Protein 5TWX (pdb70)

Organism: Homo sapiens (NCBI:txid9606)

Radius of gyration: 26.17 Å; Cα contacts (8 Å, |Δi|>4): 470; chains: 4; bounding box: 74×42×61 Å

InterPro domains:
  IPR001487 Bromodomain [PF00439] (146-228)
  IPR001487 Bromodomain [PR00503] (170-186)
  IPR001487 Bromodomain [PR00503] (186-204)
  IPR001487 Bromodomain [PR00503] (204-223)
  IPR001487 Bromodomain [PS50014] (153-223)
  IPR001487 Bromodomain [SM00297] (134-242)
  IPR021900 Protein of unknown function DUF3512 [PF12024] (287-464)
  IPR036427 Bromodomain-like superfamily [G3DSA:1.20.920.10] (130-251)
  IPR036427 Bromodomain-like superfamily [SSF47370] (120-240)
  IPR051831 Bromodomain-containing [PTHR22881] (2-584)

CATH classification: 1.20.920.10

Solvent-accessible surface area: 22948 Å² total; per-residue (Å²): 157,62,37,54,14,28,24,0,2,42,11,1,4,83,9,0,70,158,61,9,115,147,25,72,13,26,88,68,56,43,66,48,86,10,107,33,15,84,173,102,10,89,131,74,24,5,2,9,47,0,68,64,51,3,92,62,77,106,6,84,24,12,90,70,0,43,56,19,0,97,59,3,0,46,11,9,42,90,51,31,50,92,120,34,80,94,43,134,39,0,104,116,3,20,82,26,0,62,96,23,0,52,112,0,25,66,13,39,75,58,150,100,31,44,157,65,45,45,18,23,36,1,2,55,5,1,0,113,2,1,64,106,58,8,118,55,32,43,14,18,150,76,55,66,69,63,96,8,84,32,15,77,167,97,12,86,127,73,25,4,0,19,43,0,84,97,55,9,104,64,84,112,8,62,11,6,85,74,0,60,58,18,0,96,54,4,0,47,12,8,43,95,48,26,59,98,117,33,80,85,53,117,25,0,125,148,2,25,135,34,0,69,120,14,1,60,102,1,30,64,36,10,56,110,140,158,65,42,60,32,24,36,14,1,57,2,11,3,114,20,3,65,174,78,6,102,44,29,44,16,42,148,55,58,66,58,71,86,10,87,29,15,82,177,106,10,88,130,79,24,4,0,21,45,0,78,94,56,4,90,57,70,104,3,90,39,26,87,67,0,28,43,18,0,80,53,3,0,56,11,7,42,92,49,24,55,97,134,32,79,77,61,134,41,0,39,53,3,40,79,34,1,54,60,36,3,56,48,3,45,83,62,65,158,69,47,56,37,33,37,12,2,25,6,6,8,112,45,5,68,79,64,16,117,134,34,96,18,26,81,69,49,58,62,42,91,8,102,42,19,89,100,68,10,93,144,71,52,3,3,8,50,0,28,74,26,11,117,72,63,65,19,89,38,42,71,71,0,21,60,37,0,23,40,4,1,74,24,7,56,99,63,25,65,102,108,39,68,102,60,60,33,0,44,67,16,46,66,71,8,71,67,46,10,68,53,6,38,83,40,50,125

Structure (mmCIF, N/CA/C/O backbone):
data_5TWX
#
_entry.id   5TWX
#
_cell.length_a   75.260
_cell.length_b   75.260
_cell.length_c   344.330
_cell.angle_alpha   90.000
_cell.angle_beta   90.000
_cell.angle_gamma   120.000
#
_symmetry.space_group_name_H-M   'P 65 2 2'
#
loop_
_entity.id
_entity.type
_entity.pdbx_description
1 polymer 'Bromodomain-containing protein 9'
2 non-polymer N-[6-({2-[(3S)-2,6-dioxopiperidin-3-yl]-1,3-dioxo-2,3-dihydro-1H-isoindol-4-yl}oxy)hexyl]-2-(4-{2-[N-(1,1-dioxo-1lambda~6~-thian-4-yl)carbamimidoyl]-5-methyl-4-oxo-4,5-dihydrothieno[3,2-c]pyridin-7-yl}-2-methoxyphenoxy)acetamide
3 water water
#
loop_
_atom_site.group_PDB
_atom_site.id
_atom_site.type_symbol
_atom_site.label_atom_id
_atom_site.label_alt_id
_atom_site.label_comp_id
_atom_site.label_asym_id
_atom_site.label_entity_id
_atom_site.label_seq_id
_atom_site.pdbx_PDB_ins_code
_atom_site.Cartn_x
_atom_site.Cartn_y
_atom_site.Cartn_z
_atom_site.occupancy
_atom_site.B_iso_or_equiv
_atom_site.auth_seq_id
_atom_site.auth_comp_id
_atom_site.auth_asym_id
_atom_site.auth_atom_id
_atom_site.pdbx_PDB_model_num
ATOM 1 N N . GLU A 1 8 ? -26.653 -25.009 -9.341 1.00 97.60 137 GLU A N 1
ATOM 2 C CA . GLU A 1 8 ? -27.528 -25.898 -10.095 1.00 93.73 137 GLU A CA 1
ATOM 3 C C . GLU A 1 8 ? -28.633 -25.120 -10.803 1.00 88.69 137 GLU A C 1
ATOM 4 O O . GLU A 1 8 ? -29.661 -25.686 -11.175 1.00 85.88 137 GLU A O 1
ATOM 6 N N . SER A 1 9 ? -28.424 -23.817 -10.978 1.00 83.93 138 SER A N 1
ATOM 7 C CA . SER A 1 9 ? -29.422 -22.985 -11.628 1.00 72.10 138 SER A CA 1
ATOM 8 C C . SER A 1 9 ? -29.413 -23.220 -13.139 1.00 72.47 138 SER A C 1
ATOM 9 O O . SER A 1 9 ? -28.592 -23.967 -13.680 1.00 81.18 138 SER A O 1
ATOM 12 N N . THR A 1 10 ? -30.351 -22.574 -13.831 1.00 68.39 139 THR A N 1
ATOM 13 C CA . THR A 1 10 ? -30.494 -22.687 -15.272 1.00 65.37 139 THR A CA 1
ATOM 14 C C . THR A 1 10 ? -30.239 -21.326 -15.918 1.00 57.58 139 THR A C 1
ATOM 15 O O . THR A 1 10 ? -30.483 -20.289 -15.290 1.00 54.08 139 THR A O 1
ATOM 19 N N . PRO A 1 11 ? -29.725 -21.287 -17.155 1.00 53.13 140 PRO A N 1
ATOM 20 C CA . PRO A 1 11 ? -29.518 -19.983 -17.808 1.00 47.99 140 PRO A CA 1
ATOM 21 C C . PRO A 1 11 ? -30.792 -19.169 -17.963 1.00 49.81 140 PRO A C 1
ATOM 22 O O . PRO A 1 11 ? -30.758 -17.944 -17.794 1.00 56.23 140 PRO A O 1
ATOM 26 N N . ILE A 1 12 ? -31.920 -19.812 -18.284 1.00 49.19 141 ILE A N 1
ATOM 27 C CA . ILE A 1 12 ? -33.166 -19.061 -18.397 1.00 41.35 141 ILE A CA 1
ATOM 28 C C . ILE A 1 12 ? -33.650 -18.637 -17.021 1.00 46.82 141 ILE A C 1
ATOM 29 O O . ILE A 1 12 ? -34.286 -17.588 -16.879 1.00 46.95 141 ILE A O 1
ATOM 34 N N . GLN A 1 13 ? -33.346 -19.419 -15.981 1.00 51.54 142 GLN A N 1
ATOM 35 C CA . GLN A 1 13 ? -33.721 -18.997 -14.639 1.00 49.28 142 GLN A CA 1
ATOM 36 C C . GLN A 1 13 ? -32.997 -17.714 -14.259 1.00 52.12 142 GLN A C 1
ATOM 37 O O . GLN A 1 13 ? -33.634 -16.727 -13.883 1.00 52.35 142 GLN A O 1
ATOM 43 N N . GLN A 1 14 ? -31.677 -17.667 -14.468 1.00 53.54 143 GLN A N 1
ATOM 44 C CA . GLN A 1 14 ? -30.921 -16.496 -14.037 1.00 52.70 143 GLN A CA 1
ATOM 45 C C . GLN A 1 14 ? -31.336 -15.248 -14.799 1.00 52.01 143 GLN A C 1
ATOM 46 O O . GLN A 1 14 ? -31.292 -14.143 -14.248 1.00 59.51 143 GLN A O 1
ATOM 52 N N . LEU A 1 15 ? -31.747 -15.397 -16.054 1.00 45.43 144 LEU A N 1
ATOM 53 C CA . LEU A 1 15 ? -32.123 -14.228 -16.836 1.00 47.25 144 LEU A CA 1
ATOM 54 C C . LEU A 1 15 ? -33.494 -13.714 -16.419 1.00 43.97 144 LEU A C 1
ATOM 55 O O . LEU A 1 15 ? -33.709 -12.499 -16.338 1.00 46.56 144 LEU A O 1
ATOM 60 N N . LEU A 1 16 ? -34.426 -14.622 -16.127 1.00 38.79 145 LEU A N 1
ATOM 61 C CA . LEU A 1 16 ? -35.757 -14.199 -15.714 1.00 47.53 145 LEU A CA 1
ATOM 62 C C . LEU A 1 16 ? -35.789 -13.730 -14.262 1.00 49.59 145 LEU A C 1
ATOM 63 O O . LEU A 1 16 ? -36.644 -12.912 -13.908 1.00 51.24 145 LEU A O 1
ATOM 68 N N . GLU A 1 17 ? -34.889 -14.227 -13.404 1.00 53.09 146 GLU A N 1
ATOM 69 C CA . GLU A 1 17 ? -34.783 -13.643 -12.067 1.00 52.01 146 GLU A CA 1
ATOM 70 C C . GLU A 1 17 ? -34.320 -12.199 -12.154 1.00 52.22 146 GLU A C 1
ATOM 71 O O . GLU A 1 17 ? -34.781 -11.338 -11.391 1.00 52.50 146 GLU A O 1
ATOM 77 N N . HIS A 1 18 ? -33.422 -11.911 -13.099 1.00 51.42 147 HIS A N 1
ATOM 78 C CA . HIS A 1 18 ? -32.966 -10.545 -13.309 1.00 44.85 147 HIS A CA 1
ATOM 79 C C . HIS A 1 18 ? -34.101 -9.671 -13.830 1.00 42.76 147 HIS A C 1
ATOM 80 O O . HIS A 1 18 ? -34.303 -8.548 -13.356 1.00 41.84 147 HIS A O 1
ATOM 87 N N . PHE A 1 19 ? -34.860 -10.183 -14.805 1.00 38.73 148 PHE A N 1
ATOM 88 C CA . PHE A 1 19 ? -35.972 -9.414 -15.355 1.00 38.77 148 PHE A CA 1
ATOM 89 C C . PHE A 1 19 ? -37.072 -9.215 -14.322 1.00 43.91 148 PHE A C 1
ATOM 90 O O . PHE A 1 19 ? -37.646 -8.124 -14.217 1.00 50.97 148 PHE A O 1
ATOM 98 N N . LEU A 1 20 ? -37.390 -10.260 -13.556 1.00 38.00 149 LEU A N 1
ATOM 99 C CA . LEU A 1 20 ? -38.448 -10.136 -12.560 1.00 38.51 149 LEU A CA 1
ATOM 100 C C . LEU A 1 20 ? -38.066 -9.140 -11.472 1.00 47.45 149 LEU A C 1
ATOM 101 O O . LEU A 1 20 ? -38.922 -8.395 -10.984 1.00 41.30 149 LEU A O 1
ATOM 106 N N . ARG A 1 21 ? -36.789 -9.112 -11.084 1.00 54.53 150 ARG A N 1
ATOM 107 C CA . ARG A 1 21 ? -36.319 -8.118 -10.124 1.00 51.77 150 ARG A CA 1
ATOM 108 C C . ARG A 1 21 ? -36.519 -6.708 -10.663 1.00 53.79 150 ARG A C 1
ATOM 109 O O . ARG A 1 21 ? -37.045 -5.831 -9.968 1.00 58.04 150 ARG A O 1
ATOM 117 N N . GLN A 1 22 ? -36.107 -6.482 -11.915 1.00 47.32 151 GLN A N 1
ATOM 118 C CA . GLN A 1 22 ? -36.206 -5.161 -12.526 1.00 46.96 151 GLN A CA 1
ATOM 119 C C . GLN A 1 22 ? -37.642 -4.653 -12.554 1.00 45.06 151 GLN A C 1
ATOM 120 O O . GLN A 1 22 ? -37.895 -3.469 -12.295 1.00 45.03 151 GLN A O 1
ATOM 126 N N . LEU A 1 23 ? -38.600 -5.533 -12.857 1.00 38.87 152 LEU A N 1
ATOM 127 C CA . LEU A 1 23 ? -39.987 -5.091 -12.969 1.00 41.21 152 LEU A CA 1
ATOM 128 C C . LEU A 1 23 ? -40.615 -4.869 -11.600 1.00 42.59 152 LEU A C 1
ATOM 129 O O . LEU A 1 23 ? -41.384 -3.920 -11.414 1.00 40.28 152 LEU A O 1
ATOM 134 N N . GLN A 1 24 ? -40.312 -5.738 -10.633 1.00 43.01 153 GLN A N 1
ATOM 135 C CA . GLN A 1 24 ? -40.900 -5.604 -9.307 1.00 44.92 153 GLN A CA 1
ATOM 136 C C . GLN A 1 24 ? -40.468 -4.319 -8.613 1.00 46.49 153 GLN A C 1
ATOM 137 O O . GLN A 1 24 ? -41.180 -3.838 -7.725 1.00 47.77 153 GLN A O 1
ATOM 143 N N . ARG A 1 25 ? -39.325 -3.747 -9.002 1.00 47.22 154 ARG A N 1
ATOM 144 C CA . ARG A 1 25 ? -38.927 -2.450 -8.466 1.00 51.48 154 ARG A CA 1
ATOM 145 C C . ARG A 1 25 ? -39.874 -1.338 -8.896 1.00 57.11 154 ARG A C 1
ATOM 146 O O . ARG A 1 25 ? -39.932 -0.298 -8.232 1.00 61.07 154 ARG A O 1
ATOM 154 N N . LYS A 1 26 ? -40.609 -1.526 -9.991 1.00 50.54 155 LYS A N 1
ATOM 155 C CA . LYS A 1 26 ? -41.594 -0.547 -10.423 1.00 51.13 155 LYS A CA 1
ATOM 156 C C . LYS A 1 26 ? -42.936 -0.737 -9.734 1.00 53.40 155 LYS A C 1
ATOM 157 O O . LYS A 1 26 ? -43.926 -0.117 -10.141 1.00 59.84 155 LYS A O 1
ATOM 163 N N . ASP A 1 27 ? -42.986 -1.579 -8.704 1.00 63.80 156 ASP A N 1
ATOM 164 C CA . ASP A 1 27 ? -44.175 -1.752 -7.870 1.00 58.77 156 ASP A CA 1
ATOM 165 C C . ASP A 1 27 ? -43.694 -1.889 -6.435 1.00 63.83 156 ASP A C 1
ATOM 166 O O . ASP A 1 27 ? -43.668 -2.988 -5.861 1.00 64.41 156 ASP A O 1
ATOM 171 N N . PRO A 1 28 ? -43.251 -0.783 -5.820 1.00 68.10 157 PRO A N 1
ATOM 172 C CA . PRO A 1 28 ? -42.701 -0.867 -4.459 1.00 69.03 157 PRO A CA 1
ATOM 173 C C . PRO A 1 28 ? -43.727 -1.247 -3.405 1.00 69.22 157 PRO A C 1
ATOM 174 O O . PRO A 1 28 ? -43.332 -1.690 -2.319 1.00 70.19 157 PRO A O 1
ATOM 178 N N . HIS A 1 29 ? -45.021 -1.106 -3.686 1.00 69.13 158 HIS A N 1
ATOM 179 C CA . HIS A 1 29 ? -46.042 -1.477 -2.717 1.00 74.63 158 HIS A CA 1
ATOM 180 C C . HIS A 1 29 ? -46.575 -2.887 -2.935 1.00 65.45 158 HIS A C 1
ATOM 181 O O . HIS A 1 29 ? -47.404 -3.347 -2.142 1.00 67.39 158 HIS A O 1
ATOM 188 N N . GLY A 1 30 ? -46.116 -3.584 -3.970 1.00 58.30 159 GLY A N 1
ATOM 189 C CA . GLY A 1 30 ? -46.523 -4.963 -4.183 1.00 52.77 159 GLY A CA 1
ATOM 190 C C . GLY A 1 30 ? -47.971 -5.161 -4.581 1.00 52.71 159 GLY A C 1
ATOM 191 O O . GLY A 1 30 ? -48.597 -6.136 -4.148 1.00 54.35 159 GLY A O 1
ATOM 192 N N . PHE A 1 31 ? -48.525 -4.258 -5.396 1.00 56.63 160 PHE A N 1
ATOM 193 C CA . PHE A 1 31 ? -49.898 -4.427 -5.862 1.00 55.78 160 PHE A CA 1
ATOM 194 C C . PHE A 1 31 ? -50.057 -5.652 -6.751 1.00 54.05 160 PHE A C 1
ATOM 195 O O . PHE A 1 31 ? -51.175 -6.156 -6.902 1.00 58.64 160 PHE A O 1
ATOM 203 N N . PHE A 1 32 ? -48.965 -6.132 -7.346 1.00 43.88 161 PHE A N 1
ATOM 204 C CA . PHE A 1 32 ? -48.973 -7.328 -8.177 1.00 50.15 161 PHE A CA 1
ATOM 205 C C . PHE A 1 32 ? -48.124 -8.438 -7.570 1.00 47.28 161 PHE A C 1
ATOM 206 O O . PHE A 1 32 ? -47.757 -9.386 -8.269 1.00 48.71 161 PHE A O 1
ATOM 214 N N . ALA A 1 33 ? -47.802 -8.337 -6.277 1.00 45.90 162 ALA A N 1
ATOM 215 C CA . ALA A 1 33 ? -46.953 -9.337 -5.636 1.00 50.15 162 ALA A CA 1
ATOM 216 C C . ALA A 1 33 ? -47.683 -10.661 -5.432 1.00 56.20 162 ALA A C 1
ATOM 217 O O . ALA A 1 33 ? -47.071 -11.731 -5.527 1.00 66.52 162 ALA A O 1
ATOM 219 N N . PHE A 1 34 ? -48.977 -10.615 -5.141 1.00 52.56 163 PHE A N 1
ATOM 220 C CA . PHE A 1 34 ? -49.759 -11.798 -4.818 1.00 51.44 163 PHE A CA 1
ATOM 221 C C . PHE A 1 34 ? -50.948 -11.927 -5.760 1.00 50.62 163 PHE A C 1
ATOM 222 O O . PHE A 1 34 ? -51.329 -10.957 -6.429 1.00 47.81 163 PHE A O 1
ATOM 230 N N . PRO A 1 35 ? -51.557 -13.112 -5.850 1.00 53.28 164 PRO A N 1
ATOM 231 C CA . PRO A 1 35 ? -52.762 -13.254 -6.674 1.00 56.72 164 PRO A CA 1
ATOM 232 C C . PRO A 1 35 ? -53.910 -12.425 -6.121 1.00 56.54 164 PRO A C 1
ATOM 233 O O . PRO A 1 35 ? -54.109 -12.332 -4.908 1.00 58.50 164 PRO A O 1
ATOM 237 N N . VAL A 1 36 ? -54.668 -11.816 -7.030 1.00 55.61 165 VAL A N 1
ATOM 238 C CA . VAL A 1 36 ? -55.812 -11.009 -6.628 1.00 53.96 165 VAL A CA 1
ATOM 239 C C . VAL A 1 36 ? -56.941 -11.933 -6.198 1.00 55.39 165 VAL A C 1
ATOM 240 O O . VAL A 1 36 ? -57.294 -12.882 -6.913 1.00 59.06 165 VAL A O 1
ATOM 244 N N . THR A 1 37 ? -57.522 -11.665 -5.033 1.00 55.94 166 THR A N 1
ATOM 245 C CA . THR A 1 37 ? -58.628 -12.447 -4.505 1.00 59.65 166 THR A CA 1
ATOM 246 C C . THR A 1 37 ? -59.917 -11.638 -4.560 1.00 59.45 166 THR A C 1
ATOM 247 O O . THR A 1 37 ? -59.900 -10.406 -4.586 1.00 57.36 166 THR A O 1
ATOM 251 N N . ASP A 1 38 ? -61.046 -12.350 -4.589 1.00 62.35 167 ASP A N 1
ATOM 252 C CA . ASP A 1 38 ? -62.344 -11.682 -4.583 1.00 62.87 167 ASP A CA 1
ATOM 253 C C . ASP A 1 38 ? -62.597 -10.908 -3.298 1.00 67.49 167 ASP A C 1
ATOM 254 O O . ASP A 1 38 ? -63.465 -10.028 -3.284 1.00 69.15 167 ASP A O 1
ATOM 259 N N . ALA A 1 39 ? -61.869 -11.219 -2.223 1.00 70.58 168 ALA A N 1
ATOM 260 C CA . ALA A 1 39 ? -62.064 -10.510 -0.963 1.00 72.18 168 ALA A CA 1
ATOM 261 C C . ALA A 1 39 ? -61.730 -9.030 -1.100 1.00 67.18 168 ALA A C 1
ATOM 262 O O . ALA A 1 39 ? -62.426 -8.174 -0.538 1.00 64.28 168 ALA A O 1
ATOM 264 N N . ILE A 1 40 ? -60.671 -8.709 -1.840 1.00 66.05 169 ILE A N 1
ATOM 265 C CA . ILE A 1 40 ? -60.251 -7.329 -2.048 1.00 60.74 169 ILE A CA 1
ATOM 266 C C . ILE A 1 40 ? -60.616 -6.812 -3.427 1.00 58.30 169 ILE A C 1
ATOM 267 O O . ILE A 1 40 ? -60.451 -5.615 -3.696 1.00 59.49 169 ILE A O 1
ATOM 272 N N . ALA A 1 41 ? -61.111 -7.677 -4.311 1.00 58.07 170 ALA A N 1
ATOM 273 C CA . ALA A 1 41 ? -61.567 -7.276 -5.640 1.00 60.07 170 ALA A CA 1
ATOM 274 C C . ALA A 1 41 ? -62.818 -8.082 -5.954 1.00 62.48 170 ALA A C 1
ATOM 275 O O . ALA A 1 41 ? -62.741 -9.187 -6.506 1.00 69.44 170 ALA A O 1
ATOM 277 N N . PRO A 1 42 ? -63.994 -7.556 -5.616 1.00 63.73 171 PRO A N 1
ATOM 278 C CA . PRO A 1 42 ? -65.230 -8.325 -5.809 1.00 65.19 171 PRO A CA 1
ATOM 279 C C . PRO A 1 42 ? -65.470 -8.644 -7.277 1.00 64.12 171 PRO A C 1
ATOM 280 O O . PRO A 1 42 ? -65.395 -7.769 -8.142 1.00 63.51 171 PRO A O 1
ATOM 284 N N . GLY A 1 43 ? -65.766 -9.915 -7.552 1.00 64.76 172 GLY A N 1
ATOM 285 C CA . GLY A 1 43 ? -66.074 -10.355 -8.893 1.00 64.29 172 GLY A CA 1
ATOM 286 C C . GLY A 1 43 ? -64.885 -10.758 -9.737 1.00 63.69 172 GLY A C 1
ATOM 287 O O . GLY A 1 43 ? -65.084 -11.242 -10.859 1.00 62.23 172 GLY A O 1
ATOM 288 N N . TYR A 1 44 ? -63.658 -10.563 -9.245 1.00 62.81 173 TYR A N 1
ATOM 289 C CA . TYR A 1 44 ? -62.466 -10.843 -10.044 1.00 59.65 173 TYR A CA 1
ATOM 290 C C . TYR A 1 44 ? -62.470 -12.271 -10.580 1.00 59.91 173 TYR A C 1
ATOM 291 O O . TYR A 1 44 ? -62.140 -12.508 -11.748 1.00 59.17 173 TYR A O 1
ATOM 300 N N . SER A 1 45 ? -62.819 -13.238 -9.725 1.00 61.44 174 SER A N 1
ATOM 301 C CA . SER A 1 45 ? -62.886 -14.635 -10.147 1.00 66.93 174 SER A CA 1
ATOM 302 C C . SER A 1 45 ? -63.718 -14.826 -11.408 1.00 68.64 174 SER A C 1
ATOM 303 O O . SER A 1 45 ? -63.437 -15.729 -12.205 1.00 73.30 174 SER A O 1
ATOM 306 N N . MET A 1 46 ? -64.748 -14.001 -11.602 1.00 64.61 175 MET A N 1
ATOM 307 C CA . MET A 1 46 ? -65.669 -14.176 -12.715 1.00 68.54 175 MET A CA 1
ATOM 308 C C . MET A 1 46 ? -65.348 -13.299 -13.916 1.00 63.96 175 MET A C 1
ATOM 309 O O . MET A 1 46 ? -65.743 -13.644 -15.035 1.00 65.89 175 MET A O 1
ATOM 314 N N . ILE A 1 47 ? -64.639 -12.191 -13.719 1.00 61.33 176 ILE A N 1
ATOM 315 C CA . ILE A 1 47 ? -64.329 -11.293 -14.824 1.00 60.50 176 ILE A CA 1
ATOM 316 C C . ILE A 1 47 ? -62.984 -11.622 -15.471 1.00 59.93 176 ILE A C 1
ATOM 317 O O . ILE A 1 47 ? -62.807 -11.402 -16.674 1.00 64.41 176 ILE A O 1
ATOM 322 N N . ILE A 1 48 ? -62.034 -12.152 -14.707 1.00 58.35 177 ILE A N 1
ATOM 323 C CA . ILE A 1 48 ? -60.678 -12.409 -15.182 1.00 58.00 177 ILE A CA 1
ATOM 324 C C . ILE A 1 48 ? -60.498 -13.919 -15.246 1.00 60.72 177 ILE A C 1
ATOM 325 O O . ILE A 1 48 ? -60.436 -14.592 -14.209 1.00 63.42 177 ILE A O 1
ATOM 330 N N . LYS A 1 49 ? -60.414 -14.456 -16.466 1.00 62.67 178 LYS A N 1
ATOM 331 C CA . LYS A 1 49 ? -60.399 -15.904 -16.642 1.00 67.34 178 LYS A CA 1
ATOM 332 C C . LYS A 1 49 ? -59.039 -16.524 -16.345 1.00 67.04 178 LYS A C 1
ATOM 333 O O . LYS A 1 49 ? -58.976 -17.683 -15.923 1.00 76.61 178 LYS A O 1
ATOM 335 N N . HIS A 1 50 ? -57.948 -15.789 -16.553 1.00 60.41 179 HIS A N 1
ATOM 336 C CA . HIS A 1 50 ? -56.599 -16.300 -16.302 1.00 58.34 179 HIS A CA 1
ATOM 337 C C . HIS A 1 50 ? -55.820 -15.271 -15.507 1.00 55.82 179 HIS A C 1
ATOM 338 O O . HIS A 1 50 ? -55.143 -14.401 -16.081 1.00 55.09 179 HIS A O 1
ATOM 345 N N . PRO A 1 51 ? -55.885 -15.325 -14.180 1.00 57.19 180 PRO A N 1
ATOM 346 C CA . PRO A 1 51 ? -55.149 -14.369 -13.354 1.00 59.33 180 PRO A CA 1
ATOM 347 C C . PRO A 1 51 ? -53.651 -14.639 -13.399 1.00 58.80 180 PRO A C 1
ATOM 348 O O . PRO A 1 51 ? -53.196 -15.740 -13.727 1.00 60.70 180 PRO A O 1
ATOM 352 N N . MET A 1 52 ? -52.885 -13.601 -13.061 1.00 56.58 181 MET A N 1
ATOM 353 C CA . MET A 1 52 ? -51.434 -13.703 -13.037 1.00 54.31 181 MET A CA 1
ATOM 354 C C . MET A 1 52 ? -50.864 -12.595 -12.168 1.00 54.12 181 MET A C 1
ATOM 355 O O . MET A 1 52 ? -51.427 -11.502 -12.101 1.00 53.70 181 MET A O 1
ATOM 360 N N . ASP A 1 53 ? -49.735 -12.882 -11.520 1.00 54.69 182 ASP A N 1
ATOM 361 C CA . ASP A 1 53 ? -49.113 -11.951 -10.588 1.00 54.96 182 ASP A CA 1
ATOM 362 C C . ASP A 1 53 ? -47.620 -12.231 -10.543 1.00 55.66 182 ASP A C 1
ATOM 363 O O . ASP A 1 53 ? -47.147 -13.268 -11.016 1.00 56.03 182 ASP A O 1
ATOM 368 N N . PHE A 1 54 ? -46.876 -11.282 -9.967 1.00 46.80 183 PHE A N 1
ATOM 369 C CA . PHE A 1 54 ? -45.426 -11.428 -9.863 1.00 46.90 183 PHE A CA 1
ATOM 370 C C . PHE A 1 54 ? -45.046 -12.664 -9.056 1.00 47.40 183 PHE A C 1
ATOM 371 O O . PHE A 1 54 ? -44.057 -13.339 -9.369 1.00 49.14 183 PHE A O 1
ATOM 379 N N . GLY A 1 55 ? -45.809 -12.969 -8.005 1.00 47.70 184 GLY A N 1
ATOM 380 C CA . GLY A 1 55 ? -45.499 -14.137 -7.197 1.00 47.36 184 GLY A CA 1
ATOM 381 C C . GLY A 1 55 ? -45.663 -15.436 -7.964 1.00 47.71 184 GLY A C 1
ATOM 382 O O . GLY A 1 55 ? -44.861 -16.360 -7.812 1.00 53.91 184 GLY A O 1
ATOM 383 N N . THR A 1 56 ? -46.711 -15.531 -8.788 1.00 50.12 185 THR A N 1
ATOM 384 C CA . THR A 1 56 ? -46.882 -16.711 -9.632 1.00 49.67 185 THR A CA 1
ATOM 385 C C . THR A 1 56 ? -45.772 -16.829 -10.670 1.00 53.63 185 THR A C 1
ATOM 386 O O . THR A 1 56 ? -45.304 -17.937 -10.955 1.00 51.40 185 THR A O 1
ATOM 390 N N . MET A 1 57 ? -45.347 -15.709 -11.261 1.00 46.65 186 MET A N 1
ATOM 391 C CA . MET A 1 57 ? -44.278 -15.779 -12.253 1.00 45.79 186 MET A CA 1
ATOM 392 C C . MET A 1 57 ? -42.982 -16.279 -11.624 1.00 45.05 186 MET A C 1
ATOM 393 O O . MET A 1 57 ? -42.219 -17.019 -12.257 1.00 45.81 186 MET A O 1
ATOM 398 N N . LYS A 1 58 ? -42.726 -15.896 -10.370 1.00 44.80 187 LYS A N 1
ATOM 399 C CA . LYS A 1 58 ? -41.539 -16.375 -9.666 1.00 45.18 187 LYS A CA 1
ATOM 400 C C . LYS A 1 58 ? -41.572 -17.887 -9.476 1.00 49.96 187 LYS A C 1
ATOM 401 O O . LYS A 1 58 ? -40.542 -18.560 -9.612 1.00 51.85 187 LYS A O 1
ATOM 407 N N . ASP A 1 59 ? -42.747 -18.441 -9.156 1.00 51.42 188 ASP A N 1
ATOM 408 C CA . ASP A 1 59 ? -42.854 -19.885 -8.968 1.00 54.30 188 ASP A CA 1
ATOM 409 C C . ASP A 1 59 ? -42.600 -20.631 -10.272 1.00 51.43 188 ASP A C 1
ATOM 410 O O . ASP A 1 59 ? -41.981 -21.701 -10.273 1.00 60.31 188 ASP A O 1
ATOM 415 N N . LYS A 1 60 ? -43.056 -20.074 -11.395 1.00 47.59 189 LYS A N 1
ATOM 416 C CA . LYS A 1 60 ? -42.803 -20.714 -12.680 1.00 52.61 189 LYS A CA 1
ATOM 417 C C . LYS A 1 60 ? -41.327 -20.643 -13.045 1.00 47.08 189 LYS A C 1
ATOM 418 O O . LYS A 1 60 ? -40.805 -21.555 -13.698 1.00 56.76 189 LYS A O 1
ATOM 424 N N . ILE A 1 61 ? -40.647 -19.569 -12.637 1.00 45.79 190 ILE A N 1
ATOM 425 C CA . ILE A 1 61 ? -39.200 -19.485 -12.811 1.00 48.83 190 ILE A CA 1
ATOM 426 C C . ILE A 1 61 ? -38.513 -20.565 -11.987 1.00 51.78 190 ILE A C 1
ATOM 427 O O . ILE A 1 61 ? -37.678 -21.325 -12.490 1.00 47.71 190 ILE A O 1
ATOM 432 N N . VAL A 1 62 ? -38.870 -20.651 -10.705 1.00 54.68 191 VAL A N 1
ATOM 433 C CA . VAL A 1 62 ? -38.242 -21.611 -9.804 1.00 53.80 191 VAL A CA 1
ATOM 434 C C . VAL A 1 62 ? -38.496 -23.037 -10.281 1.00 57.20 191 VAL A C 1
ATOM 435 O O . VAL A 1 62 ? -37.642 -23.920 -10.133 1.00 63.42 191 VAL A O 1
ATOM 439 N N . ALA A 1 63 ? -39.670 -23.286 -10.861 1.00 74.88 192 ALA A N 1
ATOM 440 C CA . ALA A 1 63 ? -40.043 -24.611 -11.340 1.00 78.71 192 ALA A CA 1
ATOM 441 C C . ALA A 1 63 ? -39.648 -24.872 -12.793 1.00 78.58 192 ALA A C 1
ATOM 442 O O . ALA A 1 63 ? -40.103 -25.878 -13.365 1.00 81.48 192 ALA A O 1
ATOM 444 N N . ASN A 1 64 ? -38.832 -23.999 -13.404 1.00 75.53 193 ASN A N 1
ATOM 445 C CA . ASN A 1 64 ? -38.520 -24.068 -14.845 1.00 78.44 193 ASN A CA 1
ATOM 446 C C . ASN A 1 64 ? -39.758 -24.340 -15.699 1.00 78.73 193 ASN A C 1
ATOM 447 O O . ASN A 1 64 ? -39.829 -25.314 -16.450 1.00 83.72 193 ASN A O 1
ATOM 452 N N . GLU A 1 65 ? -40.750 -23.477 -15.578 1.00 70.62 194 GLU A N 1
ATOM 453 C CA . GLU A 1 65 ? -41.900 -23.640 -16.447 1.00 69.35 194 GLU A CA 1
ATOM 454 C C . GLU A 1 65 ? -41.832 -22.740 -17.671 1.00 62.81 194 GLU A C 1
ATOM 455 O O . GLU A 1 65 ? -42.543 -22.989 -18.650 1.00 69.25 194 GLU A O 1
ATOM 461 N N . TYR A 1 66 ? -40.978 -21.723 -17.642 1.00 58.62 195 TYR A N 1
ATOM 462 C CA . TYR A 1 66 ? -40.727 -20.874 -18.797 1.00 55.35 195 TYR A CA 1
ATOM 463 C C . TYR A 1 66 ? -39.628 -21.483 -19.658 1.00 59.90 195 TYR A C 1
ATOM 464 O O . TYR A 1 66 ? -38.523 -21.746 -19.169 1.00 67.36 195 TYR A O 1
ATOM 473 N N . LYS A 1 67 ? -39.928 -21.695 -20.936 1.00 57.80 196 LYS A N 1
ATOM 474 C CA . LYS A 1 67 ? -38.945 -22.191 -21.888 1.00 63.32 196 LYS A CA 1
ATOM 475 C C . LYS A 1 67 ? -38.354 -21.077 -22.740 1.00 62.82 196 LYS A C 1
ATOM 476 O O . LYS A 1 67 ? -37.462 -21.340 -23.556 1.00 71.69 196 LYS A O 1
ATOM 478 N N . SER A 1 68 ? -38.819 -19.844 -22.557 1.00 56.06 197 SER A N 1
ATOM 479 C CA . SER A 1 68 ? -38.425 -18.741 -23.419 1.00 51.45 197 SER A CA 1
ATOM 480 C C . SER A 1 68 ? -38.635 -17.428 -22.682 1.00 45.92 197 SER A C 1
ATOM 481 O O . SER A 1 68 ? -39.327 -17.366 -21.667 1.00 50.46 197 SER A O 1
ATOM 484 N N . VAL A 1 69 ? -38.016 -16.375 -23.211 1.00 55.70 198 VAL A N 1
ATOM 485 C CA . VAL A 1 69 ? -38.297 -15.032 -22.715 1.00 53.53 198 VAL A CA 1
ATOM 486 C C . VAL A 1 69 ? -39.703 -14.615 -23.124 1.00 58.24 198 VAL A C 1
ATOM 487 O O . VAL A 1 69 ? -40.387 -13.890 -22.385 1.00 56.41 198 VAL A O 1
ATOM 491 N N . THR A 1 70 ? -40.171 -15.101 -24.277 1.00 56.35 199 THR A N 1
ATOM 492 C CA . THR A 1 70 ? -41.492 -14.733 -24.771 1.00 54.65 199 THR A CA 1
ATOM 493 C C . THR A 1 70 ? -42.598 -15.234 -23.849 1.00 54.56 199 THR A C 1
ATOM 494 O O . THR A 1 70 ? -43.547 -14.496 -23.554 1.00 54.01 199 THR A O 1
ATOM 498 N N . GLU A 1 71 ? -42.497 -16.482 -23.381 1.00 53.04 200 GLU A N 1
ATOM 499 C CA . GLU A 1 71 ? -43.477 -16.986 -22.423 1.00 51.30 200 GLU A CA 1
ATOM 500 C C . GLU A 1 71 ? -43.513 -16.119 -21.171 1.00 50.79 200 GLU A C 1
ATOM 501 O O . GLU A 1 71 ? -44.588 -15.838 -20.629 1.00 58.22 200 GLU A O 1
ATOM 507 N N . PHE A 1 72 ? -42.343 -15.698 -20.689 1.00 47.79 201 PHE A N 1
ATOM 508 C CA . PHE A 1 72 ? -42.283 -14.842 -19.508 1.00 47.95 201 PHE A CA 1
ATOM 509 C C . PHE A 1 72 ? -42.934 -13.490 -19.778 1.00 51.16 201 PHE A C 1
ATOM 510 O O . PHE A 1 72 ? -43.659 -12.961 -18.926 1.00 51.62 201 PHE A O 1
ATOM 518 N N . LYS A 1 73 ? -42.687 -12.913 -20.960 1.00 55.53 202 LYS A N 1
ATOM 519 C CA . LYS A 1 73 ? -43.274 -11.619 -21.296 1.00 54.00 202 LYS A CA 1
ATOM 520 C C . LYS A 1 73 ? -44.785 -11.707 -21.460 1.00 56.25 202 LYS A C 1
ATOM 521 O O . LYS A 1 73 ? -45.491 -10.723 -21.212 1.00 65.44 202 LYS A O 1
ATOM 527 N N . ALA A 1 74 ? -45.297 -12.866 -21.880 1.00 50.93 203 ALA A N 1
ATOM 528 C CA . ALA A 1 74 ? -46.739 -13.019 -22.030 1.00 47.96 203 ALA A CA 1
ATOM 529 C C . ALA A 1 74 ? -47.436 -13.011 -20.676 1.00 45.94 203 ALA A C 1
ATOM 530 O O . ALA A 1 74 ? -48.523 -12.439 -20.537 1.00 48.83 203 ALA A O 1
ATOM 532 N N . ASP A 1 75 ? -46.830 -13.642 -19.666 1.00 44.93 204 ASP A N 1
ATOM 533 C CA . ASP A 1 75 ? -47.407 -13.610 -18.328 1.00 52.80 204 ASP A CA 1
ATOM 534 C C . ASP A 1 75 ? -47.362 -12.210 -17.735 1.00 52.06 204 ASP A C 1
ATOM 535 O O . ASP A 1 75 ? -48.268 -11.827 -16.987 1.00 58.57 204 ASP A O 1
ATOM 540 N N . PHE A 1 76 ? -46.321 -11.436 -18.044 1.00 47.77 205 PHE A N 1
ATOM 541 C CA . PHE A 1 76 ? -46.251 -10.079 -17.517 1.00 47.19 205 PHE A CA 1
ATOM 542 C C . PHE A 1 76 ? -47.292 -9.188 -18.181 1.00 51.42 205 PHE A C 1
ATOM 543 O O . PHE A 1 76 ? -47.903 -8.339 -17.521 1.00 56.72 205 PHE A O 1
ATOM 551 N N . LYS A 1 77 ? -47.497 -9.358 -19.491 1.00 49.79 206 LYS A N 1
ATOM 552 C CA . LYS A 1 77 ? -48.517 -8.576 -20.183 1.00 51.96 206 LYS A CA 1
ATOM 553 C C . LYS A 1 77 ? -49.924 -8.969 -19.752 1.00 53.00 206 LYS A C 1
ATOM 554 O O . LYS A 1 77 ? -50.795 -8.099 -19.607 1.00 54.76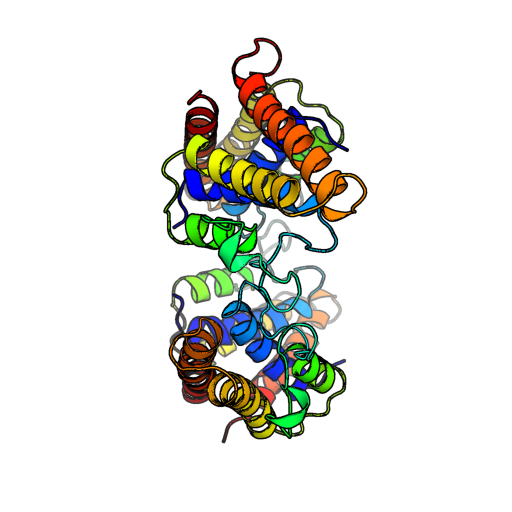 206 LYS A O 1
ATOM 560 N N . LEU A 1 78 ? -50.169 -10.267 -19.543 1.00 49.78 207 LEU A N 1
ATOM 561 C CA . LEU A 1 78 ? -51.493 -10.700 -19.110 1.00 50.05 207 LEU A CA 1
ATOM 562 C C . LEU A 1 78 ? -51.827 -10.146 -17.731 1.00 52.18 207 LEU A C 1
ATOM 563 O O . LEU A 1 78 ? -52.963 -9.737 -17.475 1.00 50.79 207 LEU A O 1
ATOM 568 N N . MET A 1 79 ? -50.848 -10.140 -16.826 1.00 50.98 208 MET A N 1
ATOM 569 C CA . MET A 1 79 ? -51.056 -9.540 -15.513 1.00 52.12 208 MET A CA 1
ATOM 570 C C . MET A 1 79 ? -51.385 -8.060 -15.644 1.00 52.28 208 MET A C 1
ATOM 571 O O . MET A 1 79 ? -52.261 -7.546 -14.939 1.00 58.93 208 MET A O 1
ATOM 576 N N . CYS A 1 80 ? -50.686 -7.351 -16.534 1.00 50.29 209 CYS A N 1
ATOM 577 C CA . CYS A 1 80 ? -50.970 -5.935 -16.730 1.00 49.37 209 CYS A CA 1
ATOM 578 C C . CYS A 1 80 ? -52.292 -5.741 -17.462 1.00 55.52 209 CYS A C 1
ATOM 579 O O . CYS A 1 80 ? -53.046 -4.811 -17.158 1.00 52.43 209 CYS A O 1
ATOM 582 N N . ASP A 1 81 ? -52.598 -6.623 -18.418 1.00 52.37 210 ASP A N 1
ATOM 583 C CA . ASP A 1 81 ? -53.863 -6.517 -19.139 1.00 51.24 210 ASP A CA 1
ATOM 584 C C . ASP A 1 81 ? -55.046 -6.815 -18.226 1.00 54.36 210 ASP A C 1
ATOM 585 O O . ASP A 1 81 ? -56.092 -6.164 -18.330 1.00 60.13 210 ASP A O 1
ATOM 590 N N . ASN A 1 82 ? -54.909 -7.812 -17.345 1.00 49.45 211 ASN A N 1
ATOM 591 C CA . ASN A 1 82 ? -55.965 -8.102 -16.379 1.00 48.33 211 ASN A CA 1
ATOM 592 C C . ASN A 1 82 ? -56.288 -6.878 -15.530 1.00 53.12 211 ASN A C 1
ATOM 593 O O . ASN A 1 82 ? -57.461 -6.559 -15.305 1.00 61.22 211 ASN A O 1
ATOM 598 N N . ALA A 1 83 ? -55.255 -6.175 -15.057 1.00 52.89 212 ALA A N 1
ATOM 599 C CA . ALA A 1 83 ? -55.454 -5.040 -14.164 1.00 52.04 212 ALA A CA 1
ATOM 600 C C . ALA A 1 83 ? -56.098 -3.858 -14.871 1.00 59.28 212 ALA A C 1
ATOM 601 O O . ALA A 1 83 ? -56.719 -3.020 -14.210 1.00 68.25 212 ALA A O 1
ATOM 603 N N . MET A 1 84 ? -55.963 -3.778 -16.192 1.00 58.09 213 MET A N 1
ATOM 604 C CA . MET A 1 84 ? -56.587 -2.729 -16.984 1.00 60.21 213 MET A CA 1
ATOM 605 C C . MET A 1 84 ? -57.947 -3.138 -17.524 1.00 61.76 213 MET A C 1
ATOM 606 O O . MET A 1 84 ? -58.695 -2.279 -18.004 1.00 60.08 213 MET A O 1
ATOM 611 N N . THR A 1 85 ? -58.286 -4.423 -17.438 1.00 61.71 214 THR A N 1
ATOM 612 C CA . THR A 1 85 ? -59.635 -4.875 -17.752 1.00 61.50 214 THR A CA 1
ATOM 613 C C . THR A 1 85 ? -60.567 -4.715 -16.558 1.00 60.53 214 THR A C 1
ATOM 614 O O . THR A 1 85 ? -61.655 -4.141 -16.678 1.00 69.32 214 THR A O 1
ATOM 618 N N . TYR A 1 86 ? -60.151 -5.219 -15.395 1.00 56.70 215 TYR A N 1
ATOM 619 C CA . TYR A 1 86 ? -61.039 -5.257 -14.240 1.00 58.00 215 TYR A CA 1
ATOM 620 C C . TYR A 1 86 ? -61.198 -3.888 -13.584 1.00 66.85 215 TYR A C 1
ATOM 621 O O . TYR A 1 86 ? -62.245 -3.613 -12.986 1.00 81.47 215 TYR A O 1
ATOM 630 N N . ASN A 1 87 ? -60.191 -3.027 -13.683 1.00 52.64 216 ASN A N 1
ATOM 631 C CA . ASN A 1 87 ? -60.199 -1.723 -13.035 1.00 53.68 216 ASN A CA 1
ATOM 632 C C . ASN A 1 87 ? -60.562 -0.607 -14.009 1.00 58.67 216 ASN A C 1
ATOM 633 O O . ASN A 1 87 ? -60.387 -0.723 -15.224 1.00 65.83 216 ASN A O 1
ATOM 638 N N . ARG A 1 88 ? -61.080 0.490 -13.444 1.00 58.94 217 ARG A N 1
ATOM 639 C CA . ARG A 1 88 ? -61.407 1.697 -14.186 1.00 62.61 217 ARG A CA 1
ATOM 640 C C . ARG A 1 88 ? -60.146 2.518 -14.461 1.00 62.74 217 ARG A C 1
ATOM 641 O O . ARG A 1 88 ? -59.172 2.444 -13.708 1.00 62.64 217 ARG A O 1
ATOM 643 N N . PRO A 1 89 ? -60.136 3.292 -15.550 1.00 65.78 218 PRO A N 1
ATOM 644 C CA . PRO A 1 89 ? -58.928 4.062 -15.901 1.00 66.10 218 PRO A CA 1
ATOM 645 C C . PRO A 1 89 ? -58.452 5.038 -14.832 1.00 66.30 218 PRO A C 1
ATOM 646 O O . PRO A 1 89 ? -57.275 5.422 -14.856 1.00 65.66 218 PRO A O 1
ATOM 650 N N . ASP A 1 90 ? -59.312 5.463 -13.905 1.00 67.44 219 ASP A N 1
ATOM 651 C CA . ASP A 1 90 ? -58.938 6.448 -12.896 1.00 71.33 219 ASP A CA 1
ATOM 652 C C . ASP A 1 90 ? -58.477 5.806 -11.591 1.00 69.98 219 ASP A C 1
ATOM 653 O O . ASP A 1 90 ? -58.623 6.407 -10.521 1.00 81.55 219 ASP A O 1
ATOM 658 N N . THR A 1 91 ? -57.899 4.613 -11.660 1.00 61.67 220 THR A N 1
ATOM 659 C CA . THR A 1 91 ? -57.465 3.878 -10.483 1.00 58.83 220 THR A CA 1
ATOM 660 C C . THR A 1 91 ? -55.948 3.749 -10.472 1.00 58.63 220 THR A C 1
ATOM 661 O O . THR A 1 91 ? -55.303 3.721 -11.524 1.00 57.11 220 THR A O 1
ATOM 665 N N . VAL A 1 92 ? -55.384 3.698 -9.263 1.00 56.46 221 VAL A N 1
ATOM 666 C CA . VAL A 1 92 ? -53.959 3.411 -9.108 1.00 56.51 221 VAL A CA 1
ATOM 667 C C . VAL A 1 92 ? -53.594 2.113 -9.820 1.00 59.18 221 VAL A C 1
ATOM 668 O O . VAL A 1 92 ? -52.510 1.995 -10.407 1.00 57.94 221 VAL A O 1
ATOM 672 N N . TYR A 1 93 ? -54.486 1.116 -9.782 1.00 62.43 222 TYR A N 1
ATOM 673 C CA . TYR A 1 93 ? -54.171 -0.166 -10.404 1.00 57.92 222 TYR A CA 1
ATOM 674 C C . TYR A 1 93 ? -54.097 -0.055 -11.919 1.00 55.38 222 TYR A C 1
ATOM 675 O O . TYR A 1 93 ? -53.246 -0.694 -12.548 1.00 51.16 222 TYR A O 1
ATOM 684 N N . TYR A 1 94 ? -54.972 0.749 -12.524 1.00 53.38 223 TYR A N 1
ATOM 685 C CA . TYR A 1 94 ? -54.910 0.932 -13.969 1.00 54.00 223 TYR A CA 1
ATOM 686 C C . TYR A 1 94 ? -53.682 1.742 -14.356 1.00 56.32 223 TYR A C 1
ATOM 687 O O . TYR A 1 94 ? -52.929 1.357 -15.258 1.00 55.87 223 TYR A O 1
ATOM 696 N N . LYS A 1 95 ? -53.464 2.870 -13.678 1.00 57.63 224 LYS A N 1
ATOM 697 C CA . LYS A 1 95 ? -52.337 3.735 -14.009 1.00 59.99 224 LYS A CA 1
ATOM 698 C C . LYS A 1 95 ? -51.012 3.014 -13.804 1.00 59.93 224 LYS A C 1
ATOM 699 O O . LYS A 1 95 ? -50.111 3.096 -14.647 1.00 59.22 224 LYS A O 1
ATOM 705 N N . LEU A 1 96 ? -50.868 2.311 -12.675 1.00 56.56 225 LEU A N 1
ATOM 706 C CA . LEU A 1 96 ? -49.631 1.579 -12.421 1.00 54.62 225 LEU A CA 1
ATOM 707 C C . LEU A 1 96 ? -49.430 0.465 -13.441 1.00 53.90 225 LEU A C 1
ATOM 708 O O . LEU A 1 96 ? -48.321 0.280 -13.957 1.00 48.75 225 LEU A O 1
ATOM 713 N N . ALA A 1 97 ? -50.490 -0.293 -13.740 1.00 51.09 226 ALA A N 1
ATOM 714 C CA . ALA A 1 97 ? -50.359 -1.384 -14.700 1.00 47.42 226 ALA A CA 1
ATOM 715 C C . ALA A 1 97 ? -50.068 -0.866 -16.101 1.00 56.22 226 ALA A C 1
ATOM 716 O O . ALA A 1 97 ? -49.380 -1.536 -16.877 1.00 64.93 226 ALA A O 1
ATOM 718 N N . LYS A 1 98 ? -50.584 0.315 -16.447 1.00 60.19 227 LYS A N 1
ATOM 719 C CA . LYS A 1 98 ? -50.306 0.871 -17.767 1.00 61.96 227 LYS A CA 1
ATOM 720 C C . LYS A 1 98 ? -48.855 1.318 -17.878 1.00 60.45 227 LYS A C 1
ATOM 721 O O . LYS A 1 98 ? -48.214 1.119 -18.917 1.00 60.17 227 LYS A O 1
ATOM 727 N N . LYS A 1 99 ? -48.315 1.915 -16.815 1.00 59.61 228 LYS A N 1
ATOM 728 C CA . LYS A 1 99 ? -46.958 2.442 -16.874 1.00 60.96 228 LYS A CA 1
ATOM 729 C C . LYS A 1 99 ? -45.915 1.330 -16.850 1.00 55.16 228 LYS A C 1
ATOM 730 O O . LYS A 1 99 ? -44.957 1.365 -17.629 1.00 57.88 228 LYS A O 1
ATOM 736 N N . ILE A 1 100 ? -46.084 0.337 -15.970 1.00 48.70 229 ILE A N 1
ATOM 737 C CA . ILE A 1 100 ? -45.070 -0.707 -15.833 1.00 48.78 229 ILE A CA 1
ATOM 738 C C . ILE A 1 100 ? -45.126 -1.688 -16.998 1.00 47.74 229 ILE A C 1
ATOM 739 O O . ILE A 1 100 ? -44.107 -2.286 -17.358 1.00 46.71 229 ILE A O 1
ATOM 744 N N . LEU A 1 101 ? -46.301 -1.882 -17.600 1.00 45.11 230 LEU A N 1
ATOM 745 C CA . LEU A 1 101 ? -46.379 -2.699 -18.808 1.00 49.77 230 LEU A CA 1
ATOM 746 C C . LEU A 1 101 ? -45.493 -2.131 -19.900 1.00 56.24 230 LEU A C 1
ATOM 747 O O . LEU A 1 101 ? -44.650 -2.833 -20.469 1.00 60.01 230 LEU A O 1
ATOM 752 N N . HIS A 1 102 ? -45.666 -0.847 -20.198 1.00 55.60 231 HIS A N 1
ATOM 753 C CA . HIS A 1 102 ? -44.863 -0.219 -21.234 1.00 60.89 231 HIS A CA 1
ATOM 754 C C . HIS A 1 102 ? -43.408 -0.106 -20.798 1.00 58.47 231 HIS A C 1
ATOM 755 O O . HIS A 1 102 ? -42.538 -0.775 -21.365 1.00 56.51 231 HIS A O 1
ATOM 762 N N . ALA A 1 103 ? -43.132 0.693 -19.759 1.00 51.20 232 ALA A N 1
ATOM 763 C CA . ALA A 1 103 ? -41.762 0.842 -19.261 1.00 47.97 232 ALA A CA 1
ATOM 764 C C . ALA A 1 103 ? -41.055 -0.502 -19.090 1.00 48.95 232 ALA A C 1
ATOM 765 O O . ALA A 1 103 ? -39.836 -0.609 -19.294 1.00 56.73 232 ALA A O 1
ATOM 767 N N . GLY A 1 104 ? -41.806 -1.546 -18.727 1.00 43.30 233 GLY A N 1
ATOM 768 C CA . GLY A 1 104 ? -41.189 -2.841 -18.521 1.00 44.85 233 GLY A CA 1
ATOM 769 C C . GLY A 1 104 ? -40.892 -3.606 -19.791 1.00 51.56 233 GLY A C 1
ATOM 770 O O . GLY A 1 104 ? -39.998 -4.459 -19.788 1.00 53.03 233 GLY A O 1
ATOM 771 N N . PHE A 1 105 ? -41.616 -3.328 -20.879 1.00 49.58 234 PHE A N 1
ATOM 772 C CA . PHE A 1 105 ? -41.283 -3.981 -22.140 1.00 48.07 234 PHE A CA 1
ATOM 773 C C . PHE A 1 105 ? -40.050 -3.347 -22.772 1.00 58.61 234 PHE A C 1
ATOM 774 O O . PHE A 1 105 ? -39.118 -4.054 -23.173 1.00 64.40 234 PHE A O 1
ATOM 782 N N . LYS A 1 106 ? -40.031 -2.013 -22.878 1.00 58.98 235 LYS A N 1
ATOM 783 C CA . LYS A 1 106 ? -38.858 -1.327 -23.414 1.00 55.72 235 LYS A CA 1
ATOM 784 C C . LYS A 1 106 ? -37.598 -1.706 -22.650 1.00 52.93 235 LYS A C 1
ATOM 785 O O . LYS A 1 106 ? -36.534 -1.914 -23.243 1.00 51.60 235 LYS A O 1
ATOM 791 N N . MET A 1 107 ? -37.699 -1.771 -21.322 1.00 51.25 236 MET A N 1
ATOM 792 C CA . MET A 1 107 ? -36.532 -2.064 -20.499 1.00 42.06 236 MET A CA 1
ATOM 793 C C . MET A 1 107 ? -35.940 -3.414 -20.871 1.00 41.34 236 MET A C 1
ATOM 794 O O . MET A 1 107 ? -34.718 -3.558 -20.984 1.00 53.66 236 MET A O 1
ATOM 799 N N . MET A 1 108 ? -36.795 -4.423 -21.056 1.00 40.09 237 MET A N 1
ATOM 800 C CA . MET A 1 108 ? -36.325 -5.743 -21.458 1.00 42.48 237 MET A CA 1
ATOM 801 C C . MET A 1 108 ? -35.953 -5.802 -22.933 1.00 50.53 237 MET A C 1
ATOM 802 O O . MET A 1 108 ? -35.181 -6.681 -23.330 1.00 59.84 237 MET A O 1
ATOM 807 N N . SER A 1 109 ? -36.467 -4.880 -23.751 1.00 48.29 238 SER A N 1
ATOM 808 C CA . SER A 1 109 ? -36.110 -4.881 -25.164 1.00 50.15 238 SER A CA 1
ATOM 809 C C . SER A 1 109 ? -34.785 -4.175 -25.417 1.00 51.25 238 SER A C 1
ATOM 810 O O . SER A 1 109 ? -33.986 -4.631 -26.242 1.00 47.96 238 SER A O 1
ATOM 813 N N . LYS A 1 110 ? -34.532 -3.067 -24.718 1.00 50.18 239 LYS A N 1
ATOM 814 C CA . LYS A 1 110 ? -33.282 -2.345 -24.926 1.00 47.53 239 LYS A CA 1
ATOM 815 C C . LYS A 1 110 ? -32.078 -3.128 -24.415 1.00 47.76 239 LYS A C 1
ATOM 816 O O . LYS A 1 110 ? -30.960 -2.924 -24.905 1.00 51.48 239 LYS A O 1
ATOM 822 N N . GLN A 1 111 ? -32.277 -4.032 -23.451 1.00 44.16 240 GLN A N 1
ATOM 823 C CA . GLN A 1 111 ? -31.158 -4.848 -22.998 1.00 43.11 240 GLN A CA 1
ATOM 824 C C . GLN A 1 111 ? -30.822 -5.942 -23.998 1.00 39.88 240 GLN A C 1
ATOM 825 O O . GLN A 1 111 ? -29.647 -6.288 -24.156 1.00 45.32 240 GLN A O 1
ATOM 831 N N . ALA A 1 112 ? -31.825 -6.516 -24.665 1.00 39.78 241 ALA A N 1
ATOM 832 C CA . ALA A 1 112 ? -31.516 -7.486 -25.706 1.00 47.38 241 ALA A CA 1
ATOM 833 C C . ALA A 1 112 ? -31.025 -6.816 -26.983 1.00 45.61 241 ALA A C 1
ATOM 834 O O . ALA A 1 112 ? -30.228 -7.405 -27.720 1.00 45.60 241 ALA A O 1
ATOM 836 N N . ALA A 1 113 ? -31.458 -5.577 -27.237 1.00 43.31 242 ALA A N 1
ATOM 837 C CA . ALA A 1 113 ? -31.099 -4.886 -28.472 1.00 43.06 242 ALA A CA 1
ATOM 838 C C . ALA A 1 113 ? -29.640 -4.446 -28.512 1.00 44.56 242 ALA A C 1
ATOM 839 O O . ALA A 1 113 ? -29.041 -4.417 -29.593 1.00 47.00 242 ALA A O 1
ATOM 841 N N . LEU A 1 114 ? -29.047 -4.102 -27.366 1.00 46.47 243 LEU A N 1
ATOM 842 C CA . LEU A 1 114 ? -27.658 -3.656 -27.387 1.00 47.61 243 LEU A CA 1
ATOM 843 C C . LEU A 1 114 ? -26.672 -4.757 -27.746 1.00 48.22 243 LEU A C 1
ATOM 844 O O . LEU A 1 114 ? -25.500 -4.453 -27.992 1.00 49.57 243 LEU A O 1
ATOM 849 N N . LEU A 1 115 ? -27.108 -6.013 -27.800 1.00 45.68 244 LEU A N 1
ATOM 850 C CA . LEU A 1 115 ? -26.211 -7.085 -28.205 1.00 43.82 244 LEU A CA 1
ATOM 851 C C . LEU A 1 115 ? -26.087 -7.193 -29.717 1.00 41.92 244 LEU A C 1
ATOM 852 O O . LEU A 1 115 ? -25.137 -7.814 -30.204 1.00 42.16 244 LEU A O 1
ATOM 857 N N . GLY A 1 116 ? -27.020 -6.604 -30.462 1.00 53.77 245 GLY A N 1
ATOM 858 C CA . GLY A 1 116 ? -26.978 -6.652 -31.910 1.00 54.94 245 GLY A CA 1
ATOM 859 C C . GLY A 1 116 ? -26.496 -5.365 -32.548 1.00 56.89 245 GLY A C 1
ATOM 860 O O . GLY A 1 116 ? -26.312 -5.306 -33.767 1.00 56.88 245 GLY A O 1
ATOM 861 N N . ASN A 1 117 ? -26.283 -4.329 -31.738 1.00 57.32 246 ASN A N 1
ATOM 862 C CA . ASN A 1 117 ? -25.851 -3.032 -32.244 1.00 59.46 246 ASN A CA 1
ATOM 863 C C . ASN A 1 117 ? -24.329 -2.944 -32.239 1.00 58.61 246 ASN A C 1
ATOM 864 O O . ASN A 1 117 ? -23.672 -3.368 -31.284 1.00 57.13 246 ASN A O 1
ATOM 869 N N . GLU A 1 118 ? -23.778 -2.363 -33.309 1.00 59.80 247 GLU A N 1
ATOM 870 C CA . GLU A 1 118 ? -22.334 -2.410 -33.526 1.00 59.12 247 GLU A CA 1
ATOM 871 C C . GLU A 1 118 ? -21.556 -1.660 -32.450 1.00 59.63 247 GLU A C 1
ATOM 872 O O . GLU A 1 118 ? -20.383 -1.967 -32.213 1.00 58.59 247 GLU A O 1
ATOM 878 N N . ASP A 1 119 ? -22.176 -0.677 -31.796 1.00 61.42 248 ASP A N 1
ATOM 879 C CA . ASP A 1 119 ? -21.450 0.117 -30.811 1.00 62.22 248 ASP A CA 1
ATOM 880 C C . ASP A 1 119 ? -21.420 -0.542 -29.438 1.00 60.50 248 ASP A C 1
ATOM 881 O O . ASP A 1 119 ? -20.434 -0.392 -28.709 1.00 60.19 248 ASP A O 1
ATOM 886 N N . THR A 1 120 ? -22.470 -1.278 -29.072 1.00 59.52 249 THR A N 1
ATOM 887 C CA . THR A 1 120 ? -22.601 -1.832 -27.732 1.00 58.27 249 THR A CA 1
ATOM 888 C C . THR A 1 120 ? -22.400 -3.339 -27.658 1.00 55.53 249 THR A C 1
ATOM 889 O O . THR A 1 120 ? -22.356 -3.881 -26.548 1.00 57.38 249 THR A O 1
ATOM 893 N N . ALA A 1 121 ? -22.287 -4.023 -28.794 1.00 54.60 250 ALA A N 1
ATOM 894 C CA . ALA A 1 121 ? -22.183 -5.482 -28.830 1.00 57.57 250 ALA A CA 1
ATOM 895 C C . ALA A 1 121 ? -21.056 -6.010 -27.945 1.00 51.32 250 ALA A C 1
ATOM 896 O O . ALA A 1 121 ? -19.883 -5.744 -28.194 1.00 51.08 250 ALA A O 1
ATOM 898 N N . GLU B 1 8 ? -31.404 5.511 -11.936 1.00 92.71 137 GLU B N 1
ATOM 899 C CA . GLU B 1 8 ? -31.952 5.356 -13.279 1.00 91.59 137 GLU B CA 1
ATOM 900 C C . GLU B 1 8 ? -30.840 5.070 -14.283 1.00 87.40 137 GLU B C 1
ATOM 901 O O . GLU B 1 8 ? -30.466 5.932 -15.078 1.00 92.63 137 GLU B O 1
ATOM 903 N N . SER B 1 9 ? -30.331 3.842 -14.248 1.00 76.58 138 SER B N 1
ATOM 904 C CA . SER B 1 9 ? -29.228 3.437 -15.106 1.00 68.12 138 SER B CA 1
ATOM 905 C C . SER B 1 9 ? -29.699 3.254 -16.552 1.00 62.09 138 SER B C 1
ATOM 906 O O . SER B 1 9 ? -30.864 3.471 -16.897 1.00 76.33 138 SER B O 1
ATOM 909 N N . THR B 1 10 ? -28.765 2.834 -17.398 1.00 54.37 139 THR B N 1
ATOM 910 C CA . THR B 1 10 ? -28.912 2.667 -18.834 1.00 54.09 139 THR B CA 1
ATOM 911 C C . THR B 1 10 ? -28.953 1.184 -19.186 1.00 51.50 139 THR B C 1
ATOM 912 O O . THR B 1 10 ? -28.531 0.339 -18.390 1.00 52.25 139 THR B O 1
ATOM 916 N N . PRO B 1 11 ? -29.501 0.825 -20.354 1.00 52.18 140 PRO B N 1
ATOM 917 C CA . PRO B 1 11 ? -29.630 -0.608 -20.680 1.00 46.09 140 PRO B CA 1
ATOM 918 C C . PRO B 1 11 ? -28.332 -1.396 -20.617 1.00 40.74 140 PRO B C 1
ATOM 919 O O . PRO B 1 11 ? -28.349 -2.538 -20.138 1.00 43.40 140 PRO B O 1
ATOM 923 N N . ILE B 1 12 ? -27.205 -0.842 -21.073 1.00 39.97 141 ILE B N 1
ATOM 924 C CA . ILE B 1 12 ? -25.974 -1.624 -20.988 1.00 38.81 141 ILE B CA 1
ATOM 925 C C . ILE B 1 12 ? -25.493 -1.691 -19.544 1.00 39.85 141 ILE B C 1
ATOM 926 O O . ILE B 1 12 ? -24.864 -2.675 -19.138 1.00 39.49 141 ILE B O 1
ATOM 931 N N . GLN B 1 13 ? -25.776 -0.661 -18.743 1.00 41.77 142 GLN B N 1
ATOM 932 C CA . GLN B 1 13 ? -25.447 -0.731 -17.323 1.00 43.66 142 GLN B CA 1
ATOM 933 C C . GLN B 1 13 ? -26.236 -1.844 -16.651 1.00 43.79 142 GLN B C 1
ATOM 934 O O . GLN B 1 13 ? -25.686 -2.621 -15.864 1.00 43.89 142 GLN B O 1
ATOM 940 N N . GLN B 1 14 ? -27.536 -1.932 -16.950 1.00 44.43 143 GLN B N 1
ATOM 941 C CA . GLN B 1 14 ? -28.357 -2.972 -16.341 1.00 45.54 143 GLN B CA 1
ATOM 942 C C . GLN B 1 14 ? -27.952 -4.357 -16.829 1.00 43.67 143 GLN B C 1
ATOM 943 O O . GLN B 1 14 ? -28.054 -5.329 -16.074 1.00 44.63 143 GLN B O 1
ATOM 949 N N . LEU B 1 15 ? -27.494 -4.475 -18.077 1.00 41.43 144 LEU B N 1
ATOM 950 C CA . LEU B 1 15 ? -27.126 -5.793 -18.580 1.00 46.14 144 LEU B CA 1
ATOM 951 C C . LEU B 1 15 ? -25.765 -6.214 -18.049 1.00 45.89 144 LEU B C 1
ATOM 952 O O . LEU B 1 15 ? -25.571 -7.377 -17.669 1.00 46.71 144 LEU B O 1
ATOM 957 N N . LEU B 1 16 ? -24.826 -5.270 -17.963 1.00 39.10 145 LEU B N 1
ATOM 958 C CA . LEU B 1 16 ? -23.500 -5.637 -17.490 1.00 42.38 145 LEU B CA 1
ATOM 959 C C . LEU B 1 16 ? -23.450 -5.854 -15.980 1.00 41.97 145 LEU B C 1
ATOM 960 O O . LEU B 1 16 ? -22.657 -6.680 -15.525 1.00 39.93 145 LEU B O 1
ATOM 965 N N . GLU B 1 17 ? -24.256 -5.149 -15.176 1.00 43.42 146 GLU B N 1
ATOM 966 C CA . GLU B 1 17 ? -24.361 -5.557 -13.776 1.00 48.86 146 GLU B CA 1
ATOM 967 C C . GLU B 1 17 ? -25.016 -6.927 -13.669 1.00 45.71 146 GLU B C 1
ATOM 968 O O . GLU B 1 17 ? -24.563 -7.764 -12.866 1.00 47.17 146 GLU B O 1
ATOM 974 N N . HIS B 1 18 ? -25.989 -7.223 -14.557 1.00 44.30 147 HIS B N 1
ATOM 975 C CA . HIS B 1 18 ? -26.559 -8.561 -14.516 1.00 45.07 147 HIS B CA 1
ATOM 976 C C . HIS B 1 18 ? -25.484 -9.604 -14.763 1.00 43.58 147 HIS B C 1
ATOM 977 O O . HIS B 1 18 ? -25.421 -10.624 -14.062 1.00 44.85 147 HIS B O 1
ATOM 984 N N . PHE B 1 19 ? -24.607 -9.334 -15.729 1.00 41.26 148 PHE B N 1
ATOM 985 C CA . PHE B 1 19 ? -23.537 -10.271 -16.032 1.00 44.78 148 PHE B CA 1
ATOM 986 C C . PHE B 1 19 ? -22.535 -10.349 -14.891 1.00 47.56 148 PHE B C 1
ATOM 987 O O . PHE B 1 19 ? -22.071 -11.436 -14.534 1.00 47.67 148 PHE B O 1
ATOM 995 N N . LEU B 1 20 ? -22.171 -9.194 -14.325 1.00 44.04 149 LEU B N 1
ATOM 996 C CA . LEU B 1 20 ? -21.143 -9.174 -13.289 1.00 41.29 149 LEU B CA 1
ATOM 997 C C . LEU B 1 20 ? -21.596 -9.912 -12.040 1.00 45.03 149 LEU B C 1
ATOM 998 O O . LEU B 1 20 ? -20.804 -10.621 -11.411 1.00 48.14 149 LEU B O 1
ATOM 1003 N N . ARG B 1 21 ? -22.859 -9.737 -11.650 1.00 45.48 150 ARG B N 1
ATOM 1004 C CA . ARG B 1 21 ? -23.393 -10.482 -10.517 1.00 54.73 150 ARG B CA 1
ATOM 1005 C C . ARG B 1 21 ? -23.318 -11.982 -10.768 1.00 50.97 150 ARG B C 1
ATOM 1006 O O . ARG B 1 21 ? -23.040 -12.762 -9.849 1.00 49.77 150 ARG B O 1
ATOM 1014 N N . GLN B 1 22 ? -23.552 -12.402 -12.013 1.00 48.52 151 GLN B N 1
ATOM 1015 C CA . GLN B 1 22 ? -23.411 -13.813 -12.352 1.00 50.53 151 GLN B CA 1
ATOM 1016 C C . GLN B 1 22 ? -21.958 -14.264 -12.244 1.00 49.85 151 GLN B C 1
ATOM 1017 O O . GLN B 1 22 ? -21.686 -15.396 -11.827 1.00 49.23 151 GLN B O 1
ATOM 1023 N N . LEU B 1 23 ? -21.008 -13.399 -12.615 1.00 45.36 152 LEU B N 1
ATOM 1024 C CA . LEU B 1 23 ? -19.611 -13.817 -12.560 1.00 46.73 152 LEU B CA 1
ATOM 1025 C C . LEU B 1 23 ? -19.081 -13.844 -11.132 1.00 48.00 152 LEU B C 1
ATOM 1026 O O . LEU B 1 23 ? -18.344 -14.766 -10.765 1.00 46.50 152 LEU B O 1
ATOM 1031 N N . GLN B 1 24 ? -19.430 -12.847 -10.311 1.00 47.00 153 GLN B N 1
ATOM 1032 C CA . GLN B 1 24 ? -18.936 -12.846 -8.937 1.00 47.26 153 GLN B CA 1
ATOM 1033 C C . GLN B 1 24 ? -19.493 -14.006 -8.126 1.00 51.69 153 GLN B C 1
ATOM 1034 O O . GLN B 1 24 ? -18.881 -14.400 -7.128 1.00 55.07 153 GLN B O 1
ATOM 1040 N N . ARG B 1 25 ? -20.632 -14.566 -8.536 1.00 53.62 154 ARG B N 1
ATOM 1041 C CA . ARG B 1 25 ? -21.208 -15.703 -7.831 1.00 62.77 154 ARG B CA 1
ATOM 1042 C C . ARG B 1 25 ? -20.339 -16.949 -7.949 1.00 66.76 154 ARG B C 1
ATOM 1043 O O . ARG B 1 25 ? -20.518 -17.893 -7.169 1.00 70.32 154 ARG B O 1
ATOM 1051 N N . LYS B 1 26 ? -19.395 -16.968 -8.893 1.00 65.64 155 LYS B N 1
ATOM 1052 C CA . LYS B 1 26 ? -18.450 -18.065 -9.039 1.00 66.28 155 LYS B CA 1
ATOM 1053 C C . LYS B 1 26 ? -17.143 -17.812 -8.300 1.00 70.60 155 LYS B C 1
ATOM 1054 O O . LYS B 1 26 ? -16.166 -18.533 -8.526 1.00 74.67 155 LYS B O 1
ATOM 1060 N N . ASP B 1 27 ? -17.105 -16.809 -7.425 1.00 71.50 156 ASP B N 1
ATOM 1061 C CA . ASP B 1 27 ? -15.942 -16.535 -6.578 1.00 63.38 156 ASP B CA 1
ATOM 1062 C C . ASP B 1 27 ? -16.465 -16.205 -5.185 1.00 62.14 156 ASP B C 1
ATOM 1063 O O . ASP B 1 27 ? -16.525 -15.039 -4.778 1.00 56.60 156 ASP B O 1
ATOM 1068 N N . PRO B 1 28 ? -16.910 -17.223 -4.441 1.00 65.65 157 PRO B N 1
ATOM 1069 C CA . PRO B 1 28 ? -17.522 -16.960 -3.126 1.00 63.44 157 PRO B CA 1
ATOM 1070 C C . PRO B 1 28 ? -16.562 -16.406 -2.086 1.00 66.94 157 PRO B C 1
ATOM 1071 O O . PRO B 1 28 ? -17.026 -15.843 -1.087 1.00 73.29 157 PRO B O 1
ATOM 1075 N N . HIS B 1 29 ? -15.248 -16.536 -2.274 1.00 64.06 158 HIS B N 1
ATOM 1076 C CA . HIS B 1 29 ? -14.314 -15.977 -1.305 1.00 67.17 158 HIS B CA 1
ATOM 1077 C C . HIS B 1 29 ? -13.846 -14.581 -1.684 1.00 61.81 158 HIS B C 1
ATOM 1078 O O . HIS B 1 29 ? -13.115 -13.956 -0.911 1.00 60.31 158 HIS B O 1
ATOM 1085 N N . GLY B 1 30 ? -14.264 -14.070 -2.835 1.00 53.38 159 GLY B N 1
ATOM 1086 C CA . GLY B 1 30 ? -13.900 -12.719 -3.212 1.00 52.08 159 GLY B CA 1
ATOM 1087 C C . GLY B 1 30 ? -12.427 -12.537 -3.506 1.00 50.67 159 GLY B C 1
ATOM 1088 O O . GLY B 1 30 ? -11.868 -11.478 -3.194 1.00 55.06 159 GLY B O 1
ATOM 1089 N N . PHE B 1 31 ? -11.775 -13.549 -4.090 1.00 51.30 160 PHE B N 1
ATOM 1090 C CA . PHE B 1 31 ? -10.379 -13.390 -4.483 1.00 48.77 160 PHE B CA 1
ATOM 1091 C C . PHE B 1 31 ? -10.214 -12.355 -5.583 1.00 46.49 160 PHE B C 1
ATOM 1092 O O . PHE B 1 31 ? -9.122 -11.797 -5.735 1.00 44.76 160 PHE B O 1
ATOM 1100 N N . PHE B 1 32 ? -11.273 -12.079 -6.343 1.00 44.62 161 PHE B N 1
ATOM 1101 C CA . PHE B 1 32 ? -11.235 -11.086 -7.405 1.00 44.61 161 PHE B CA 1
ATOM 1102 C C . PHE B 1 32 ? -12.153 -9.910 -7.107 1.00 44.97 161 PHE B C 1
ATOM 1103 O O . PHE B 1 32 ? -12.489 -9.143 -8.014 1.00 46.70 161 PHE B O 1
ATOM 1111 N N . ALA B 1 33 ? -12.554 -9.749 -5.845 1.00 46.66 162 ALA B N 1
ATOM 1112 C CA . ALA B 1 33 ? -13.449 -8.657 -5.485 1.00 48.36 162 ALA B CA 1
ATOM 1113 C C . ALA B 1 33 ? -12.750 -7.305 -5.548 1.00 50.14 162 ALA B C 1
ATOM 1114 O O . ALA B 1 33 ? -13.401 -6.289 -5.811 1.00 63.24 162 ALA B O 1
ATOM 1116 N N . PHE B 1 34 ? -11.445 -7.271 -5.325 1.00 54.44 163 PHE B N 1
ATOM 1117 C CA . PHE B 1 34 ? -10.706 -6.027 -5.152 1.00 55.05 163 PHE B CA 1
ATOM 1118 C C . PHE B 1 34 ? -9.357 -6.141 -5.817 1.00 51.63 163 PHE B C 1
ATOM 1119 O O . PHE B 1 34 ? -8.874 -7.254 -6.093 1.00 46.77 163 PHE B O 1
ATOM 1127 N N . PRO B 1 35 ? -8.696 -5.015 -6.116 1.00 49.38 164 PRO B N 1
ATOM 1128 C CA . PRO B 1 35 ? -7.366 -5.073 -6.723 1.00 49.32 164 PRO B CA 1
ATOM 1129 C C . PRO B 1 35 ? -6.388 -5.858 -5.860 1.00 51.28 164 PRO B C 1
ATOM 1130 O O . PRO B 1 35 ? -6.400 -5.771 -4.631 1.00 56.59 164 PRO B O 1
ATOM 1134 N N . VAL B 1 36 ? -5.532 -6.628 -6.526 1.00 50.54 165 VAL B N 1
ATOM 1135 C CA . VAL B 1 36 ? -4.544 -7.443 -5.834 1.00 54.06 165 VAL B CA 1
ATOM 1136 C C . VAL B 1 36 ? -3.454 -6.539 -5.275 1.00 55.54 165 VAL B C 1
ATOM 1137 O O . VAL B 1 36 ? -2.997 -5.600 -5.939 1.00 58.68 165 VAL B O 1
ATOM 1141 N N . THR B 1 37 ? -3.035 -6.808 -4.045 1.00 69.81 166 THR B N 1
ATOM 1142 C CA . THR B 1 37 ? -2.044 -5.966 -3.398 1.00 71.66 166 THR B CA 1
ATOM 1143 C C . THR B 1 37 ? -0.681 -6.642 -3.383 1.00 68.81 166 THR B C 1
ATOM 1144 O O . THR B 1 37 ? -0.569 -7.871 -3.430 1.00 69.65 166 THR B O 1
ATOM 1148 N N . ASP B 1 38 ? 0.366 -5.812 -3.348 1.00 70.84 167 ASP B N 1
ATOM 1149 C CA . ASP B 1 38 ? 1.710 -6.340 -3.163 1.00 76.50 167 ASP B CA 1
ATOM 1150 C C . ASP B 1 38 ? 1.891 -6.936 -1.777 1.00 80.74 167 ASP B C 1
ATOM 1151 O O . ASP B 1 38 ? 2.798 -7.752 -1.581 1.00 85.47 167 ASP B O 1
ATOM 1156 N N . ALA B 1 39 ? 1.052 -6.540 -0.818 1.00 80.30 168 ALA B N 1
ATOM 1157 C CA . ALA B 1 39 ? 1.149 -7.069 0.538 1.00 82.40 168 ALA B CA 1
ATOM 1158 C C . ALA B 1 39 ? 0.834 -8.560 0.601 1.00 83.56 168 ALA B C 1
ATOM 1159 O O . ALA B 1 39 ? 1.469 -9.289 1.372 1.00 88.06 168 ALA B O 1
ATOM 1161 N N . ILE B 1 40 ? -0.144 -9.031 -0.176 1.00 81.47 169 ILE B N 1
ATOM 1162 C CA . ILE B 1 40 ? -0.434 -10.459 -0.237 1.00 80.73 169 ILE B CA 1
ATOM 1163 C C . ILE B 1 40 ? 0.166 -11.123 -1.471 1.00 77.20 169 ILE B C 1
ATOM 1164 O O . ILE B 1 40 ? 0.335 -12.352 -1.474 1.00 76.91 169 ILE B O 1
ATOM 1169 N N . ALA B 1 41 ? 0.484 -10.359 -2.515 1.00 73.26 170 ALA B N 1
ATOM 1170 C CA . ALA B 1 41 ? 1.120 -10.891 -3.718 1.00 73.28 170 ALA B CA 1
ATOM 1171 C C . ALA B 1 41 ? 2.398 -10.108 -3.976 1.00 74.41 170 ALA B C 1
ATOM 1172 O O . ALA B 1 41 ? 2.379 -9.078 -4.664 1.00 77.09 170 ALA B O 1
ATOM 1174 N N . PRO B 1 42 ? 3.527 -10.562 -3.437 1.00 75.63 171 PRO B N 1
ATOM 1175 C CA . PRO B 1 42 ? 4.778 -9.818 -3.623 1.00 77.96 171 PRO B CA 1
ATOM 1176 C C . PRO B 1 42 ? 5.146 -9.752 -5.097 1.00 79.50 171 PRO B C 1
ATOM 1177 O O . PRO B 1 42 ? 5.126 -10.763 -5.805 1.00 79.96 171 PRO B O 1
ATOM 1181 N N . GLY B 1 43 ? 5.471 -8.547 -5.562 1.00 80.04 172 GLY B N 1
ATOM 1182 C CA . GLY B 1 43 ? 5.873 -8.356 -6.935 1.00 76.86 172 GLY B CA 1
ATOM 1183 C C . GLY B 1 43 ? 4.743 -8.113 -7.910 1.00 73.22 172 GLY B C 1
ATOM 1184 O O . GLY B 1 43 ? 5.013 -7.875 -9.094 1.00 73.05 172 GLY B O 1
ATOM 1185 N N . TYR B 1 44 ? 3.487 -8.197 -7.460 1.00 70.67 173 TYR B N 1
ATOM 1186 C CA . TYR B 1 44 ? 2.352 -8.070 -8.372 1.00 67.38 173 TYR B CA 1
ATOM 1187 C C . TYR B 1 44 ? 2.411 -6.774 -9.171 1.00 67.27 173 TYR B C 1
ATOM 1188 O O . TYR B 1 44 ? 2.169 -6.767 -10.384 1.00 65.93 173 TYR B O 1
ATOM 1197 N N . SER B 1 45 ? 2.701 -5.658 -8.494 1.00 69.00 174 SER B N 1
ATOM 1198 C CA . SER B 1 45 ? 2.824 -4.369 -9.171 1.00 69.68 174 SER B CA 1
ATOM 1199 C C . SER B 1 45 ? 3.780 -4.428 -10.354 1.00 71.73 174 SER B C 1
ATOM 1200 O O . SER B 1 45 ? 3.602 -3.697 -11.336 1.00 77.03 174 SER B O 1
ATOM 1203 N N . MET B 1 46 ? 4.797 -5.289 -10.284 1.00 73.01 175 MET B N 1
ATOM 1204 C CA . MET B 1 46 ? 5.837 -5.338 -11.301 1.00 79.17 175 MET B CA 1
ATOM 1205 C C . MET B 1 46 ? 5.602 -6.398 -12.370 1.00 73.65 175 MET B C 1
ATOM 1206 O O . MET B 1 46 ? 6.146 -6.271 -13.471 1.00 75.02 175 MET B O 1
ATOM 1211 N N . ILE B 1 47 ? 4.815 -7.431 -12.080 1.00 71.40 176 ILE B N 1
ATOM 1212 C CA . ILE B 1 47 ? 4.569 -8.482 -13.062 1.00 70.10 176 ILE B CA 1
ATOM 1213 C C . ILE B 1 47 ? 3.325 -8.213 -13.907 1.00 68.18 176 ILE B C 1
ATOM 1214 O O . ILE B 1 47 ? 3.289 -8.585 -15.085 1.00 68.52 176 ILE B O 1
ATOM 1219 N N . ILE B 1 48 ? 2.318 -7.552 -13.347 1.00 67.98 177 ILE B N 1
ATOM 1220 C CA . ILE B 1 48 ? 1.034 -7.365 -14.010 1.00 61.79 177 ILE B CA 1
ATOM 1221 C C . ILE B 1 48 ? 0.900 -5.887 -14.351 1.00 62.14 177 ILE B C 1
ATOM 1222 O O . ILE B 1 48 ? 0.730 -5.043 -13.462 1.00 62.49 177 ILE B O 1
ATOM 1227 N N . LYS B 1 49 ? 0.970 -5.578 -15.646 1.00 62.42 178 LYS B N 1
ATOM 1228 C CA . LYS B 1 49 ? 0.995 -4.191 -16.093 1.00 63.59 178 LYS B CA 1
ATOM 1229 C C . LYS B 1 49 ? -0.385 -3.550 -16.077 1.00 63.56 178 LYS B C 1
ATOM 1230 O O . LYS B 1 49 ? -0.494 -2.327 -15.936 1.00 67.15 178 LYS B O 1
ATOM 1232 N N . HIS B 1 50 ? -1.443 -4.344 -16.228 1.00 63.49 179 HIS B N 1
ATOM 1233 C CA . HIS B 1 50 ? -2.807 -3.826 -16.270 1.00 60.89 179 HIS B CA 1
ATOM 1234 C C . HIS B 1 50 ? -3.663 -4.664 -15.329 1.00 61.72 179 HIS B C 1
ATOM 1235 O O . HIS B 1 50 ? -4.292 -5.643 -15.751 1.00 51.96 179 HIS B O 1
ATOM 1242 N N . PRO B 1 51 ? -3.721 -4.302 -14.051 1.00 61.10 180 PRO B N 1
ATOM 1243 C CA . PRO B 1 51 ? -4.534 -5.076 -13.110 1.00 57.86 180 PRO B CA 1
ATOM 1244 C C . PRO B 1 51 ? -6.013 -4.855 -13.373 1.00 55.91 180 PRO B C 1
ATOM 1245 O O . PRO B 1 51 ? -6.428 -3.848 -13.951 1.00 61.53 180 PRO B O 1
ATOM 1249 N N . MET B 1 52 ? -6.816 -5.817 -12.927 1.00 55.45 181 MET B N 1
ATOM 1250 C CA . MET B 1 52 ? -8.253 -5.707 -13.110 1.00 50.01 181 MET B CA 1
ATOM 1251 C C . MET B 1 52 ? -8.924 -6.633 -12.107 1.00 46.63 181 MET B C 1
ATOM 1252 O O . MET B 1 52 ? -8.385 -7.687 -11.760 1.00 48.72 181 MET B O 1
ATOM 1257 N N . ASP B 1 53 ? -10.104 -6.226 -11.643 1.00 46.55 182 ASP B N 1
ATOM 1258 C CA . ASP B 1 53 ? -10.812 -6.965 -10.608 1.00 52.01 182 ASP B CA 1
ATOM 1259 C C . ASP B 1 53 ? -12.304 -6.686 -10.726 1.00 52.43 182 ASP B C 1
ATOM 1260 O O . ASP B 1 53 ? -12.729 -5.748 -11.407 1.00 49.22 182 ASP B O 1
ATOM 1265 N N . PHE B 1 54 ? -13.098 -7.523 -10.051 1.00 53.31 183 PHE B N 1
ATOM 1266 C CA . PHE B 1 54 ? -14.550 -7.379 -10.111 1.00 45.46 183 PHE B CA 1
ATOM 1267 C C . PHE B 1 54 ? -14.997 -6.019 -9.588 1.00 49.53 183 PHE B C 1
ATOM 1268 O O . PHE B 1 54 ? -15.920 -5.406 -10.139 1.00 53.03 183 PHE B O 1
ATOM 1276 N N . GLY B 1 55 ? -14.357 -5.533 -8.522 1.00 47.04 184 GLY B N 1
ATOM 1277 C CA . GLY B 1 55 ? -14.724 -4.233 -7.984 1.00 48.52 184 GLY B CA 1
ATOM 1278 C C . GLY B 1 55 ? -14.409 -3.106 -8.948 1.00 48.29 184 GLY B C 1
ATOM 1279 O O . GLY B 1 55 ? -15.182 -2.151 -9.077 1.00 48.85 184 GLY B O 1
ATOM 1280 N N . THR B 1 56 ? -13.270 -3.203 -9.641 1.00 47.86 185 THR B N 1
ATOM 1281 C CA . THR B 1 56 ? -12.931 -2.209 -10.653 1.00 48.45 185 THR B CA 1
ATOM 1282 C C . THR B 1 56 ? -13.945 -2.225 -11.789 1.00 50.01 185 THR B C 1
ATOM 1283 O O . THR B 1 56 ? -14.355 -1.168 -12.281 1.00 52.40 185 THR B O 1
ATOM 1287 N N . MET B 1 57 ? -14.371 -3.417 -12.208 1.00 48.43 186 MET B N 1
ATOM 1288 C CA . MET B 1 57 ? -15.374 -3.509 -13.261 1.00 50.03 186 MET B CA 1
ATOM 1289 C C . MET B 1 57 ? -16.695 -2.908 -12.803 1.00 55.79 186 MET B C 1
ATOM 1290 O O . MET B 1 57 ? -17.406 -2.272 -13.590 1.00 58.66 186 MET B O 1
ATOM 1295 N N . LYS B 1 58 ? -17.038 -3.099 -11.526 1.00 55.50 187 LYS B N 1
ATOM 1296 C CA . LYS B 1 58 ? -18.267 -2.524 -10.990 1.00 59.66 187 LYS B CA 1
ATOM 1297 C C . LYS B 1 58 ? -18.230 -1.000 -11.028 1.00 64.03 187 LYS B C 1
ATOM 1298 O O . LYS B 1 58 ? -19.226 -0.357 -11.381 1.00 66.00 187 LYS B O 1
ATOM 1304 N N . ASP B 1 59 ? -17.089 -0.403 -10.673 1.00 63.64 188 ASP B N 1
ATOM 1305 C CA . ASP B 1 59 ? -16.978 1.053 -10.715 1.00 58.36 188 ASP B CA 1
ATOM 1306 C C . ASP B 1 59 ? -17.041 1.578 -12.142 1.00 52.25 188 ASP B C 1
ATOM 1307 O O . ASP B 1 59 ? -17.596 2.657 -12.379 1.00 53.14 188 ASP B O 1
ATOM 1312 N N . LYS B 1 60 ? -16.475 0.843 -13.102 1.00 48.35 189 LYS B N 1
ATOM 1313 C CA . LYS B 1 60 ? -16.564 1.273 -14.492 1.00 50.16 189 LYS B CA 1
ATOM 1314 C C . LYS B 1 60 ? -17.992 1.160 -15.010 1.00 56.09 189 LYS B C 1
ATOM 1315 O O . LYS B 1 60 ? -18.413 1.966 -15.848 1.00 68.25 189 LYS B O 1
ATOM 1321 N N . ILE B 1 61 ? -18.745 0.168 -14.529 1.00 54.58 190 ILE B N 1
ATOM 1322 C CA . ILE B 1 61 ? -20.165 0.074 -14.863 1.00 55.20 190 ILE B CA 1
ATOM 1323 C C . ILE B 1 61 ? -20.916 1.273 -14.299 1.00 53.38 190 ILE B C 1
ATOM 1324 O O . ILE B 1 61 ? -21.676 1.945 -15.006 1.00 54.42 190 ILE B O 1
ATOM 1329 N N . VAL B 1 62 ? -20.708 1.558 -13.010 1.00 51.24 191 VAL B N 1
ATOM 1330 C CA . VAL B 1 62 ? -21.403 2.655 -12.341 1.00 52.11 191 VAL B CA 1
ATOM 1331 C C . VAL B 1 62 ? -21.071 3.986 -13.001 1.00 59.62 191 VAL B C 1
ATOM 1332 O O . VAL B 1 62 ? -21.926 4.875 -13.093 1.00 71.77 191 VAL B O 1
ATOM 1336 N N . ALA B 1 63 ? -19.844 4.138 -13.490 1.00 59.36 192 ALA B N 1
ATOM 1337 C CA . ALA B 1 63 ? -19.409 5.361 -14.147 1.00 63.26 192 ALA B CA 1
ATOM 1338 C C . ALA B 1 63 ? -19.734 5.377 -15.633 1.00 64.61 192 ALA B C 1
ATOM 1339 O O . ALA B 1 63 ? -19.244 6.259 -16.347 1.00 67.92 192 ALA B O 1
ATOM 1341 N N . ASN B 1 64 ? -20.566 4.444 -16.101 1.00 60.63 193 ASN B N 1
ATOM 1342 C CA . ASN B 1 64 ? -20.882 4.292 -17.521 1.00 55.30 193 ASN B CA 1
ATOM 1343 C C . ASN B 1 64 ? -19.623 4.406 -18.378 1.00 60.40 193 ASN B C 1
ATOM 1344 O O . ASN B 1 64 ? -19.545 5.200 -19.319 1.00 69.41 193 ASN B O 1
ATOM 1349 N N . GLU B 1 65 ? -18.625 3.583 -18.047 1.00 57.51 194 GLU B N 1
ATOM 1350 C CA . GLU B 1 65 ? -17.356 3.594 -18.761 1.00 61.67 194 GLU B CA 1
ATOM 1351 C C . GLU B 1 65 ? -17.225 2.489 -19.798 1.00 61.48 194 GLU B C 1
ATOM 1352 O O . GLU B 1 65 ? -16.357 2.586 -20.671 1.00 65.59 194 GLU B O 1
ATOM 1358 N N . TYR B 1 66 ? -18.046 1.448 -19.727 1.00 57.43 195 TYR B N 1
ATOM 1359 C CA . TYR B 1 66 ? -18.079 0.436 -20.772 1.00 56.79 195 TYR B CA 1
ATOM 1360 C C . TYR B 1 66 ? -19.016 0.920 -21.870 1.00 59.24 195 TYR B C 1
ATOM 1361 O O . TYR B 1 66 ? -20.189 1.209 -21.609 1.00 60.10 195 TYR B O 1
ATOM 1370 N N . LYS B 1 67 ? -18.501 1.004 -23.093 1.00 57.06 196 LYS B N 1
ATOM 1371 C CA . LYS B 1 67 ? -19.297 1.421 -24.235 1.00 56.89 196 LYS B CA 1
ATOM 1372 C C . LYS B 1 67 ? -19.810 0.238 -25.035 1.00 52.90 196 LYS B C 1
ATOM 1373 O O . LYS B 1 67 ? -20.559 0.429 -25.997 1.00 55.62 196 LYS B O 1
ATOM 1375 N N . SER B 1 68 ? -19.431 -0.976 -24.649 1.00 54.24 197 SER B N 1
ATOM 1376 C CA . SER B 1 68 ? -19.791 -2.177 -25.383 1.00 52.22 197 SER B CA 1
ATOM 1377 C C . SER B 1 68 ? -19.697 -3.351 -24.424 1.00 50.72 197 SER B C 1
ATOM 1378 O O . SER B 1 68 ? -19.055 -3.270 -23.372 1.00 54.96 197 SER B O 1
ATOM 1381 N N . VAL B 1 69 ? -20.345 -4.450 -24.807 1.00 46.79 198 VAL B N 1
ATOM 1382 C CA . VAL B 1 69 ? -20.179 -5.692 -24.064 1.00 42.69 198 VAL B CA 1
ATOM 1383 C C . VAL B 1 69 ? -18.779 -6.243 -24.304 1.00 42.22 198 VAL B C 1
ATOM 1384 O O . VAL B 1 69 ? -18.204 -6.911 -23.435 1.00 48.65 198 VAL B O 1
ATOM 1388 N N . THR B 1 70 ? -18.201 -5.953 -25.474 1.00 40.09 199 THR B N 1
ATOM 1389 C CA . THR B 1 70 ? -16.868 -6.447 -25.803 1.00 41.65 199 THR B CA 1
ATOM 1390 C C . THR B 1 70 ? -15.816 -5.917 -24.834 1.00 46.73 199 THR B C 1
ATOM 1391 O O . THR B 1 70 ? -14.949 -6.669 -24.372 1.00 48.55 199 THR B O 1
ATOM 1395 N N . GLU B 1 71 ? -15.867 -4.618 -24.524 1.00 45.48 200 GLU B N 1
ATOM 1396 C CA . GLU B 1 71 ? -14.955 -4.062 -23.528 1.00 49.12 200 GLU B CA 1
ATOM 1397 C C . GLU B 1 71 ? -15.125 -4.745 -22.178 1.00 47.15 200 GLU B C 1
ATOM 1398 O O . GLU B 1 71 ? -14.139 -5.038 -21.492 1.00 50.91 200 GLU B O 1
ATOM 1404 N N . PHE B 1 72 ? -16.371 -4.999 -21.774 1.00 48.77 201 PHE B N 1
ATOM 1405 C CA . PHE B 1 72 ? -16.609 -5.669 -20.500 1.00 48.93 201 PHE B CA 1
ATOM 1406 C C . PHE B 1 72 ? -16.028 -7.077 -20.508 1.00 49.11 201 PHE B C 1
ATOM 1407 O O . PHE B 1 72 ? -15.443 -7.521 -19.514 1.00 45.65 201 PHE B O 1
ATOM 1415 N N . LYS B 1 73 ? -16.185 -7.796 -21.623 1.00 47.82 202 LYS B N 1
ATOM 1416 C CA . LYS B 1 73 ? -15.653 -9.150 -21.711 1.00 44.41 202 LYS B CA 1
ATOM 1417 C C . LYS B 1 73 ? -14.130 -9.161 -21.710 1.00 41.78 202 LYS B C 1
ATOM 1418 O O . LYS B 1 73 ? -13.520 -10.117 -21.217 1.00 47.92 202 LYS B O 1
ATOM 1424 N N . ALA B 1 74 ? -13.501 -8.111 -22.247 1.00 39.72 203 ALA B N 1
ATOM 1425 C CA . ALA B 1 74 ? -12.042 -8.049 -22.262 1.00 41.17 203 ALA B CA 1
ATOM 1426 C C . ALA B 1 74 ? -11.478 -7.830 -20.864 1.00 41.36 203 ALA B C 1
ATOM 1427 O O . ALA B 1 74 ? -10.452 -8.421 -20.507 1.00 46.21 203 ALA B O 1
ATOM 1429 N N . ASP B 1 75 ? -12.131 -6.986 -20.060 1.00 40.81 204 ASP B N 1
ATOM 1430 C CA . ASP B 1 75 ? -11.673 -6.774 -18.693 1.00 44.33 204 ASP B CA 1
ATOM 1431 C C . ASP B 1 75 ? -11.830 -8.035 -17.857 1.00 46.59 204 ASP B C 1
ATOM 1432 O O . ASP B 1 75 ? -10.999 -8.305 -16.983 1.00 48.93 204 ASP B O 1
ATOM 1437 N N . PHE B 1 76 ? -12.874 -8.824 -18.119 1.00 46.07 205 PHE B N 1
ATOM 1438 C CA . PHE B 1 76 ? -13.059 -10.066 -17.379 1.00 44.89 205 PHE B CA 1
ATOM 1439 C C . PHE B 1 76 ? -12.000 -11.089 -17.766 1.00 42.09 205 PHE B C 1
ATOM 1440 O O . PHE B 1 76 ? -11.465 -11.794 -16.903 1.00 42.82 205 PHE B O 1
ATOM 1448 N N . LYS B 1 77 ? -11.679 -11.178 -19.060 1.00 41.00 206 LYS B N 1
ATOM 1449 C CA . LYS B 1 77 ? -10.612 -12.070 -19.502 1.00 45.88 206 LYS B CA 1
ATOM 1450 C C . LYS B 1 77 ? -9.256 -11.575 -19.018 1.00 44.80 206 LYS B C 1
ATOM 1451 O O . LYS B 1 77 ? -8.376 -12.379 -18.689 1.00 45.28 206 LYS B O 1
ATOM 1457 N N . LEU B 1 78 ? -9.070 -10.253 -18.979 1.00 49.29 207 LEU B N 1
ATOM 1458 C CA . LEU B 1 78 ? -7.817 -9.684 -18.490 1.00 51.51 207 LEU B CA 1
ATOM 1459 C C . LEU B 1 78 ? -7.590 -10.017 -17.022 1.00 53.21 207 LEU B C 1
ATOM 1460 O O . LEU B 1 78 ? -6.479 -10.378 -16.618 1.00 53.22 207 LEU B O 1
ATOM 1465 N N . MET B 1 79 ? -8.638 -9.900 -16.206 1.00 55.53 208 MET B N 1
ATOM 1466 C CA . MET B 1 79 ? -8.513 -10.263 -14.799 1.00 54.58 208 MET B CA 1
ATOM 1467 C C . MET B 1 79 ? -8.178 -11.742 -14.642 1.00 53.65 208 MET B C 1
ATOM 1468 O O . MET B 1 79 ? -7.353 -12.113 -13.798 1.00 60.55 208 MET B O 1
ATOM 1473 N N . CYS B 1 80 ? -8.810 -12.603 -15.444 1.00 48.02 209 CYS B N 1
ATOM 1474 C CA . CYS B 1 80 ? -8.532 -14.032 -15.351 1.00 46.72 209 CYS B CA 1
ATOM 1475 C C . CYS B 1 80 ? -7.153 -14.362 -15.910 1.00 48.57 209 CYS B C 1
ATOM 1476 O O . CYS B 1 80 ? -6.456 -15.236 -15.382 1.00 50.90 209 CYS B O 1
ATOM 1479 N N . ASP B 1 81 ? -6.743 -13.677 -16.982 1.00 50.28 210 ASP B N 1
ATOM 1480 C CA . ASP B 1 81 ? -5.421 -13.915 -17.556 1.00 51.56 210 ASP B CA 1
ATOM 1481 C C . ASP B 1 81 ? -4.309 -13.428 -16.635 1.00 52.48 210 ASP B C 1
ATOM 1482 O O . ASP B 1 81 ? -3.260 -14.076 -16.534 1.00 54.36 210 ASP B O 1
ATOM 1487 N N . ASN B 1 82 ? -4.501 -12.278 -15.981 1.00 51.13 211 ASN B N 1
ATOM 1488 C CA . ASN B 1 82 ? -3.507 -11.809 -15.020 1.00 52.79 211 ASN B CA 1
ATOM 1489 C C . ASN B 1 82 ? -3.242 -12.864 -13.956 1.00 61.67 211 ASN B C 1
ATOM 1490 O O . ASN B 1 82 ? -2.086 -13.124 -13.600 1.00 64.67 211 ASN B O 1
ATOM 1495 N N . ALA B 1 83 ? -4.306 -13.492 -13.443 1.00 54.80 212 ALA B N 1
ATOM 1496 C CA . ALA B 1 83 ? -4.154 -14.462 -12.366 1.00 58.24 212 ALA B CA 1
ATOM 1497 C C . ALA B 1 83 ? -3.481 -15.743 -12.841 1.00 59.59 212 ALA B C 1
ATOM 1498 O O . ALA B 1 83 ? -2.868 -16.450 -12.034 1.00 63.60 212 ALA B O 1
ATOM 1500 N N . MET B 1 84 ? -3.565 -16.057 -14.133 1.00 56.27 213 MET B N 1
ATOM 1501 C CA . MET B 1 84 ? -2.886 -17.247 -14.622 1.00 58.73 213 MET B CA 1
ATOM 1502 C C . MET B 1 84 ? -1.484 -16.945 -15.125 1.00 60.80 213 MET B C 1
ATOM 1503 O O . MET B 1 84 ? -0.723 -17.880 -15.400 1.00 64.70 213 MET B O 1
ATOM 1508 N N . THR B 1 85 ? -1.131 -15.667 -15.252 1.00 59.98 214 THR B N 1
ATOM 1509 C CA . THR B 1 85 ? 0.255 -15.291 -15.499 1.00 62.42 214 THR B CA 1
ATOM 1510 C C . THR B 1 85 ? 1.055 -15.210 -14.201 1.00 64.26 214 THR B C 1
ATOM 1511 O O . THR B 1 85 ? 2.147 -15.780 -14.099 1.00 72.93 214 THR B O 1
ATOM 1515 N N . TYR B 1 86 ? 0.524 -14.507 -13.195 1.00 62.76 215 TYR B N 1
ATOM 1516 C CA . TYR B 1 86 ? 1.297 -14.247 -11.983 1.00 64.69 215 TYR B CA 1
ATOM 1517 C C . TYR B 1 86 ? 1.417 -15.480 -11.095 1.00 66.57 215 TYR B C 1
ATOM 1518 O O . TYR B 1 86 ? 2.408 -15.624 -10.367 1.00 69.31 215 TYR B O 1
ATOM 1527 N N . ASN B 1 87 ? 0.436 -16.370 -11.132 1.00 65.52 216 ASN B N 1
ATOM 1528 C CA . ASN B 1 87 ? 0.428 -17.548 -10.281 1.00 67.62 216 ASN B CA 1
ATOM 1529 C C . ASN B 1 87 ? 0.886 -18.777 -11.054 1.00 69.85 216 ASN B C 1
ATOM 1530 O O . ASN B 1 87 ? 0.775 -18.854 -12.281 1.00 71.02 216 ASN B O 1
ATOM 1535 N N . ARG B 1 88 ? 1.388 -19.759 -10.303 1.00 73.05 217 ARG B N 1
ATOM 1536 C CA . ARG B 1 88 ? 1.789 -21.046 -10.856 1.00 75.92 217 ARG B CA 1
ATOM 1537 C C . ARG B 1 88 ? 0.551 -21.895 -11.149 1.00 74.92 217 ARG B C 1
ATOM 1538 O O . ARG B 1 88 ? -0.508 -21.669 -10.571 1.00 72.81 217 ARG B O 1
ATOM 1540 N N . PRO B 1 89 ? 0.633 -22.834 -12.090 1.00 78.87 218 PRO B N 1
ATOM 1541 C CA . PRO B 1 89 ? -0.563 -23.624 -12.429 1.00 78.06 218 PRO B CA 1
ATOM 1542 C C . PRO B 1 89 ? -1.197 -24.363 -11.249 1.00 83.77 218 PRO B C 1
ATOM 1543 O O . PRO B 1 89 ? -2.394 -24.673 -11.320 1.00 85.75 218 PRO B O 1
ATOM 1547 N N . ASP B 1 90 ? -0.457 -24.659 -10.176 1.00 86.82 219 ASP B N 1
ATOM 1548 C CA . ASP B 1 90 ? -1.023 -25.394 -9.039 1.00 92.02 219 ASP B CA 1
ATOM 1549 C C . ASP B 1 90 ? -1.481 -24.462 -7.919 1.00 90.37 219 ASP B C 1
ATOM 1550 O O . ASP B 1 90 ? -1.351 -24.797 -6.741 1.00 94.17 219 ASP B O 1
ATOM 1555 N N . THR B 1 91 ? -1.983 -23.275 -8.236 1.00 85.49 220 THR B N 1
ATOM 1556 C CA . THR B 1 91 ? -2.449 -22.347 -7.220 1.00 80.62 220 THR B CA 1
ATOM 1557 C C . THR B 1 91 ? -3.967 -22.252 -7.290 1.00 80.37 220 THR B C 1
ATOM 1558 O O . THR B 1 91 ? -4.573 -22.404 -8.357 1.00 74.38 220 THR B O 1
ATOM 1562 N N . VAL B 1 92 ? -4.571 -22.018 -6.122 1.00 73.57 221 VAL B N 1
ATOM 1563 C CA . VAL B 1 92 ? -6.007 -21.751 -6.053 1.00 67.20 221 VAL B CA 1
ATOM 1564 C C . VAL B 1 92 ? -6.384 -20.596 -6.986 1.00 57.93 221 VAL B C 1
ATOM 1565 O O . VAL B 1 92 ? -7.425 -20.623 -7.654 1.00 67.87 221 VAL B O 1
ATOM 1569 N N . TYR B 1 93 ? -5.530 -19.574 -7.068 1.00 57.80 222 TYR B N 1
ATOM 1570 C CA . TYR B 1 93 ? -5.846 -18.415 -7.894 1.00 56.88 222 TYR B CA 1
ATOM 1571 C C . TYR B 1 93 ? -5.807 -18.767 -9.372 1.00 54.45 222 TYR B C 1
ATOM 1572 O O . TYR B 1 93 ? -6.617 -18.255 -10.148 1.00 52.62 222 TYR B O 1
ATOM 1581 N N . TYR B 1 94 ? -4.884 -19.647 -9.772 1.00 55.55 223 TYR B N 1
ATOM 1582 C CA . TYR B 1 94 ? -4.820 -20.098 -11.159 1.00 54.61 223 TYR B CA 1
ATOM 1583 C C . TYR B 1 94 ? -6.003 -20.998 -11.492 1.00 54.72 223 TYR B C 1
ATOM 1584 O O . TYR B 1 94 ? -6.673 -20.810 -12.515 1.00 51.96 223 TYR B O 1
ATOM 1593 N N . LYS B 1 95 ? -6.262 -21.996 -10.643 1.00 57.25 224 LYS B N 1
ATOM 1594 C CA . LYS B 1 95 ? -7.365 -22.914 -10.902 1.00 56.55 224 LYS B CA 1
ATOM 1595 C C . LYS B 1 95 ? -8.698 -22.179 -10.909 1.00 55.98 224 LYS B C 1
ATOM 1596 O O . LYS B 1 95 ? -9.538 -22.411 -11.785 1.00 54.47 224 LYS B O 1
ATOM 1602 N N . LEU B 1 96 ? -8.912 -21.290 -9.936 1.00 55.98 225 LEU B N 1
ATOM 1603 C CA . LEU B 1 96 ? -10.167 -20.548 -9.880 1.00 58.07 225 LEU B CA 1
ATOM 1604 C C . LEU B 1 96 ? -10.337 -19.648 -11.096 1.00 56.10 225 LEU B C 1
ATOM 1605 O O . LEU B 1 96 ? -11.428 -19.574 -11.671 1.00 54.89 225 LEU B O 1
ATOM 1610 N N . ALA B 1 97 ? -9.272 -18.950 -11.502 1.00 54.81 226 ALA B N 1
ATOM 1611 C CA . ALA B 1 97 ? -9.392 -18.046 -12.640 1.00 49.42 226 ALA B CA 1
ATOM 1612 C C . ALA B 1 97 ? -9.682 -18.799 -13.932 1.00 51.66 226 ALA B C 1
ATOM 1613 O O . ALA B 1 97 ? -10.389 -18.278 -14.801 1.00 49.80 226 ALA B O 1
ATOM 1615 N N . LYS B 1 98 ? -9.156 -20.018 -14.078 1.00 52.97 227 LYS B N 1
ATOM 1616 C CA . LYS B 1 98 ? -9.445 -20.805 -15.272 1.00 56.82 227 LYS B CA 1
ATOM 1617 C C . LYS B 1 98 ? -10.888 -21.292 -15.257 1.00 57.43 227 LYS B C 1
ATOM 1618 O O . LYS B 1 98 ? -11.600 -21.198 -16.264 1.00 64.38 227 LYS B O 1
ATOM 1624 N N . LYS B 1 99 ? -11.330 -21.824 -14.115 1.00 48.55 228 LYS B N 1
ATOM 1625 C CA . LYS B 1 99 ? -12.731 -22.188 -13.937 1.00 46.80 228 LYS B CA 1
ATOM 1626 C C . LYS B 1 99 ? -13.642 -20.994 -14.198 1.00 48.46 228 LYS B C 1
ATOM 1627 O O . LYS B 1 99 ? -14.625 -21.096 -14.942 1.00 50.68 228 LYS B O 1
ATOM 1633 N N . ILE B 1 100 ? -13.318 -19.844 -13.602 1.00 46.02 229 ILE B N 1
ATOM 1634 C CA . ILE B 1 100 ? -14.186 -18.676 -13.705 1.00 44.28 229 ILE B CA 1
ATOM 1635 C C . ILE B 1 100 ? -14.193 -18.130 -15.128 1.00 50.54 229 ILE B C 1
ATOM 1636 O O . ILE B 1 100 ? -15.221 -17.653 -15.620 1.00 51.06 229 ILE B O 1
ATOM 1641 N N . LEU B 1 101 ? -13.057 -18.230 -15.821 1.00 49.45 230 LEU B N 1
ATOM 1642 C CA . LEU B 1 101 ? -12.977 -17.775 -17.206 1.00 44.94 230 LEU B CA 1
ATOM 1643 C C . LEU B 1 101 ? -13.898 -18.585 -18.104 1.00 49.09 230 LEU B C 1
ATOM 1644 O O . LEU B 1 101 ? -14.698 -18.019 -18.865 1.00 52.45 230 LEU B O 1
ATOM 1649 N N . HIS B 1 102 ? -13.793 -19.918 -18.042 1.00 41.46 231 HIS B N 1
ATOM 1650 C CA . HIS B 1 102 ? -14.582 -20.762 -18.930 1.00 42.17 231 HIS B CA 1
ATOM 1651 C C . HIS B 1 102 ? -16.070 -20.682 -18.593 1.00 50.80 231 HIS B C 1
ATOM 1652 O O . HIS B 1 102 ? -16.914 -20.609 -19.493 1.00 51.47 231 HIS B O 1
ATOM 1659 N N . ALA B 1 103 ? -16.411 -20.673 -17.299 1.00 50.19 232 ALA B N 1
ATOM 1660 C CA . ALA B 1 103 ? -17.816 -20.702 -16.906 1.00 45.85 232 ALA B CA 1
ATOM 1661 C C . ALA B 1 103 ? -18.506 -19.381 -17.206 1.00 44.61 232 ALA B C 1
ATOM 1662 O O . ALA B 1 103 ? -19.692 -19.365 -17.560 1.00 51.09 232 ALA B O 1
ATOM 1664 N N . GLY B 1 104 ? -17.787 -18.264 -17.076 1.00 40.02 233 GLY B N 1
ATOM 1665 C CA . GLY B 1 104 ? -18.417 -16.975 -17.289 1.00 34.83 233 GLY B CA 1
ATOM 1666 C C . GLY B 1 104 ? -18.566 -16.586 -18.742 1.00 34.57 233 GLY B C 1
ATOM 1667 O O . GLY B 1 104 ? -19.458 -15.802 -19.085 1.00 39.36 233 GLY B O 1
ATOM 1668 N N . PHE B 1 105 ? -17.710 -17.116 -19.616 1.00 35.66 234 PHE B N 1
ATOM 1669 C CA . PHE B 1 105 ? -17.875 -16.851 -21.038 1.00 41.61 234 PHE B CA 1
ATOM 1670 C C . PHE B 1 105 ? -19.016 -17.680 -21.611 1.00 46.21 234 PHE B C 1
ATOM 1671 O O . PHE B 1 105 ? -19.797 -17.184 -22.430 1.00 54.33 234 PHE B O 1
ATOM 1679 N N . LYS B 1 106 ? -19.128 -18.941 -21.186 1.00 40.74 235 LYS B N 1
ATOM 1680 C CA . LYS B 1 106 ? -20.302 -19.732 -21.531 1.00 45.94 235 LYS B CA 1
ATOM 1681 C C . LYS B 1 106 ? -21.576 -19.058 -21.039 1.00 49.42 235 LYS B C 1
ATOM 1682 O O . LYS B 1 106 ? -22.578 -19.005 -21.764 1.00 52.07 235 LYS B O 1
ATOM 1688 N N . MET B 1 107 ? -21.546 -18.523 -19.813 1.00 44.08 236 MET B N 1
ATOM 1689 C CA . MET B 1 107 ? -22.721 -17.866 -19.250 1.00 40.60 236 MET B CA 1
ATOM 1690 C C . MET B 1 107 ? -23.140 -16.663 -20.087 1.00 37.82 236 MET B C 1
ATOM 1691 O O . MET B 1 107 ? -24.318 -16.525 -20.433 1.00 36.19 236 MET B O 1
ATOM 1696 N N . MET B 1 108 ? -22.189 -15.801 -20.464 1.00 40.74 237 MET B N 1
ATOM 1697 C CA . MET B 1 108 ? -22.588 -14.616 -21.218 1.00 45.89 237 MET B CA 1
ATOM 1698 C C . MET B 1 108 ? -22.981 -14.946 -22.648 1.00 49.28 237 MET B C 1
ATOM 1699 O O . MET B 1 108 ? -23.669 -14.142 -23.283 1.00 57.47 237 MET B O 1
ATOM 1704 N N . SER B 1 109 ? -22.579 -16.104 -23.169 1.00 44.15 238 SER B N 1
ATOM 1705 C CA . SER B 1 109 ? -23.075 -16.488 -24.482 1.00 45.64 238 SER B CA 1
ATOM 1706 C C . SER B 1 109 ? -24.468 -17.093 -24.366 1.00 44.34 238 SER B C 1
ATOM 1707 O O . SER B 1 109 ? -25.318 -16.861 -25.234 1.00 44.32 238 SER B O 1
ATOM 1710 N N . LYS B 1 110 ? -24.716 -17.863 -23.299 1.00 42.19 239 LYS B N 1
ATOM 1711 C CA . LYS B 1 110 ? -26.039 -18.438 -23.086 1.00 45.41 239 LYS B CA 1
ATOM 1712 C C . LYS B 1 110 ? -27.065 -17.369 -22.736 1.00 44.31 239 LYS B C 1
ATOM 1713 O O . LYS B 1 110 ? -28.255 -17.535 -23.027 1.00 42.75 239 LYS B O 1
ATOM 1719 N N . GLN B 1 111 ? -26.626 -16.264 -22.126 1.00 46.84 240 GLN B N 1
ATOM 1720 C CA . GLN B 1 111 ? -27.551 -15.190 -21.776 1.00 37.91 240 GLN B CA 1
ATOM 1721 C C . GLN B 1 111 ? -27.910 -14.342 -22.986 1.00 43.31 240 GLN B C 1
ATOM 1722 O O . GLN B 1 111 ? -29.060 -13.913 -23.127 1.00 44.84 240 GLN B O 1
ATOM 1728 N N . ALA B 1 112 ? -26.951 -14.116 -23.882 1.00 38.10 241 ALA B N 1
ATOM 1729 C CA . ALA B 1 112 ? -27.254 -13.368 -25.093 1.00 39.42 241 ALA B CA 1
ATOM 1730 C C . ALA B 1 112 ? -28.079 -14.200 -26.065 1.00 45.00 241 ALA B C 1
ATOM 1731 O O . ALA B 1 112 ? -28.830 -13.644 -26.875 1.00 42.55 241 ALA B O 1
ATOM 1733 N N . ALA B 1 113 ? -27.953 -15.528 -26.002 1.00 42.06 242 ALA B N 1
ATOM 1734 C CA . ALA B 1 113 ? -28.747 -16.380 -26.877 1.00 45.48 242 ALA B CA 1
ATOM 1735 C C . ALA B 1 113 ? -30.213 -16.372 -26.468 1.00 45.28 242 ALA B C 1
ATOM 1736 O O . ALA B 1 113 ? -31.098 -16.433 -27.329 1.00 48.56 242 ALA B O 1
ATOM 1738 N N . LEU B 1 114 ? -30.487 -16.284 -25.163 1.00 49.28 243 LEU B N 1
ATOM 1739 C CA . LEU B 1 114 ? -31.866 -16.159 -24.706 1.00 45.82 243 LEU B CA 1
ATOM 1740 C C . LEU B 1 114 ? -32.437 -14.793 -25.058 1.00 46.00 243 LEU B C 1
ATOM 1741 O O . LEU B 1 114 ? -33.634 -14.675 -25.345 1.00 48.19 243 LEU B O 1
ATOM 1746 N N . LEU B 1 115 ? -31.595 -13.756 -25.050 1.00 44.14 244 LEU B N 1
ATOM 1747 C CA . LEU B 1 115 ? -32.048 -12.415 -25.393 1.00 44.63 244 LEU B CA 1
ATOM 1748 C C . LEU B 1 115 ? -32.176 -12.228 -26.898 1.00 46.29 244 LEU B C 1
ATOM 1749 O O . LEU B 1 115 ? -33.026 -11.455 -27.349 1.00 47.95 244 LEU B O 1
ATOM 1754 N N . GLY B 1 116 ? -31.348 -12.916 -27.685 1.00 46.27 245 GLY B N 1
ATOM 1755 C CA . GLY B 1 116 ? -31.444 -12.827 -29.128 1.00 48.37 245 GLY B CA 1
ATOM 1756 C C . GLY B 1 116 ? -32.600 -13.584 -29.739 1.00 53.90 245 GLY B C 1
ATOM 1757 O O . GLY B 1 116 ? -32.904 -13.377 -30.917 1.00 57.46 245 GLY B O 1
ATOM 1758 N N . ASN B 1 117 ? -33.248 -14.458 -28.967 1.00 63.33 246 ASN B N 1
ATOM 1759 C CA . ASN B 1 117 ? -34.406 -15.221 -29.435 1.00 77.93 246 ASN B CA 1
ATOM 1760 C C . ASN B 1 117 ? -35.602 -14.278 -29.546 1.00 86.59 246 ASN B C 1
ATOM 1761 O O . ASN B 1 117 ? -36.464 -14.199 -28.667 1.00 88.83 246 ASN B O 1
ATOM 1766 N N . GLU B 1 118 ? -35.650 -13.544 -30.653 1.00 91.93 247 GLU B N 1
ATOM 1767 C CA . GLU B 1 118 ? -36.729 -12.593 -30.892 1.00 94.97 247 GLU B CA 1
ATOM 1768 C C . GLU B 1 118 ? -37.439 -12.886 -32.210 1.00 100.90 247 GLU B C 1
ATOM 1769 O O . GLU B 1 118 ? -37.499 -12.035 -33.097 1.00 105.28 247 GLU B O 1
ATOM 1771 N N . GLU C 1 8 ? -24.870 -6.199 22.712 1.00 105.96 137 GLU C N 1
ATOM 1772 C CA . GLU C 1 8 ? -24.578 -7.626 22.657 1.00 108.37 137 GLU C CA 1
ATOM 1773 C C . GLU C 1 8 ? -25.823 -8.458 22.948 1.00 114.87 137 GLU C C 1
ATOM 1774 O O . GLU C 1 8 ? -26.457 -8.308 23.994 1.00 121.58 137 GLU C O 1
ATOM 1776 N N . SER C 1 9 ? -26.178 -9.321 22.000 1.00 110.85 138 SER C N 1
ATOM 1777 C CA . SER C 1 9 ? -27.341 -10.185 22.125 1.00 102.60 138 SER C CA 1
ATOM 1778 C C . SER C 1 9 ? -27.049 -11.347 23.074 1.00 105.47 138 SER C C 1
ATOM 1779 O O . SER C 1 9 ? -25.964 -11.466 23.649 1.00 117.72 138 SER C O 1
ATOM 1782 N N . THR C 1 10 ? -28.041 -12.212 23.240 1.00 98.41 139 THR C N 1
ATOM 1783 C CA . THR C 1 10 ? -28.000 -13.364 24.124 1.00 98.64 139 THR C CA 1
ATOM 1784 C C . THR C 1 10 ? -27.987 -14.655 23.312 1.00 98.94 139 THR C C 1
ATOM 1785 O O . THR C 1 10 ? -28.422 -14.675 22.155 1.00 97.99 139 THR C O 1
ATOM 1789 N N . PRO C 1 11 ? -27.469 -15.751 23.877 1.00 103.35 140 PRO C N 1
ATOM 1790 C CA . PRO C 1 11 ? -27.427 -17.013 23.118 1.00 103.73 140 PRO C CA 1
ATOM 1791 C C . PRO C 1 11 ? -28.785 -17.465 22.607 1.00 98.11 140 PRO C C 1
ATOM 1792 O O . PRO C 1 11 ? -28.862 -18.036 21.512 1.00 97.45 140 PRO C O 1
ATOM 1796 N N . ILE C 1 12 ? -29.860 -17.237 23.366 1.00 94.50 141 ILE C N 1
ATOM 1797 C CA . ILE C 1 12 ? -31.179 -17.645 22.895 1.00 89.60 141 ILE C CA 1
ATOM 1798 C C . ILE C 1 12 ? -31.648 -16.758 21.745 1.00 84.68 141 ILE C C 1
ATOM 1799 O O . ILE C 1 12 ? -32.349 -17.226 20.841 1.00 81.69 141 ILE C O 1
ATOM 1804 N N . GLN C 1 13 ? -31.265 -15.480 21.740 1.00 86.20 142 GLN C N 1
ATOM 1805 C CA . GLN C 1 13 ? -31.595 -14.620 20.609 1.00 86.37 142 GLN C CA 1
ATOM 1806 C C . GLN C 1 13 ? -30.878 -15.080 19.346 1.00 86.34 142 GLN C C 1
ATOM 1807 O O . GLN C 1 13 ? -31.482 -15.168 18.272 1.00 83.44 142 GLN C O 1
ATOM 1813 N N . GLN C 1 14 ? -29.583 -15.378 19.458 1.00 88.62 143 GLN C N 1
ATOM 1814 C CA . GLN C 1 14 ? -28.815 -15.778 18.285 1.00 91.11 143 GLN C CA 1
ATOM 1815 C C . GLN C 1 14 ? -29.274 -17.130 17.753 1.00 90.61 143 GLN C C 1
ATOM 1816 O O . GLN C 1 14 ? -29.187 -17.383 16.546 1.00 90.71 143 GLN C O 1
ATOM 1822 N N . LEU C 1 15 ? -29.761 -18.007 18.633 1.00 90.55 144 LEU C N 1
ATOM 1823 C CA . LEU C 1 15 ? -30.142 -19.348 18.203 1.00 90.96 144 LEU C CA 1
ATOM 1824 C C . LEU C 1 15 ? -31.496 -19.386 17.505 1.00 84.76 144 LEU C C 1
ATOM 1825 O O . LEU C 1 15 ? -31.635 -20.055 16.477 1.00 84.54 144 LEU C O 1
ATOM 1830 N N . LEU C 1 16 ? -32.504 -18.684 18.024 1.00 80.12 145 LEU C N 1
ATOM 1831 C CA . LEU C 1 16 ? -33.799 -18.710 17.352 1.00 78.80 145 LEU C CA 1
ATOM 1832 C C . LEU C 1 16 ? -33.835 -17.788 16.139 1.00 79.89 145 LEU C C 1
ATOM 1833 O O . LEU C 1 16 ? -34.599 -18.037 15.196 1.00 83.05 145 LEU C O 1
ATOM 1838 N N . GLU C 1 17 ? -33.022 -16.726 16.142 1.00 74.43 146 GLU C N 1
ATOM 1839 C CA . GLU C 1 17 ? -32.890 -15.906 14.945 1.00 78.85 146 GLU C CA 1
ATOM 1840 C C . GLU C 1 17 ? -32.320 -16.723 13.798 1.00 78.82 146 GLU C C 1
ATOM 1841 O O . GLU C 1 17 ? -32.664 -16.489 12.635 1.00 76.45 146 GLU C O 1
ATOM 1847 N N . HIS C 1 18 ? -31.442 -17.675 14.110 1.00 84.71 147 HIS C N 1
ATOM 1848 C CA . HIS C 1 18 ? -30.944 -18.606 13.104 1.00 84.81 147 HIS C CA 1
ATOM 1849 C C . HIS C 1 18 ? -32.053 -19.522 12.603 1.00 79.82 147 HIS C C 1
ATOM 1850 O O . HIS C 1 18 ? -32.213 -19.715 11.393 1.00 80.73 147 HIS C O 1
ATOM 1857 N N . PHE C 1 19 ? -32.838 -20.088 13.519 1.00 77.75 148 PHE C N 1
ATOM 1858 C CA . PHE C 1 19 ? -33.911 -20.991 13.114 1.00 79.72 148 PHE C CA 1
ATOM 1859 C C . PHE C 1 19 ? -35.034 -20.253 12.399 1.00 79.01 148 PHE C C 1
ATOM 1860 O O . PHE C 1 19 ? -35.631 -20.788 11.459 1.00 77.32 148 PHE C O 1
ATOM 1868 N N . LEU C 1 20 ? -35.359 -19.037 12.841 1.00 76.72 149 LEU C N 1
ATOM 1869 C CA . LEU C 1 20 ? -36.435 -18.294 12.193 1.00 68.30 149 LEU C CA 1
ATOM 1870 C C . LEU C 1 20 ? -36.109 -18.023 10.731 1.00 67.72 149 LEU C C 1
ATOM 1871 O O . LEU C 1 20 ? -36.970 -18.174 9.856 1.00 68.63 149 LEU C O 1
ATOM 1876 N N . ARG C 1 21 ? -34.866 -17.633 10.446 1.00 69.59 150 ARG C N 1
ATOM 1877 C CA . ARG C 1 21 ? -34.464 -17.420 9.062 1.00 73.22 150 ARG C CA 1
ATOM 1878 C C . ARG C 1 21 ? -34.510 -18.722 8.269 1.00 78.33 150 ARG C C 1
ATOM 1879 O O . ARG C 1 21 ? -34.793 -18.714 7.066 1.00 78.16 150 ARG C O 1
ATOM 1887 N N . GLN C 1 22 ? -34.240 -19.853 8.929 1.00 80.14 151 GLN C N 1
ATOM 1888 C CA . GLN C 1 22 ? -34.373 -21.143 8.258 1.00 78.31 151 GLN C CA 1
ATOM 1889 C C . GLN C 1 22 ? -35.820 -21.414 7.870 1.00 76.58 151 GLN C C 1
ATOM 1890 O O . GLN C 1 22 ? -36.091 -21.944 6.786 1.00 82.74 151 GLN C O 1
ATOM 1896 N N . LEU C 1 23 ? -36.765 -21.064 8.747 1.00 64.76 152 LEU C N 1
ATOM 1897 C CA . LEU C 1 23 ? -38.171 -21.330 8.463 1.00 59.50 152 LEU C CA 1
ATOM 1898 C C . LEU C 1 23 ? -38.746 -20.326 7.475 1.00 64.66 152 LEU C C 1
ATOM 1899 O O . LEU C 1 23 ? -39.499 -20.702 6.570 1.00 69.55 152 LEU C O 1
ATOM 1904 N N . GLN C 1 24 ? -38.392 -19.047 7.626 1.00 60.82 153 GLN C N 1
ATOM 1905 C CA . GLN C 1 24 ? -38.948 -18.013 6.764 1.00 60.72 153 GLN C CA 1
ATOM 1906 C C . GLN C 1 24 ? -38.537 -18.182 5.308 1.00 67.57 153 GLN C C 1
ATOM 1907 O O . GLN C 1 24 ? -39.248 -17.702 4.418 1.00 65.29 153 GLN C O 1
ATOM 1913 N N . ARG C 1 25 ? -37.417 -18.851 5.040 1.00 74.56 154 ARG C N 1
ATOM 1914 C CA . ARG C 1 25 ? -37.036 -19.149 3.666 1.00 72.19 154 ARG C CA 1
ATOM 1915 C C . ARG C 1 25 ? -37.826 -20.311 3.079 1.00 69.35 154 ARG C C 1
ATOM 1916 O O . ARG C 1 25 ? -37.647 -20.630 1.898 1.00 75.33 154 ARG C O 1
ATOM 1924 N N . LYS C 1 26 ? -38.689 -20.950 3.868 1.00 65.69 155 LYS C N 1
ATOM 1925 C CA . LYS C 1 26 ? -39.657 -21.910 3.357 1.00 66.17 155 LYS C CA 1
ATOM 1926 C C . LYS C 1 26 ? -40.994 -21.258 3.026 1.00 65.08 155 LYS C C 1
ATOM 1927 O O . LYS C 1 26 ? -41.979 -21.966 2.794 1.00 72.48 155 LYS C O 1
ATOM 1933 N N . ASP C 1 27 ? -41.044 -19.928 3.002 1.00 77.74 156 ASP C N 1
ATOM 1934 C CA . ASP C 1 27 ? -42.233 -19.179 2.595 1.00 72.21 156 ASP C CA 1
ATOM 1935 C C . ASP C 1 27 ? -41.733 -18.021 1.745 1.00 70.49 156 ASP C C 1
ATOM 1936 O O . ASP C 1 27 ? -41.637 -16.877 2.207 1.00 72.53 156 ASP C O 1
ATOM 1941 N N . PRO C 1 28 ? -41.355 -18.295 0.493 1.00 70.70 157 PRO C N 1
ATOM 1942 C CA . PRO C 1 28 ? -40.740 -17.241 -0.334 1.00 73.27 157 PRO C CA 1
ATOM 1943 C C . PRO C 1 28 ? -41.666 -16.083 -0.663 1.00 72.29 157 PRO C C 1
ATOM 1944 O O . PRO C 1 28 ? -41.172 -15.010 -1.033 1.00 74.22 157 PRO C O 1
ATOM 1948 N N . HIS C 1 29 ? -42.981 -16.249 -0.534 1.00 69.90 158 HIS C N 1
ATOM 1949 C CA . HIS C 1 29 ? -43.898 -15.163 -0.845 1.00 69.53 158 HIS C CA 1
ATOM 1950 C C . HIS C 1 29 ? -44.315 -14.364 0.381 1.00 66.76 158 HIS C C 1
ATOM 1951 O O . HIS C 1 29 ? -45.021 -13.361 0.236 1.00 66.82 158 HIS C O 1
ATOM 1958 N N . GLY C 1 30 ? -43.871 -14.755 1.569 1.00 64.97 159 GLY C N 1
ATOM 1959 C CA . GLY C 1 30 ? -44.202 -13.999 2.763 1.00 63.04 159 GLY C CA 1
ATOM 1960 C C . GLY C 1 30 ? -45.662 -14.066 3.158 1.00 60.66 159 GLY C C 1
ATOM 1961 O O . GLY C 1 30 ? -46.213 -13.068 3.638 1.00 65.21 159 GLY C O 1
ATOM 1962 N N . PHE C 1 31 ? -46.311 -15.219 2.958 1.00 59.72 160 PHE C N 1
ATOM 1963 C CA . PHE C 1 31 ? -47.690 -15.379 3.404 1.00 57.85 160 PHE C CA 1
ATOM 1964 C C . PHE C 1 31 ? -47.811 -15.322 4.920 1.00 55.84 160 PHE C C 1
ATOM 1965 O O . PHE C 1 31 ? -48.897 -15.033 5.434 1.00 54.71 160 PHE C O 1
ATOM 1973 N N . PHE C 1 32 ? -46.720 -15.582 5.645 1.00 55.92 161 PHE C N 1
ATOM 1974 C CA . PHE C 1 32 ? -46.712 -15.534 7.102 1.00 57.09 161 PHE C CA 1
ATOM 1975 C C . PHE C 1 32 ? -45.807 -14.428 7.631 1.00 59.56 161 PHE C C 1
ATOM 1976 O O . PHE C 1 32 ? -45.442 -14.444 8.809 1.00 63.51 161 PHE C O 1
ATOM 1984 N N . ALA C 1 33 ? -45.445 -13.460 6.786 1.00 61.23 162 ALA C N 1
ATOM 1985 C CA . ALA C 1 33 ? -44.561 -12.385 7.227 1.00 61.22 162 ALA C CA 1
ATOM 1986 C C . ALA C 1 33 ? -45.258 -11.427 8.186 1.00 65.41 162 ALA C C 1
ATOM 1987 O O . ALA C 1 33 ? -44.598 -10.802 9.024 1.00 69.69 162 ALA C O 1
ATOM 1989 N N . PHE C 1 34 ? -46.579 -11.313 8.091 1.00 62.31 163 PHE C N 1
ATOM 1990 C CA . PHE C 1 34 ? -47.355 -10.270 8.745 1.00 59.20 163 PHE C CA 1
ATOM 1991 C C . PHE C 1 34 ? -48.674 -10.892 9.239 1.00 56.70 163 PHE C C 1
ATOM 1992 O O . PHE C 1 34 ? -49.129 -11.871 8.665 1.00 56.27 163 PHE C O 1
ATOM 2000 N N . PRO C 1 35 ? -49.248 -10.333 10.309 1.00 56.88 164 PRO C N 1
ATOM 2001 C CA . PRO C 1 35 ? -50.550 -10.866 10.765 1.00 55.46 164 PRO C CA 1
ATOM 2002 C C . PRO C 1 35 ? -51.611 -10.789 9.682 1.00 58.22 164 PRO C C 1
ATOM 2003 O O . PRO C 1 35 ? -51.677 -9.835 8.906 1.00 58.65 164 PRO C O 1
ATOM 2007 N N . VAL C 1 36 ? -52.445 -11.830 9.631 1.00 60.63 165 VAL C N 1
ATOM 2008 C CA . VAL C 1 36 ? -53.531 -11.891 8.661 1.00 56.80 165 VAL C CA 1
ATOM 2009 C C . VAL C 1 36 ? -54.636 -10.937 9.079 1.00 56.05 165 VAL C C 1
ATOM 2010 O O . VAL C 1 36 ? -55.053 -10.914 10.249 1.00 55.85 165 VAL C O 1
ATOM 2014 N N . THR C 1 37 ? -55.121 -10.137 8.131 1.00 56.09 166 THR C N 1
ATOM 2015 C CA . THR C 1 37 ? -56.181 -9.173 8.374 1.00 56.56 166 THR C CA 1
ATOM 2016 C C . THR C 1 37 ? -57.474 -9.658 7.729 1.00 58.51 166 THR C C 1
ATOM 2017 O O . THR C 1 37 ? -57.450 -10.396 6.741 1.00 64.24 166 THR C O 1
ATOM 2021 N N . ASP C 1 38 ? -58.611 -9.238 8.293 1.00 58.41 167 ASP C N 1
ATOM 2022 C CA . ASP C 1 38 ? -59.897 -9.648 7.736 1.00 59.86 167 ASP C CA 1
ATOM 2023 C C . ASP C 1 38 ? -60.160 -9.080 6.348 1.00 59.95 167 ASP C C 1
ATOM 2024 O O . ASP C 1 38 ? -61.013 -9.617 5.632 1.00 64.54 167 ASP C O 1
ATOM 2029 N N . ALA C 1 39 ? -59.468 -8.009 5.952 1.00 58.36 168 ALA C N 1
ATOM 2030 C CA . ALA C 1 39 ? -59.651 -7.489 4.601 1.00 58.59 168 ALA C CA 1
ATOM 2031 C C . ALA C 1 39 ? -59.213 -8.517 3.570 1.00 58.47 168 ALA C C 1
ATOM 2032 O O . ALA C 1 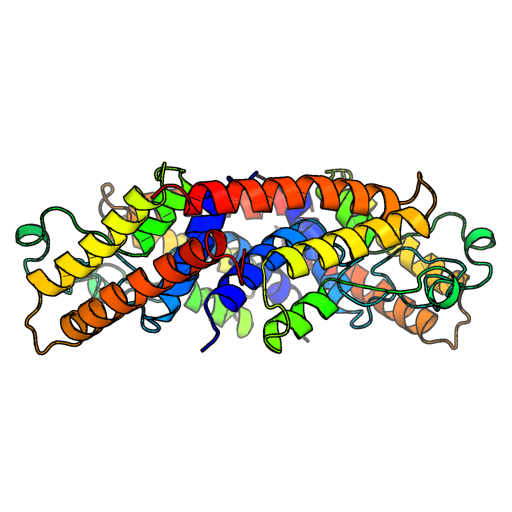39 ? -59.822 -8.638 2.501 1.00 59.24 168 ALA C O 1
ATOM 2034 N N . ILE C 1 40 ? -58.158 -9.270 3.880 1.00 57.74 169 ILE C N 1
ATOM 2035 C CA . ILE C 1 40 ? -57.669 -10.318 2.996 1.00 57.82 169 ILE C CA 1
ATOM 2036 C C . ILE C 1 40 ? -58.205 -11.699 3.367 1.00 58.50 169 ILE C C 1
ATOM 2037 O O . ILE C 1 40 ? -58.220 -12.593 2.509 1.00 59.15 169 ILE C O 1
ATOM 2042 N N . ALA C 1 41 ? -58.649 -11.895 4.610 1.00 58.66 170 ALA C N 1
ATOM 2043 C CA . ALA C 1 41 ? -59.212 -13.170 5.051 1.00 60.85 170 ALA C CA 1
ATOM 2044 C C . ALA C 1 41 ? -60.448 -12.881 5.885 1.00 65.70 170 ALA C C 1
ATOM 2045 O O . ALA C 1 41 ? -60.364 -12.699 7.106 1.00 71.24 170 ALA C O 1
ATOM 2047 N N . PRO C 1 42 ? -61.623 -12.840 5.257 1.00 63.59 171 PRO C N 1
ATOM 2048 C CA . PRO C 1 42 ? -62.842 -12.471 5.989 1.00 62.82 171 PRO C CA 1
ATOM 2049 C C . PRO C 1 42 ? -63.135 -13.447 7.118 1.00 63.80 171 PRO C C 1
ATOM 2050 O O . PRO C 1 42 ? -63.102 -14.667 6.934 1.00 64.65 171 PRO C O 1
ATOM 2054 N N . GLY C 1 43 ? -63.421 -12.896 8.299 1.00 63.96 172 GLY C N 1
ATOM 2055 C CA . GLY C 1 43 ? -63.765 -13.698 9.449 1.00 65.20 172 GLY C CA 1
ATOM 2056 C C . GLY C 1 43 ? -62.593 -14.166 10.284 1.00 64.40 172 GLY C C 1
ATOM 2057 O O . GLY C 1 43 ? -62.813 -14.806 11.320 1.00 71.24 172 GLY C O 1
ATOM 2058 N N . TYR C 1 44 ? -61.358 -13.895 9.853 1.00 62.69 173 TYR C N 1
ATOM 2059 C CA . TYR C 1 44 ? -60.183 -14.416 10.547 1.00 62.11 173 TYR C CA 1
ATOM 2060 C C . TYR C 1 44 ? -60.180 -14.041 12.024 1.00 62.53 173 TYR C C 1
ATOM 2061 O O . TYR C 1 44 ? -59.892 -14.878 12.888 1.00 63.32 173 TYR C O 1
ATOM 2070 N N . SER C 1 45 ? -60.462 -12.771 12.328 1.00 62.23 174 SER C N 1
ATOM 2071 C CA . SER C 1 45 ? -60.526 -12.320 13.716 1.00 62.93 174 SER C CA 1
ATOM 2072 C C . SER C 1 45 ? -61.457 -13.178 14.565 1.00 69.45 174 SER C C 1
ATOM 2073 O O . SER C 1 45 ? -61.219 -13.351 15.766 1.00 73.94 174 SER C O 1
ATOM 2076 N N . MET C 1 46 ? -62.511 -13.731 13.964 1.00 72.13 175 MET C N 1
ATOM 2077 C CA . MET C 1 46 ? -63.536 -14.446 14.711 1.00 78.22 175 MET C CA 1
ATOM 2078 C C . MET C 1 46 ? -63.321 -15.952 14.755 1.00 77.41 175 MET C C 1
ATOM 2079 O O . MET C 1 46 ? -63.840 -16.607 15.665 1.00 80.56 175 MET C O 1
ATOM 2084 N N . ILE C 1 47 ? -62.579 -16.516 13.805 1.00 74.21 176 ILE C N 1
ATOM 2085 C CA . ILE C 1 47 ? -62.343 -17.954 13.796 1.00 72.64 176 ILE C CA 1
ATOM 2086 C C . ILE C 1 47 ? -61.058 -18.322 14.537 1.00 74.54 176 ILE C C 1
ATOM 2087 O O . ILE C 1 47 ? -60.973 -19.402 15.131 1.00 80.74 176 ILE C O 1
ATOM 2092 N N . ILE C 1 48 ? -60.063 -17.441 14.530 1.00 73.44 177 ILE C N 1
ATOM 2093 C CA . ILE C 1 48 ? -58.747 -17.718 15.094 1.00 68.77 177 ILE C CA 1
ATOM 2094 C C . ILE C 1 48 ? -58.567 -16.835 16.321 1.00 67.07 177 ILE C C 1
ATOM 2095 O O . ILE C 1 48 ? -58.430 -15.611 16.204 1.00 67.58 177 ILE C O 1
ATOM 2100 N N . LYS C 1 49 ? -58.569 -17.456 17.501 1.00 67.96 178 LYS C N 1
ATOM 2101 C CA . LYS C 1 49 ? -58.517 -16.702 18.749 1.00 70.79 178 LYS C CA 1
ATOM 2102 C C . LYS C 1 49 ? -57.109 -16.223 19.082 1.00 74.91 178 LYS C C 1
ATOM 2103 O O . LYS C 1 49 ? -56.954 -15.200 19.757 1.00 79.81 178 LYS C O 1
ATOM 2105 N N . HIS C 1 50 ? -56.079 -16.930 18.619 1.00 67.47 179 HIS C N 1
ATOM 2106 C CA . HIS C 1 50 ? -54.693 -16.583 18.921 1.00 68.90 179 HIS C CA 1
ATOM 2107 C C . HIS C 1 50 ? -53.895 -16.544 17.626 1.00 65.55 179 HIS C C 1
ATOM 2108 O O . HIS C 1 50 ? -53.287 -17.545 17.223 1.00 63.98 179 HIS C O 1
ATOM 2115 N N . PRO C 1 51 ? -53.871 -15.403 16.946 1.00 62.48 180 PRO C N 1
ATOM 2116 C CA . PRO C 1 51 ? -53.083 -15.300 15.718 1.00 64.69 180 PRO C CA 1
ATOM 2117 C C . PRO C 1 51 ? -51.594 -15.254 16.023 1.00 65.10 180 PRO C C 1
ATOM 2118 O O . PRO C 1 51 ? -51.164 -14.867 17.114 1.00 65.97 180 PRO C O 1
ATOM 2122 N N . MET C 1 52 ? -50.802 -15.617 15.015 1.00 61.83 181 MET C N 1
ATOM 2123 C CA . MET C 1 52 ? -49.351 -15.593 15.143 1.00 59.81 181 MET C CA 1
ATOM 2124 C C . MET C 1 52 ? -48.754 -15.535 13.745 1.00 58.48 181 MET C C 1
ATOM 2125 O O . MET C 1 52 ? -49.327 -16.085 12.797 1.00 58.26 181 MET C O 1
ATOM 2130 N N . ASP C 1 53 ? -47.589 -14.888 13.628 1.00 58.09 182 ASP C N 1
ATOM 2131 C CA . ASP C 1 53 ? -46.954 -14.678 12.335 1.00 57.29 182 ASP C CA 1
ATOM 2132 C C . ASP C 1 53 ? -45.444 -14.574 12.523 1.00 58.65 182 ASP C C 1
ATOM 2133 O O . ASP C 1 53 ? -44.947 -14.369 13.636 1.00 58.31 182 ASP C O 1
ATOM 2138 N N . PHE C 1 54 ? -44.716 -14.705 11.408 1.00 57.27 183 PHE C N 1
ATOM 2139 C CA . PHE C 1 54 ? -43.257 -14.646 11.476 1.00 57.78 183 PHE C CA 1
ATOM 2140 C C . PHE C 1 54 ? -42.783 -13.301 12.000 1.00 57.95 183 PHE C C 1
ATOM 2141 O O . PHE C 1 54 ? -41.812 -13.235 12.763 1.00 59.78 183 PHE C O 1
ATOM 2149 N N . GLY C 1 55 ? -43.454 -12.217 11.604 1.00 57.36 184 GLY C N 1
ATOM 2150 C CA . GLY C 1 55 ? -43.060 -10.907 12.089 1.00 57.84 184 GLY C CA 1
ATOM 2151 C C . GLY C 1 55 ? -43.252 -10.781 13.589 1.00 62.28 184 GLY C C 1
ATOM 2152 O O . GLY C 1 55 ? -42.429 -10.184 14.283 1.00 65.83 184 GLY C O 1
ATOM 2153 N N . THR C 1 56 ? -44.342 -11.351 14.107 1.00 58.44 185 THR C N 1
ATOM 2154 C CA . THR C 1 56 ? -44.542 -11.363 15.552 1.00 59.47 185 THR C CA 1
ATOM 2155 C C . THR C 1 56 ? -43.466 -12.191 16.244 1.00 60.49 185 THR C C 1
ATOM 2156 O O . THR C 1 56 ? -42.962 -11.802 17.304 1.00 61.71 185 THR C O 1
ATOM 2160 N N . MET C 1 57 ? -43.099 -13.337 15.660 1.00 60.23 186 MET C N 1
ATOM 2161 C CA . MET C 1 57 ? -42.049 -14.158 16.254 1.00 62.21 186 MET C CA 1
ATOM 2162 C C . MET C 1 57 ? -40.704 -13.444 16.221 1.00 64.38 186 MET C C 1
ATOM 2163 O O . MET C 1 57 ? -39.921 -13.532 17.176 1.00 68.66 186 MET C O 1
ATOM 2168 N N . LYS C 1 58 ? -40.419 -12.734 15.127 1.00 63.03 187 LYS C N 1
ATOM 2169 C CA . LYS C 1 58 ? -39.181 -11.969 15.030 1.00 63.17 187 LYS C CA 1
ATOM 2170 C C . LYS C 1 58 ? -39.136 -10.863 16.076 1.00 69.04 187 LYS C C 1
ATOM 2171 O O . LYS C 1 58 ? -38.084 -10.602 16.675 1.00 79.62 187 LYS C O 1
ATOM 2177 N N . ASP C 1 59 ? -40.273 -10.205 16.311 1.00 63.74 188 ASP C N 1
ATOM 2178 C CA . ASP C 1 59 ? -40.311 -9.123 17.287 1.00 66.27 188 ASP C CA 1
ATOM 2179 C C . ASP C 1 59 ? -40.040 -9.643 18.692 1.00 68.80 188 ASP C C 1
ATOM 2180 O O . ASP C 1 59 ? -39.383 -8.969 19.495 1.00 73.30 188 ASP C O 1
ATOM 2185 N N . LYS C 1 60 ? -40.538 -10.841 19.011 1.00 71.04 189 LYS C N 1
ATOM 2186 C CA . LYS C 1 60 ? -40.259 -11.421 20.321 1.00 74.67 189 LYS C CA 1
ATOM 2187 C C . LYS C 1 60 ? -38.807 -11.871 20.442 1.00 75.96 189 LYS C C 1
ATOM 2188 O O . LYS C 1 60 ? -38.228 -11.794 21.531 1.00 78.83 189 LYS C O 1
ATOM 2194 N N . ILE C 1 61 ? -38.206 -12.343 19.347 1.00 73.64 190 ILE C N 1
ATOM 2195 C CA . ILE C 1 61 ? -36.781 -12.669 19.362 1.00 71.71 190 ILE C CA 1
ATOM 2196 C C . ILE C 1 61 ? -35.960 -11.412 19.611 1.00 74.60 190 ILE C C 1
ATOM 2197 O O . ILE C 1 61 ? -35.066 -11.389 20.466 1.00 72.80 190 ILE C O 1
ATOM 2202 N N . VAL C 1 62 ? -36.243 -10.351 18.850 1.00 74.44 191 VAL C N 1
ATOM 2203 C CA . VAL C 1 62 ? -35.499 -9.104 18.995 1.00 73.55 191 VAL C CA 1
ATOM 2204 C C . VAL C 1 62 ? -35.683 -8.525 20.392 1.00 74.44 191 VAL C C 1
ATOM 2205 O O . VAL C 1 62 ? -34.745 -7.962 20.969 1.00 74.37 191 VAL C O 1
ATOM 2209 N N . ALA C 1 63 ? -36.872 -8.678 20.971 1.00 75.32 192 ALA C N 1
ATOM 2210 C CA . ALA C 1 63 ? -37.157 -8.156 22.300 1.00 75.45 192 ALA C CA 1
ATOM 2211 C C . ALA C 1 63 ? -36.802 -9.130 23.420 1.00 82.03 192 ALA C C 1
ATOM 2212 O O . ALA C 1 63 ? -37.163 -8.875 24.573 1.00 83.44 192 ALA C O 1
ATOM 2214 N N . ASN C 1 64 ? -36.081 -10.209 23.113 1.00 84.44 193 ASN C N 1
ATOM 2215 C CA . ASN C 1 64 ? -35.746 -11.266 24.071 1.00 84.15 193 ASN C CA 1
ATOM 2216 C C . ASN C 1 64 ? -36.953 -11.636 24.938 1.00 78.28 193 ASN C C 1
ATOM 2217 O O . ASN C 1 64 ? -36.925 -11.561 26.169 1.00 78.40 193 ASN C O 1
ATOM 2222 N N . GLU C 1 65 ? -38.037 -12.016 24.263 1.00 74.05 194 GLU C N 1
ATOM 2223 C CA . GLU C 1 65 ? -39.248 -12.432 24.954 1.00 75.59 194 GLU C CA 1
ATOM 2224 C C . GLU C 1 65 ? -39.410 -13.943 25.026 1.00 74.64 194 GLU C C 1
ATOM 2225 O O . GLU C 1 65 ? -40.209 -14.426 25.835 1.00 78.32 194 GLU C O 1
ATOM 2231 N N . TYR C 1 66 ? -38.674 -14.697 24.215 1.00 75.22 195 TYR C N 1
ATOM 2232 C CA . TYR C 1 66 ? -38.659 -16.147 24.343 1.00 77.64 195 TYR C CA 1
ATOM 2233 C C . TYR C 1 66 ? -37.654 -16.527 25.423 1.00 79.68 195 TYR C C 1
ATOM 2234 O O . TYR C 1 66 ? -36.475 -16.164 25.337 1.00 77.36 195 TYR C O 1
ATOM 2243 N N . LYS C 1 67 ? -38.114 -17.260 26.434 1.00 84.20 196 LYS C N 1
ATOM 2244 C CA . LYS C 1 67 ? -37.252 -17.719 27.513 1.00 85.18 196 LYS C CA 1
ATOM 2245 C C . LYS C 1 67 ? -36.789 -19.152 27.309 1.00 86.10 196 LYS C C 1
ATOM 2246 O O . LYS C 1 67 ? -36.010 -19.662 28.118 1.00 88.89 196 LYS C O 1
ATOM 2248 N N . SER C 1 68 ? -37.244 -19.805 26.243 1.00 80.73 197 SER C N 1
ATOM 2249 C CA . SER C 1 68 ? -36.930 -21.20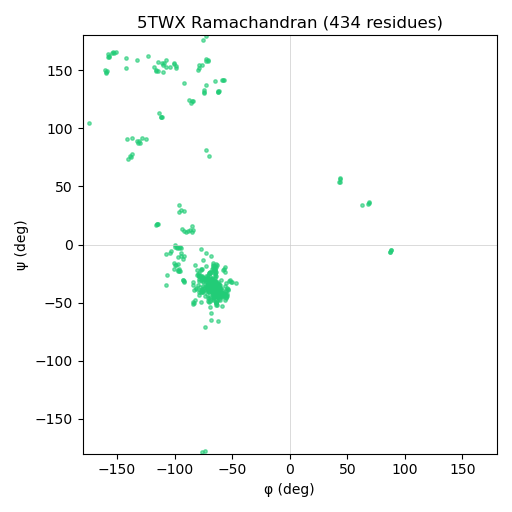1 25.980 1.00 83.68 197 SER C CA 1
ATOM 2250 C C . SER C 1 68 ? -37.104 -21.436 24.488 1.00 86.99 197 SER C C 1
ATOM 2251 O O . SER C 1 68 ? -37.746 -20.649 23.788 1.00 90.23 197 SER C O 1
ATOM 2254 N N . VAL C 1 69 ? -36.513 -22.532 24.010 1.00 87.27 198 VAL C N 1
ATOM 2255 C CA . VAL C 1 69 ? -36.703 -22.916 22.616 1.00 85.13 198 VAL C CA 1
ATOM 2256 C C . VAL C 1 69 ? -38.110 -23.456 22.376 1.00 82.45 198 VAL C C 1
ATOM 2257 O O . VAL C 1 69 ? -38.685 -23.251 21.299 1.00 85.07 198 VAL C O 1
ATOM 2261 N N . THR C 1 70 ? -38.704 -24.116 23.374 1.00 80.43 199 THR C N 1
ATOM 2262 C CA . THR C 1 70 ? -40.029 -24.707 23.195 1.00 83.14 199 THR C CA 1
ATOM 2263 C C . THR C 1 70 ? -41.099 -23.646 22.947 1.00 83.13 199 THR C C 1
ATOM 2264 O O . THR C 1 70 ? -42.005 -23.860 22.133 1.00 87.59 199 THR C O 1
ATOM 2268 N N . GLU C 1 71 ? -41.034 -22.511 23.656 1.00 78.93 200 GLU C N 1
ATOM 2269 C CA . GLU C 1 71 ? -41.980 -21.426 23.393 1.00 76.06 200 GLU C CA 1
ATOM 2270 C C . GLU C 1 71 ? -41.930 -21.004 21.934 1.00 70.81 200 GLU C C 1
ATOM 2271 O O . GLU C 1 71 ? -42.968 -20.760 21.308 1.00 74.35 200 GLU C O 1
ATOM 2277 N N . PHE C 1 72 ? -40.720 -20.903 21.382 1.00 69.43 201 PHE C N 1
ATOM 2278 C CA . PHE C 1 72 ? -40.558 -20.519 19.986 1.00 69.00 201 PHE C CA 1
ATOM 2279 C C . PHE C 1 72 ? -41.210 -21.540 19.068 1.00 70.17 201 PHE C C 1
ATOM 2280 O O . PHE C 1 72 ? -41.884 -21.174 18.097 1.00 66.51 201 PHE C O 1
ATOM 2288 N N . LYS C 1 73 ? -41.024 -22.828 19.361 1.00 74.20 202 LYS C N 1
ATOM 2289 C CA . LYS C 1 73 ? -41.674 -23.859 18.566 1.00 78.56 202 LYS C CA 1
ATOM 2290 C C . LYS C 1 73 ? -43.180 -23.830 18.776 1.00 79.80 202 LYS C C 1
ATOM 2291 O O . LYS C 1 73 ? -43.940 -24.189 17.869 1.00 84.38 202 LYS C O 1
ATOM 2297 N N . ALA C 1 74 ? -43.627 -23.384 19.955 1.00 76.40 203 ALA C N 1
ATOM 2298 C CA . ALA C 1 74 ? -45.057 -23.273 20.210 1.00 71.22 203 ALA C CA 1
ATOM 2299 C C . ALA C 1 74 ? -45.675 -22.172 19.362 1.00 68.77 203 ALA C C 1
ATOM 2300 O O . ALA C 1 74 ? -46.783 -22.329 18.839 1.00 69.33 203 ALA C O 1
ATOM 2302 N N . ASP C 1 75 ? -44.968 -21.052 19.208 1.00 68.85 204 ASP C N 1
ATOM 2303 C CA . ASP C 1 75 ? -45.464 -19.977 18.361 1.00 73.29 204 ASP C CA 1
ATOM 2304 C C . ASP C 1 75 ? -45.452 -20.370 16.890 1.00 73.10 204 ASP C C 1
ATOM 2305 O O . ASP C 1 75 ? -46.337 -19.959 16.129 1.00 67.91 204 ASP C O 1
ATOM 2310 N N . PHE C 1 76 ? -44.461 -21.162 16.472 1.00 75.37 205 PHE C N 1
ATOM 2311 C CA . PHE C 1 76 ? -44.392 -21.570 15.071 1.00 70.01 205 PHE C CA 1
ATOM 2312 C C . PHE C 1 76 ? -45.476 -22.581 14.713 1.00 66.62 205 PHE C C 1
ATOM 2313 O O . PHE C 1 76 ? -46.104 -22.472 13.650 1.00 66.44 205 PHE C O 1
ATOM 2321 N N . LYS C 1 77 ? -45.727 -23.560 15.585 1.00 68.73 206 LYS C N 1
ATOM 2322 C CA . LYS C 1 77 ? -46.783 -24.530 15.302 1.00 73.02 206 LYS C CA 1
ATOM 2323 C C . LYS C 1 77 ? -48.168 -23.897 15.412 1.00 69.11 206 LYS C C 1
ATOM 2324 O O . LYS C 1 77 ? -49.079 -24.260 14.660 1.00 70.26 206 LYS C O 1
ATOM 2330 N N . LEU C 1 78 ? -48.354 -22.953 16.340 1.00 66.65 207 LEU C N 1
ATOM 2331 C CA . LEU C 1 78 ? -49.640 -22.264 16.423 1.00 64.89 207 LEU C CA 1
ATOM 2332 C C . LEU C 1 78 ? -49.914 -21.475 15.147 1.00 68.02 207 LEU C C 1
ATOM 2333 O O . LEU C 1 78 ? -51.047 -21.446 14.656 1.00 66.37 207 LEU C O 1
ATOM 2338 N N . MET C 1 79 ? -48.882 -20.826 14.598 1.00 72.49 208 MET C N 1
ATOM 2339 C CA . MET C 1 79 ? -49.041 -20.140 13.320 1.00 72.44 208 MET C CA 1
ATOM 2340 C C . MET C 1 79 ? -49.470 -21.117 12.243 1.00 72.02 208 MET C C 1
ATOM 2341 O O . MET C 1 79 ? -50.383 -20.835 11.457 1.00 66.62 208 MET C O 1
ATOM 2346 N N . CYS C 1 80 ? -48.829 -22.285 12.206 1.00 72.83 209 CYS C N 1
ATOM 2347 C CA . CYS C 1 80 ? -49.166 -23.283 11.207 1.00 74.10 209 CYS C CA 1
ATOM 2348 C C . CYS C 1 80 ? -50.529 -23.887 11.491 1.00 72.19 209 CYS C C 1
ATOM 2349 O O . CYS C 1 80 ? -51.270 -24.206 10.557 1.00 73.50 209 CYS C O 1
ATOM 2352 N N . ASP C 1 81 ? -50.878 -24.036 12.772 1.00 71.10 210 ASP C N 1
ATOM 2353 C CA . ASP C 1 81 ? -52.186 -24.577 13.117 1.00 76.45 210 ASP C CA 1
ATOM 2354 C C . ASP C 1 81 ? -53.293 -23.617 12.713 1.00 70.26 210 ASP C C 1
ATOM 2355 O O . ASP C 1 81 ? -54.299 -24.034 12.133 1.00 72.46 210 ASP C O 1
ATOM 2360 N N . ASN C 1 82 ? -53.101 -22.320 12.969 1.00 66.14 211 ASN C N 1
ATOM 2361 C CA . ASN C 1 82 ? -54.090 -21.323 12.573 1.00 63.81 211 ASN C CA 1
ATOM 2362 C C . ASN C 1 82 ? -54.368 -21.374 11.077 1.00 64.93 211 ASN C C 1
ATOM 2363 O O . ASN C 1 82 ? -55.525 -21.294 10.649 1.00 73.16 211 ASN C O 1
ATOM 2368 N N . ALA C 1 83 ? -53.321 -21.508 10.265 1.00 65.61 212 ALA C N 1
ATOM 2369 C CA . ALA C 1 83 ? -53.498 -21.456 8.822 1.00 66.99 212 ALA C CA 1
ATOM 2370 C C . ALA C 1 83 ? -54.237 -22.671 8.279 1.00 71.99 212 ALA C C 1
ATOM 2371 O O . ALA C 1 83 ? -54.847 -22.576 7.209 1.00 76.64 212 ALA C O 1
ATOM 2373 N N . MET C 1 84 ? -54.195 -23.810 8.975 1.00 74.64 213 MET C N 1
ATOM 2374 C CA . MET C 1 84 ? -54.915 -24.990 8.515 1.00 81.49 213 MET C CA 1
ATOM 2375 C C . MET C 1 84 ? -56.276 -25.196 9.174 1.00 80.59 213 MET C C 1
ATOM 2376 O O . MET C 1 84 ? -57.042 -26.039 8.703 1.00 85.09 213 MET C O 1
ATOM 2381 N N . THR C 1 85 ? -56.613 -24.465 10.237 1.00 77.19 214 THR C N 1
ATOM 2382 C CA . THR C 1 85 ? -58.003 -24.501 10.690 1.00 82.37 214 THR C CA 1
ATOM 2383 C C . THR C 1 85 ? -58.861 -23.543 9.876 1.00 76.36 214 THR C C 1
ATOM 2384 O O . THR C 1 85 ? -59.938 -23.919 9.399 1.00 79.88 214 THR C O 1
ATOM 2388 N N . TYR C 1 86 ? -58.395 -22.304 9.696 1.00 71.69 215 TYR C N 1
ATOM 2389 C CA . TYR C 1 86 ? -59.221 -21.308 9.024 1.00 69.74 215 TYR C CA 1
ATOM 2390 C C . TYR C 1 86 ? -59.328 -21.589 7.531 1.00 72.50 215 TYR C C 1
ATOM 2391 O O . TYR C 1 86 ? -60.334 -21.240 6.901 1.00 73.11 215 TYR C O 1
ATOM 2400 N N . ASN C 1 87 ? -58.320 -22.229 6.951 1.00 74.61 216 ASN C N 1
ATOM 2401 C CA . ASN C 1 87 ? -58.328 -22.512 5.526 1.00 77.87 216 ASN C CA 1
ATOM 2402 C C . ASN C 1 87 ? -58.782 -23.944 5.306 1.00 83.97 216 ASN C C 1
ATOM 2403 O O . ASN C 1 87 ? -58.577 -24.820 6.151 1.00 85.68 216 ASN C O 1
ATOM 2408 N N . ARG C 1 88 ? -59.374 -24.173 4.157 1.00 87.66 217 ARG C N 1
ATOM 2409 C CA . ARG C 1 88 ? -59.789 -25.499 3.743 1.00 94.59 217 ARG C CA 1
ATOM 2410 C C . ARG C 1 88 ? -58.585 -26.279 3.223 1.00 99.65 217 ARG C C 1
ATOM 2411 O O . ARG C 1 88 ? -57.586 -25.684 2.817 1.00 98.32 217 ARG C O 1
ATOM 2413 N N . PRO C 1 89 ? -58.625 -27.612 3.284 1.00 105.37 218 PRO C N 1
ATOM 2414 C CA . PRO C 1 89 ? -57.489 -28.400 2.777 1.00 107.40 218 PRO C CA 1
ATOM 2415 C C . PRO C 1 89 ? -57.152 -28.092 1.326 1.00 111.91 218 PRO C C 1
ATOM 2416 O O . PRO C 1 89 ? -56.028 -28.373 0.890 1.00 114.24 218 PRO C O 1
ATOM 2420 N N . ASP C 1 90 ? -58.086 -27.499 0.572 1.00 116.07 219 ASP C N 1
ATOM 2421 C CA . ASP C 1 90 ? -57.918 -27.214 -0.849 1.00 121.53 219 ASP C CA 1
ATOM 2422 C C . ASP C 1 90 ? -57.347 -25.812 -1.101 1.00 117.31 219 ASP C C 1
ATOM 2423 O O . ASP C 1 90 ? -57.622 -25.198 -2.142 1.00 122.31 219 ASP C O 1
ATOM 2428 N N . THR C 1 91 ? -56.557 -25.284 -0.168 1.00 107.77 220 THR C N 1
ATOM 2429 C CA . THR C 1 91 ? -55.959 -23.960 -0.283 1.00 104.12 220 THR C CA 1
ATOM 2430 C C . THR C 1 91 ? -54.441 -24.066 -0.335 1.00 105.90 220 THR C C 1
ATOM 2431 O O . THR C 1 91 ? -53.843 -24.968 0.259 1.00 106.06 220 THR C O 1
ATOM 2435 N N . VAL C 1 92 ? -53.819 -23.122 -1.046 1.00 72.68 221 VAL C N 1
ATOM 2436 C CA . VAL C 1 92 ? -52.367 -22.983 -0.981 1.00 70.54 221 VAL C CA 1
ATOM 2437 C C . VAL C 1 92 ? -51.920 -22.798 0.467 1.00 70.88 221 VAL C C 1
ATOM 2438 O O . VAL C 1 92 ? -50.898 -23.350 0.895 1.00 76.89 221 VAL C O 1
ATOM 2442 N N . TYR C 1 93 ? -52.693 -22.037 1.254 1.00 65.03 222 TYR C N 1
ATOM 2443 C CA . TYR C 1 93 ? -52.295 -21.741 2.629 1.00 65.10 222 TYR C CA 1
ATOM 2444 C C . TYR C 1 93 ? -52.320 -22.982 3.511 1.00 69.73 222 TYR C C 1
ATOM 2445 O O . TYR C 1 93 ? -51.501 -23.103 4.429 1.00 71.82 222 TYR C O 1
ATOM 2454 N N . TYR C 1 94 ? -53.251 -23.905 3.262 1.00 70.21 223 TYR C N 1
ATOM 2455 C CA . TYR C 1 94 ? -53.308 -25.126 4.059 1.00 72.23 223 TYR C CA 1
ATOM 2456 C C . TYR C 1 94 ? -52.106 -26.014 3.765 1.00 73.19 223 TYR C C 1
ATOM 2457 O O . TYR C 1 94 ? -51.439 -26.503 4.685 1.00 73.47 223 TYR C O 1
ATOM 2466 N N . LYS C 1 95 ? -51.817 -26.233 2.479 1.00 76.65 224 LYS C N 1
ATOM 2467 C CA . LYS C 1 95 ? -50.705 -27.096 2.091 1.00 79.98 224 LYS C CA 1
ATOM 2468 C C . LYS C 1 95 ? -49.369 -26.538 2.567 1.00 75.19 224 LYS C C 1
ATOM 2469 O O . LYS C 1 95 ? -48.527 -27.279 3.089 1.00 77.63 224 LYS C O 1
ATOM 2475 N N . LEU C 1 96 ? -49.149 -25.233 2.387 1.00 67.71 225 LEU C N 1
ATOM 2476 C CA . LEU C 1 96 ? -47.882 -24.642 2.806 1.00 65.80 225 LEU C CA 1
ATOM 2477 C C . LEU C 1 96 ? -47.691 -24.755 4.312 1.00 68.90 225 LEU C C 1
ATOM 2478 O O . LEU C 1 96 ? -46.604 -25.106 4.781 1.00 75.61 225 LEU C O 1
ATOM 2483 N N . ALA C 1 97 ? -48.736 -24.462 5.087 1.00 71.94 226 ALA C N 1
ATOM 2484 C CA . ALA C 1 97 ? -48.622 -24.558 6.537 1.00 79.14 226 ALA C CA 1
ATOM 2485 C C . ALA C 1 97 ? -48.410 -25.998 6.983 1.00 87.19 226 ALA C C 1
ATOM 2486 O O . ALA C 1 97 ? -47.764 -26.240 8.009 1.00 85.71 226 ALA C O 1
ATOM 2488 N N . LYS C 1 98 ? -48.944 -26.961 6.230 1.00 92.88 227 LYS C N 1
ATOM 2489 C CA . LYS C 1 98 ? -48.775 -28.364 6.589 1.00 95.61 227 LYS C CA 1
ATOM 2490 C C . LYS C 1 98 ? -47.330 -28.807 6.407 1.00 98.45 227 LYS C C 1
ATOM 2491 O O . LYS C 1 98 ? -46.758 -29.469 7.280 1.00 104.22 227 LYS C O 1
ATOM 2493 N N . LYS C 1 99 ? -46.717 -28.439 5.280 1.00 95.20 228 LYS C N 1
ATOM 2494 C CA . LYS C 1 99 ? -45.371 -28.922 5.001 1.00 92.58 228 LYS C CA 1
ATOM 2495 C C . LYS C 1 99 ? -44.329 -28.183 5.833 1.00 91.17 228 LYS C C 1
ATOM 2496 O O . LYS C 1 99 ? -43.402 -28.810 6.358 1.00 96.94 228 LYS C O 1
ATOM 2498 N N . ILE C 1 100 ? -44.472 -26.862 5.997 1.00 83.10 229 ILE C N 1
ATOM 2499 C CA . ILE C 1 100 ? -43.451 -26.131 6.744 1.00 77.35 229 ILE C CA 1
ATOM 2500 C C . ILE C 1 100 ? -43.490 -26.521 8.214 1.00 76.16 229 ILE C C 1
ATOM 2501 O O . ILE C 1 100 ? -42.458 -26.497 8.896 1.00 78.04 229 ILE C O 1
ATOM 2506 N N . LEU C 1 101 ? -44.667 -26.868 8.738 1.00 75.46 230 LEU C N 1
ATOM 2507 C CA . LEU C 1 101 ? -44.727 -27.429 10.083 1.00 79.54 230 LEU C CA 1
ATOM 2508 C C . LEU C 1 101 ? -43.996 -28.763 10.138 1.00 87.90 230 LEU C C 1
ATOM 2509 O O . LEU C 1 101 ? -43.117 -28.972 10.983 1.00 92.37 230 LEU C O 1
ATOM 2514 N N . HIS C 1 102 ? -44.339 -29.673 9.223 1.00 91.87 231 HIS C N 1
ATOM 2515 C CA . HIS C 1 102 ? -43.739 -30.999 9.162 1.00 96.43 231 HIS C CA 1
ATOM 2516 C C . HIS C 1 102 ? -42.308 -30.983 8.642 1.00 96.17 231 HIS C C 1
ATOM 2517 O O . HIS C 1 102 ? -41.649 -32.027 8.671 1.00 95.88 231 HIS C O 1
ATOM 2519 N N . ALA C 1 103 ? -41.816 -29.8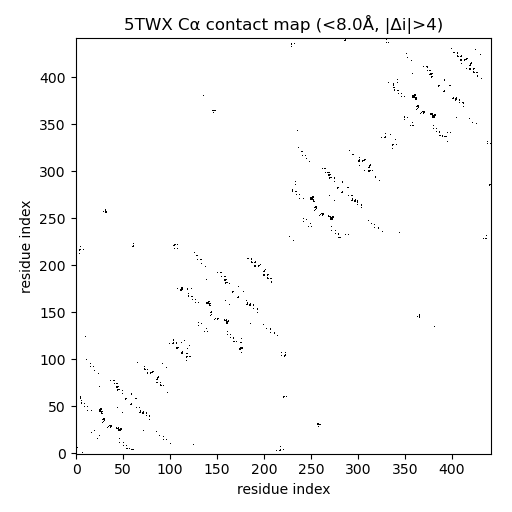42 8.162 1.00 97.55 232 ALA C N 1
ATOM 2520 C CA . ALA C 1 103 ? -40.426 -29.717 7.746 1.00 96.59 232 ALA C CA 1
ATOM 2521 C C . ALA C 1 103 ? -39.581 -28.890 8.699 1.00 97.97 232 ALA C C 1
ATOM 2522 O O . ALA C 1 103 ? -38.397 -29.194 8.874 1.00 102.30 232 ALA C O 1
ATOM 2524 N N . GLY C 1 104 ? -40.156 -27.855 9.317 1.00 93.71 233 GLY C N 1
ATOM 2525 C CA . GLY C 1 104 ? -39.376 -27.023 10.214 1.00 94.48 233 GLY C CA 1
ATOM 2526 C C . GLY C 1 104 ? -39.204 -27.600 11.603 1.00 97.63 233 GLY C C 1
ATOM 2527 O O . GLY C 1 104 ? -38.210 -27.306 12.273 1.00 93.47 233 GLY C O 1
ATOM 2528 N N . PHE C 1 105 ? -40.137 -28.449 12.047 1.00 97.05 234 PHE C N 1
ATOM 2529 C CA . PHE C 1 105 ? -39.970 -29.106 13.341 1.00 92.46 234 PHE C CA 1
ATOM 2530 C C . PHE C 1 105 ? -38.922 -30.201 13.268 1.00 89.69 234 PHE C C 1
ATOM 2531 O O . PHE C 1 105 ? -38.164 -30.410 14.222 1.00 90.01 234 PHE C O 1
ATOM 2539 N N . LYS C 1 106 ? -38.892 -30.910 12.146 1.00 88.64 235 LYS C N 1
ATOM 2540 C CA . LYS C 1 106 ? -37.863 -31.896 11.878 1.00 91.19 235 LYS C CA 1
ATOM 2541 C C . LYS C 1 106 ? -36.489 -31.237 11.708 1.00 91.18 235 LYS C C 1
ATOM 2542 O O . LYS C 1 106 ? -35.480 -31.758 12.201 1.00 94.47 235 LYS C O 1
ATOM 2544 N N . MET C 1 107 ? -36.449 -30.027 11.139 1.00 91.97 236 MET C N 1
ATOM 2545 C CA . MET C 1 107 ? -35.176 -29.335 10.934 1.00 95.47 236 MET C CA 1
ATOM 2546 C C . MET C 1 107 ? -34.510 -28.930 12.250 1.00 97.82 236 MET C C 1
ATOM 2547 O O . MET C 1 107 ? -33.308 -29.159 12.440 1.00 104.04 236 MET C O 1
ATOM 2552 N N . MET C 1 108 ? -35.267 -28.318 13.171 1.00 95.64 237 MET C N 1
ATOM 2553 C CA . MET C 1 108 ? -34.661 -27.861 14.417 1.00 98.39 237 MET C CA 1
ATOM 2554 C C . MET C 1 108 ? -34.414 -28.996 15.403 1.00 98.31 237 MET C C 1
ATOM 2555 O O . MET C 1 108 ? -33.549 -28.853 16.284 1.00 102.84 237 MET C O 1
ATOM 2560 N N . SER C 1 109 ? -35.134 -30.120 15.274 1.00 92.87 238 SER C N 1
ATOM 2561 C CA . SER C 1 109 ? -34.841 -31.235 16.160 1.00 95.87 238 SER C CA 1
ATOM 2562 C C . SER C 1 109 ? -33.647 -32.020 15.661 1.00 100.66 238 SER C C 1
ATOM 2563 O O . SER C 1 109 ? -32.809 -32.440 16.465 1.00 100.22 238 SER C O 1
ATOM 2566 N N . LYS C 1 110 ? -33.527 -32.195 14.334 1.00 104.22 239 LYS C N 1
ATOM 2567 C CA . LYS C 1 110 ? -32.442 -33.026 13.814 1.00 106.31 239 LYS C CA 1
ATOM 2568 C C . LYS C 1 110 ? -31.083 -32.395 14.108 1.00 110.92 239 LYS C C 1
ATOM 2569 O O . LYS C 1 110 ? -30.093 -33.127 14.187 1.00 119.04 239 LYS C O 1
ATOM 2571 N N . GLN C 1 111 ? -31.015 -31.056 14.233 1.00 106.99 240 GLN C N 1
ATOM 2572 C CA . GLN C 1 111 ? -29.784 -30.337 14.575 1.00 108.12 240 GLN C CA 1
ATOM 2573 C C . GLN C 1 111 ? -29.476 -30.380 16.070 1.00 109.41 240 GLN C C 1
ATOM 2574 O O . GLN C 1 111 ? -28.300 -30.374 16.473 1.00 112.70 240 GLN C O 1
ATOM 2580 N N . ALA C 1 112 ? -30.517 -30.354 16.900 1.00 107.78 241 ALA C N 1
ATOM 2581 C CA . ALA C 1 112 ? -30.320 -30.527 18.326 1.00 108.02 241 ALA C CA 1
ATOM 2582 C C . ALA C 1 112 ? -29.901 -31.951 18.609 1.00 111.77 241 ALA C C 1
ATOM 2583 O O . ALA C 1 112 ? -29.264 -32.208 19.633 1.00 115.16 241 ALA C O 1
ATOM 2585 N N . ALA C 1 113 ? -30.242 -32.873 17.705 1.00 110.27 242 ALA C N 1
ATOM 2586 C CA . ALA C 1 113 ? -29.826 -34.258 17.849 1.00 111.35 242 ALA C CA 1
ATOM 2587 C C . ALA C 1 113 ? -28.325 -34.404 17.639 1.00 111.94 242 ALA C C 1
ATOM 2588 O O . ALA C 1 113 ? -27.697 -35.270 18.256 1.00 113.37 242 ALA C O 1
ATOM 2590 N N . LEU C 1 114 ? -27.737 -33.579 16.770 1.00 111.40 243 LEU C N 1
ATOM 2591 C CA . LEU C 1 114 ? -26.289 -33.609 16.593 1.00 114.19 243 LEU C CA 1
ATOM 2592 C C . LEU C 1 114 ? -25.583 -33.070 17.831 1.00 119.69 243 LEU C C 1
ATOM 2593 O O . LEU C 1 114 ? -24.708 -33.734 18.398 1.00 119.01 243 LEU C O 1
ATOM 2595 N N . LEU C 1 115 ? -25.949 -31.867 18.261 1.00 121.13 244 LEU C N 1
ATOM 2596 C CA . LEU C 1 115 ? -25.372 -31.265 19.458 1.00 117.28 244 LEU C CA 1
ATOM 2597 C C . LEU C 1 115 ? -26.013 -31.844 20.716 1.00 117.09 244 LEU C C 1
ATOM 2598 O O . LEU C 1 115 ? -25.656 -32.934 21.161 1.00 119.45 244 LEU C O 1
ATOM 2600 N N . GLU D 1 8 ? -30.176 -28.838 -1.322 1.00 119.42 137 GLU D N 1
ATOM 2601 C CA . GLU D 1 8 ? -30.566 -29.689 -0.204 1.00 121.17 137 GLU D CA 1
ATOM 2602 C C . GLU D 1 8 ? -29.373 -30.012 0.684 1.00 117.73 137 GLU D C 1
ATOM 2603 O O . GLU D 1 8 ? -28.854 -31.128 0.658 1.00 119.51 137 GLU D O 1
ATOM 2605 N N . SER D 1 9 ? -28.948 -29.040 1.485 1.00 116.09 138 SER D N 1
ATOM 2606 C CA . SER D 1 9 ? -27.803 -29.254 2.353 1.00 117.51 138 SER D CA 1
ATOM 2607 C C . SER D 1 9 ? -28.193 -30.186 3.499 1.00 122.82 138 SER D C 1
ATOM 2608 O O . SER D 1 9 ? -29.340 -30.621 3.626 1.00 128.59 138 SER D O 1
ATOM 2611 N N . THR D 1 10 ? -27.232 -30.478 4.358 1.00 121.80 139 THR D N 1
ATOM 2612 C CA . THR D 1 10 ? -27.470 -31.416 5.439 1.00 123.21 139 THR D CA 1
ATOM 2613 C C . THR D 1 10 ? -27.491 -30.672 6.774 1.00 120.02 139 THR D C 1
ATOM 2614 O O . THR D 1 10 ? -26.907 -29.590 6.888 1.00 116.89 139 THR D O 1
ATOM 2618 N N . PRO D 1 11 ? -28.181 -31.203 7.792 1.00 121.57 140 PRO D N 1
ATOM 2619 C CA . PRO D 1 11 ? -28.262 -30.486 9.079 1.00 120.63 140 PRO D CA 1
ATOM 2620 C C . PRO D 1 11 ? -26.918 -30.127 9.693 1.00 116.96 140 PRO D C 1
ATOM 2621 O O . PRO D 1 11 ? -26.818 -29.087 10.355 1.00 117.74 140 PRO D O 1
ATOM 2625 N N . ILE D 1 12 ? -25.882 -30.948 9.504 1.00 111.90 141 ILE D N 1
ATOM 2626 C CA . ILE D 1 12 ? -24.589 -30.608 10.089 1.00 108.05 141 ILE D CA 1
ATOM 2627 C C . ILE D 1 12 ? -23.984 -29.400 9.382 1.00 102.41 141 ILE D C 1
ATOM 2628 O O . ILE D 1 12 ? -23.241 -28.624 9.995 1.00 100.03 141 ILE D O 1
ATOM 2633 N N . GLN D 1 13 ? -24.274 -29.221 8.091 1.00 101.37 142 GLN D N 1
ATOM 2634 C CA . GLN D 1 13 ? -23.838 -28.011 7.401 1.00 98.06 142 GLN D CA 1
ATOM 2635 C C . GLN D 1 13 ? -24.529 -26.773 7.961 1.00 97.35 142 GLN D C 1
ATOM 2636 O O . GLN D 1 13 ? -23.880 -25.750 8.198 1.00 97.31 142 GLN D O 1
ATOM 2642 N N . GLN D 1 14 ? -25.844 -26.846 8.183 1.00 100.87 143 GLN D N 1
ATOM 2643 C CA . GLN D 1 14 ? -26.583 -25.663 8.614 1.00 101.15 143 GLN D CA 1
ATOM 2644 C C . GLN D 1 14 ? -26.183 -25.198 10.009 1.00 100.92 143 GLN D C 1
ATOM 2645 O O . GLN D 1 14 ? -26.187 -23.991 10.274 1.00 99.42 143 GLN D O 1
ATOM 2651 N N . LEU D 1 15 ? -25.827 -26.120 10.908 1.00 102.66 144 LEU D N 1
ATOM 2652 C CA . LEU D 1 15 ? -25.509 -25.708 12.270 1.00 103.13 144 LEU D CA 1
ATOM 2653 C C . LEU D 1 15 ? -24.104 -25.125 12.351 1.00 99.31 144 LEU D C 1
ATOM 2654 O O . LEU D 1 15 ? -23.889 -24.124 13.044 1.00 98.56 144 LEU D O 1
ATOM 2659 N N . LEU D 1 16 ? -23.139 -25.729 11.651 1.00 97.23 145 LEU D N 1
ATOM 2660 C CA . LEU D 1 16 ? -21.778 -25.207 11.678 1.00 94.04 145 LEU D CA 1
ATOM 2661 C C . LEU D 1 16 ? -21.646 -23.965 10.808 1.00 90.88 145 LEU D C 1
ATOM 2662 O O . LEU D 1 16 ? -20.808 -23.102 11.092 1.00 95.98 145 LEU D O 1
ATOM 2664 N N . GLU D 1 17 ? -22.460 -23.856 9.754 1.00 90.73 146 GLU D N 1
ATOM 2665 C CA . GLU D 1 17 ? -22.523 -22.601 9.020 1.00 88.39 146 GLU D CA 1
ATOM 2666 C C 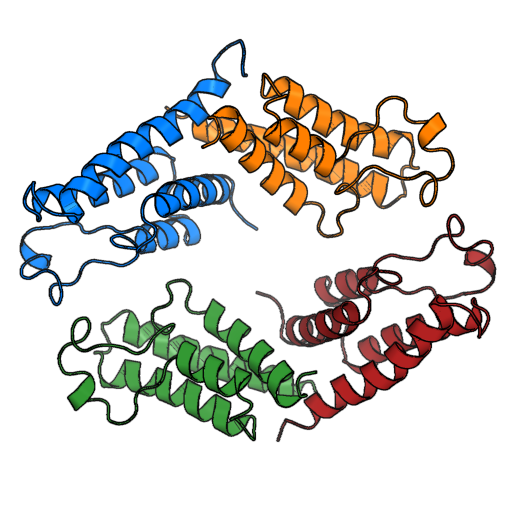. GLU D 1 17 ? -23.079 -21.499 9.906 1.00 89.27 146 GLU D C 1
ATOM 2667 O O . GLU D 1 17 ? -22.651 -20.347 9.804 1.00 88.21 146 GLU D O 1
ATOM 2669 N N . HIS D 1 18 ? -24.014 -21.837 10.796 1.00 92.60 147 HIS D N 1
ATOM 2670 C CA . HIS D 1 18 ? -24.504 -20.862 11.764 1.00 93.89 147 HIS D CA 1
ATOM 2671 C C . HIS D 1 18 ? -23.404 -20.463 12.740 1.00 95.29 147 HIS D C 1
ATOM 2672 O O . HIS D 1 18 ? -23.229 -19.277 13.044 1.00 92.18 147 HIS D O 1
ATOM 2679 N N . PHE D 1 19 ? -22.654 -21.444 13.250 1.00 93.53 148 PHE D N 1
ATOM 2680 C CA . PHE D 1 19 ? -21.578 -21.129 14.184 1.00 95.21 148 PHE D CA 1
ATOM 2681 C C . PHE D 1 19 ? -20.468 -20.346 13.500 1.00 91.92 148 PHE D C 1
ATOM 2682 O O . PHE D 1 19 ? -19.934 -19.388 14.073 1.00 91.00 148 PHE D O 1
ATOM 2690 N N . LEU D 1 20 ? -20.116 -20.731 12.271 1.00 88.46 149 LEU D N 1
ATOM 2691 C CA . LEU D 1 20 ? -19.018 -20.073 11.574 1.00 84.64 149 LEU D CA 1
ATOM 2692 C C . LEU D 1 20 ? -19.328 -18.607 11.306 1.00 83.57 149 LEU D C 1
ATOM 2693 O O . LEU D 1 20 ? -18.438 -17.754 11.389 1.00 82.41 149 LEU D O 1
ATOM 2698 N N . ARG D 1 21 ? -20.588 -18.288 10.995 1.00 84.34 150 ARG D N 1
ATOM 2699 C CA . ARG D 1 21 ? -20.948 -16.888 10.793 1.00 83.74 150 ARG D CA 1
ATOM 2700 C C . ARG D 1 21 ? -20.893 -16.091 12.091 1.00 86.05 150 ARG D C 1
ATOM 2701 O O . ARG D 1 21 ? -20.586 -14.895 12.059 1.00 84.66 150 ARG D O 1
ATOM 2709 N N . GLN D 1 22 ? -21.174 -16.719 13.236 1.00 93.64 151 GLN D N 1
ATOM 2710 C CA . GLN D 1 22 ? -21.059 -15.990 14.496 1.00 98.34 151 GLN D CA 1
ATOM 2711 C C . GLN D 1 22 ? -19.602 -15.779 14.884 1.00 96.19 151 GLN D C 1
ATOM 2712 O O . GLN D 1 22 ? -19.258 -14.746 15.468 1.00 101.51 151 GLN D O 1
ATOM 2718 N N . LEU D 1 23 ? -18.733 -16.747 14.592 1.00 89.61 152 LEU D N 1
ATOM 2719 C CA . LEU D 1 23 ? -17.329 -16.582 14.947 1.00 87.94 152 LEU D CA 1
ATOM 2720 C C . LEU D 1 23 ? -16.660 -15.565 14.030 1.00 85.52 152 LEU D C 1
ATOM 2721 O O . LEU D 1 23 ? -15.833 -14.761 14.478 1.00 86.13 152 LEU D O 1
ATOM 2726 N N . GLN D 1 24 ? -17.000 -15.597 12.739 1.00 83.15 153 GLN D N 1
ATOM 2727 C CA . GLN D 1 24 ? -16.435 -14.642 11.792 1.00 81.06 153 GLN D CA 1
ATOM 2728 C C . GLN D 1 24 ? -16.873 -13.219 12.110 1.00 84.07 153 GLN D C 1
ATOM 2729 O O . GLN D 1 24 ? -16.130 -12.267 11.846 1.00 89.60 153 GLN D O 1
ATOM 2735 N N . ARG D 1 25 ? -18.078 -13.057 12.666 1.00 83.52 154 ARG D N 1
ATOM 2736 C CA . ARG D 1 25 ? -18.616 -11.724 12.926 1.00 84.52 154 ARG D CA 1
ATOM 2737 C C . ARG D 1 25 ? -17.780 -10.961 13.944 1.00 86.30 154 ARG D C 1
ATOM 2738 O O . ARG D 1 25 ? -17.752 -9.726 13.924 1.00 89.91 154 ARG D O 1
ATOM 2740 N N . LYS D 1 26 ? -17.099 -11.671 14.839 1.00 87.71 155 LYS D N 1
ATOM 2741 C CA . LYS D 1 26 ? -16.255 -11.061 15.853 1.00 90.02 155 LYS D CA 1
ATOM 2742 C C . LYS D 1 26 ? -14.848 -10.750 15.334 1.00 92.32 155 LYS D C 1
ATOM 2743 O O . LYS D 1 26 ? -13.936 -10.510 16.136 1.00 95.23 155 LYS D O 1
ATOM 2745 N N . ASP D 1 27 ? -14.658 -10.756 14.012 1.00 94.55 156 ASP D N 1
ATOM 2746 C CA . ASP D 1 27 ? -13.388 -10.390 13.380 1.00 95.69 156 ASP D CA 1
ATOM 2747 C C . ASP D 1 27 ? -13.727 -9.508 12.179 1.00 94.89 156 ASP D C 1
ATOM 2748 O O . ASP D 1 27 ? -13.755 -9.964 11.031 1.00 85.47 156 ASP D O 1
ATOM 2753 N N . PRO D 1 28 ? -14.036 -8.231 12.425 1.00 102.81 157 PRO D N 1
ATOM 2754 C CA . PRO D 1 28 ? -14.542 -7.355 11.343 1.00 103.36 157 PRO D CA 1
ATOM 2755 C C . PRO D 1 28 ? -13.537 -7.112 10.212 1.00 102.52 157 PRO D C 1
ATOM 2756 O O . PRO D 1 28 ? -13.920 -6.639 9.137 1.00 106.68 157 PRO D O 1
ATOM 2760 N N . HIS D 1 29 ? -12.262 -7.387 10.455 1.00 99.14 158 HIS D N 1
ATOM 2761 C CA . HIS D 1 29 ? -11.090 -7.241 9.595 1.00 99.44 158 HIS D CA 1
ATOM 2762 C C . HIS D 1 29 ? -10.697 -8.490 8.838 1.00 96.02 158 HIS D C 1
ATOM 2763 O O . HIS D 1 29 ? -9.804 -8.411 7.988 1.00 100.12 158 HIS D O 1
ATOM 2770 N N . GLY D 1 30 ? -11.333 -9.624 9.115 1.00 89.58 159 GLY D N 1
ATOM 2771 C CA . GLY D 1 30 ? -11.076 -10.816 8.342 1.00 85.37 159 GLY D CA 1
ATOM 2772 C C . GLY D 1 30 ? -9.657 -11.310 8.454 1.00 86.54 159 GLY D C 1
ATOM 2773 O O . GLY D 1 30 ? -9.124 -11.863 7.489 1.00 86.39 159 GLY D O 1
ATOM 2774 N N . PHE D 1 31 ? -9.030 -11.139 9.616 1.00 86.24 160 PHE D N 1
ATOM 2775 C CA . PHE D 1 31 ? -7.672 -11.630 9.803 1.00 83.79 160 PHE D CA 1
ATOM 2776 C C . PHE D 1 31 ? -7.607 -13.144 9.730 1.00 80.34 160 PHE D C 1
ATOM 2777 O O . PHE D 1 31 ? -6.529 -13.699 9.484 1.00 80.82 160 PHE D O 1
ATOM 2785 N N . PHE D 1 32 ? -8.737 -13.820 9.928 1.00 79.39 161 PHE D N 1
ATOM 2786 C CA . PHE D 1 32 ? -8.792 -15.272 9.856 1.00 78.84 161 PHE D CA 1
ATOM 2787 C C . PHE D 1 32 ? -9.671 -15.743 8.705 1.00 76.26 161 PHE D C 1
ATOM 2788 O O . PHE D 1 32 ? -10.080 -16.908 8.668 1.00 75.98 161 PHE D O 1
ATOM 2796 N N . ALA D 1 33 ? -9.944 -14.855 7.748 1.00 74.74 162 ALA D N 1
ATOM 2797 C CA . ALA D 1 33 ? -10.775 -15.221 6.609 1.00 72.74 162 ALA D CA 1
ATOM 2798 C C . ALA D 1 33 ? -10.041 -16.172 5.674 1.00 72.42 162 ALA D C 1
ATOM 2799 O O . ALA D 1 33 ? -10.646 -17.101 5.130 1.00 77.79 162 ALA D O 1
ATOM 2801 N N . PHE D 1 34 ? -8.744 -15.968 5.484 1.00 72.18 163 PHE D N 1
ATOM 2802 C CA . PHE D 1 34 ? -7.971 -16.677 4.481 1.00 71.70 163 PHE D CA 1
ATOM 2803 C C . PHE D 1 34 ? -6.672 -17.210 5.076 1.00 74.62 163 PHE D C 1
ATOM 2804 O O . PHE D 1 34 ? -6.210 -16.720 6.109 1.00 81.28 163 PHE D O 1
ATOM 2812 N N . PRO D 1 35 ? -6.076 -18.226 4.445 1.00 72.93 164 PRO D N 1
ATOM 2813 C CA . PRO D 1 35 ? -4.837 -18.800 4.987 1.00 74.88 164 PRO D CA 1
ATOM 2814 C C . PRO D 1 35 ? -3.729 -17.765 5.099 1.00 76.36 164 PRO D C 1
ATOM 2815 O O . PRO D 1 35 ? -3.577 -16.883 4.253 1.00 75.58 164 PRO D O 1
ATOM 2819 N N . VAL D 1 36 ? -2.960 -17.878 6.177 1.00 79.07 165 VAL D N 1
ATOM 2820 C CA . VAL D 1 36 ? -1.838 -16.979 6.416 1.00 86.69 165 VAL D CA 1
ATOM 2821 C C . VAL D 1 36 ? -0.686 -17.342 5.483 1.00 81.78 165 VAL D C 1
ATOM 2822 O O . VAL D 1 36 ? -0.346 -18.520 5.306 1.00 81.94 165 VAL D O 1
ATOM 2826 N N . THR D 1 37 ? -0.137 -16.338 4.807 1.00 82.16 166 THR D N 1
ATOM 2827 C CA . THR D 1 37 ? 1.009 -16.505 3.926 1.00 83.21 166 THR D CA 1
ATOM 2828 C C . THR D 1 37 ? 2.214 -15.748 4.476 1.00 87.00 166 THR D C 1
ATOM 2829 O O . THR D 1 37 ? 2.079 -14.796 5.250 1.00 88.38 166 THR D O 1
ATOM 2833 N N . ASP D 1 38 ? 3.405 -16.190 4.062 1.00 91.89 167 ASP D N 1
ATOM 2834 C CA . ASP D 1 38 ? 4.644 -15.524 4.457 1.00 93.28 167 ASP D CA 1
ATOM 2835 C C . ASP D 1 38 ? 4.738 -14.100 3.934 1.00 96.42 167 ASP D C 1
ATOM 2836 O O . ASP D 1 38 ? 5.568 -13.327 4.426 1.00 97.59 167 ASP D O 1
ATOM 2841 N N . ALA D 1 39 ? 3.934 -13.745 2.931 1.00 105.80 168 ALA D N 1
ATOM 2842 C CA . ALA D 1 39 ? 3.972 -12.387 2.400 1.00 106.92 168 ALA D CA 1
ATOM 2843 C C . ALA D 1 39 ? 3.567 -11.363 3.455 1.00 106.42 168 ALA D C 1
ATOM 2844 O O . ALA D 1 39 ? 4.081 -10.238 3.468 1.00 105.56 168 ALA D O 1
ATOM 2846 N N . ILE D 1 40 ? 2.657 -11.733 4.354 1.00 103.04 169 ILE D N 1
ATOM 2847 C CA . ILE D 1 40 ? 2.174 -10.803 5.368 1.00 102.93 169 ILE D CA 1
ATOM 2848 C C . ILE D 1 40 ? 2.751 -11.168 6.731 1.00 104.42 169 ILE D C 1
ATOM 2849 O O . ILE D 1 40 ? 2.890 -10.307 7.608 1.00 106.56 169 ILE D O 1
ATOM 2854 N N . ALA D 1 41 ? 3.092 -12.443 6.916 1.00 103.63 170 ALA D N 1
ATOM 2855 C CA . ALA D 1 41 ? 3.614 -12.955 8.183 1.00 105.18 170 ALA D CA 1
ATOM 2856 C C . ALA D 1 41 ? 4.904 -13.716 7.906 1.00 103.72 170 ALA D C 1
ATOM 2857 O O . ALA D 1 41 ? 4.880 -14.925 7.637 1.00 102.99 170 ALA D O 1
ATOM 2859 N N . PRO D 1 42 ? 6.051 -13.041 7.967 1.00 103.66 171 PRO D N 1
ATOM 2860 C CA . PRO D 1 42 ? 7.322 -13.689 7.610 1.00 102.58 171 PRO D CA 1
ATOM 2861 C C . PRO D 1 42 ? 7.650 -14.865 8.521 1.00 103.79 171 PRO D C 1
ATOM 2862 O O . PRO D 1 42 ? 7.572 -14.765 9.749 1.00 105.88 171 PRO D O 1
ATOM 2866 N N . GLY D 1 43 ? 8.024 -15.987 7.902 1.00 102.79 172 GLY D N 1
ATOM 2867 C CA . GLY D 1 43 ? 8.431 -17.174 8.623 1.00 104.17 172 GLY D CA 1
ATOM 2868 C C . GLY D 1 43 ? 7.308 -18.110 9.015 1.00 105.10 172 GLY D C 1
ATOM 2869 O O . GLY D 1 43 ? 7.587 -19.202 9.529 1.00 106.47 172 GLY D O 1
ATOM 2870 N N . TYR D 1 44 ? 6.052 -17.716 8.793 1.00 104.75 173 TYR D N 1
ATOM 2871 C CA . TYR D 1 44 ? 4.912 -18.504 9.253 1.00 106.10 173 TYR D CA 1
ATOM 2872 C C . TYR D 1 44 ? 4.958 -19.932 8.713 1.00 105.87 173 TYR D C 1
ATOM 2873 O O . TYR D 1 44 ? 4.679 -20.886 9.449 1.00 107.83 173 TYR D O 1
ATOM 2882 N N . SER D 1 45 ? 5.283 -20.097 7.424 1.00 103.84 174 SER D N 1
ATOM 2883 C CA . SER D 1 45 ? 5.388 -21.434 6.838 1.00 103.97 174 SER D CA 1
ATOM 2884 C C . SER D 1 45 ? 6.262 -22.367 7.666 1.00 106.65 174 SER D C 1
ATOM 2885 O O . SER D 1 45 ? 6.017 -23.578 7.699 1.00 109.10 174 SER D O 1
ATOM 2888 N N . MET D 1 46 ? 7.281 -21.833 8.339 1.00 106.57 175 MET D N 1
ATOM 2889 C CA . MET D 1 46 ? 8.237 -22.660 9.063 1.00 108.69 175 MET D CA 1
ATOM 2890 C C . MET D 1 46 ? 7.938 -22.786 10.552 1.00 111.21 175 MET D C 1
ATOM 2891 O O . MET D 1 46 ? 8.396 -23.748 11.179 1.00 113.50 175 MET D O 1
ATOM 2893 N N . ILE D 1 47 ? 7.188 -21.852 11.134 1.00 111.23 176 ILE D N 1
ATOM 2894 C CA . ILE D 1 47 ? 6.930 -21.912 12.569 1.00 113.97 176 ILE D CA 1
ATOM 2895 C C . ILE D 1 47 ? 5.644 -22.665 12.915 1.00 115.56 176 ILE D C 1
ATOM 2896 O O . ILE D 1 47 ? 5.575 -23.313 13.963 1.00 118.38 176 ILE D O 1
ATOM 2898 N N . ILE D 1 48 ? 4.625 -22.609 12.063 1.00 120.49 177 ILE D N 1
ATOM 2899 C CA . ILE D 1 48 ? 3.320 -23.195 12.360 1.00 118.64 177 ILE D CA 1
ATOM 2900 C C . ILE D 1 48 ? 3.080 -24.353 11.401 1.00 119.74 177 ILE D C 1
ATOM 2901 O O . ILE D 1 48 ? 2.928 -24.151 10.190 1.00 119.65 177 ILE D O 1
ATOM 2903 N N . LYS D 1 49 ? 3.037 -25.569 11.946 1.00 120.86 178 LYS D N 1
ATOM 2904 C CA . LYS D 1 49 ? 2.952 -26.765 11.117 1.00 122.35 178 LYS D CA 1
ATOM 2905 C C . LYS D 1 49 ? 1.554 -26.992 10.553 1.00 120.26 178 LYS D C 1
ATOM 2906 O O . LYS D 1 49 ? 1.418 -27.619 9.496 1.00 121.19 178 LYS D O 1
ATOM 2908 N N . HIS D 1 50 ? 0.512 -26.506 11.227 1.00 117.88 179 HIS D N 1
ATOM 2909 C CA . HIS D 1 50 ? -0.870 -26.682 10.776 1.00 115.54 179 HIS D CA 1
ATOM 2910 C C . HIS D 1 50 ? -1.630 -25.362 10.784 1.00 114.16 179 HIS D C 1
ATOM 2911 O O . HIS D 1 50 ? -2.266 -25.000 11.785 1.00 115.67 179 HIS D O 1
ATOM 2918 N N . PRO D 1 51 ? -1.582 -24.612 9.686 1.00 112.94 180 PRO D N 1
ATOM 2919 C CA . PRO D 1 51 ? -2.357 -23.371 9.602 1.00 109.93 180 PRO D CA 1
ATOM 2920 C C . PRO D 1 51 ? -3.840 -23.669 9.439 1.00 107.95 180 PRO D C 1
ATOM 2921 O O . PRO D 1 51 ? -4.242 -24.760 9.028 1.00 108.65 180 PRO D O 1
ATOM 2925 N N . MET D 1 52 ? -4.662 -22.677 9.771 1.00 105.51 181 MET D N 1
ATOM 2926 C CA . MET D 1 52 ? -6.105 -22.826 9.640 1.00 103.53 181 MET D CA 1
ATOM 2927 C C . MET D 1 52 ? -6.743 -21.443 9.606 1.00 101.24 181 MET D C 1
ATOM 2928 O O . MET D 1 52 ? -6.229 -20.495 10.205 1.00 100.84 181 MET D O 1
ATOM 2933 N N . ASP D 1 53 ? -7.869 -21.339 8.902 1.00 99.84 182 ASP D N 1
ATOM 2934 C CA . ASP D 1 53 ? -8.542 -20.061 8.716 1.00 97.76 182 ASP D CA 1
ATOM 2935 C C . ASP D 1 53 ? -10.031 -20.317 8.544 1.00 96.09 182 ASP D C 1
ATOM 2936 O O . ASP D 1 53 ? -10.469 -21.448 8.315 1.00 96.69 182 ASP D O 1
ATOM 2941 N N . PHE D 1 54 ? -10.810 -19.241 8.671 1.00 96.63 183 PHE D N 1
ATOM 2942 C CA . PHE D 1 54 ? -12.261 -19.349 8.543 1.00 92.41 183 PHE D CA 1
ATOM 2943 C C . PHE D 1 54 ? -12.659 -19.849 7.159 1.00 93.65 183 PHE D C 1
ATOM 2944 O O . PHE D 1 54 ? -13.616 -20.621 7.019 1.00 92.66 183 PHE D O 1
ATOM 2952 N N . GLY D 1 55 ? -11.934 -19.420 6.124 1.00 94.05 184 GLY D N 1
ATOM 2953 C CA . GLY D 1 55 ? -12.290 -19.808 4.769 1.00 94.77 184 GLY D CA 1
ATOM 2954 C C . GLY D 1 55 ? -12.143 -21.294 4.502 1.00 96.56 184 GLY D C 1
ATOM 2955 O O . GLY D 1 55 ? -12.971 -21.889 3.806 1.00 96.61 184 GLY D O 1
ATOM 2956 N N . THR D 1 56 ? -11.089 -21.915 5.038 1.00 98.15 185 THR D N 1
ATOM 2957 C CA . THR D 1 56 ? -10.918 -23.354 4.860 1.00 99.94 185 THR D CA 1
ATOM 2958 C C . THR D 1 56 ? -12.035 -24.137 5.538 1.00 101.84 185 THR D C 1
ATOM 2959 O O . THR D 1 56 ? -12.528 -25.126 4.984 1.00 107.09 185 THR D O 1
ATOM 2963 N N . MET D 1 57 ? -12.443 -23.725 6.742 1.00 98.61 186 MET D N 1
ATOM 2964 C CA . MET D 1 57 ? -13.556 -24.425 7.374 1.00 96.14 186 MET D CA 1
ATOM 2965 C C . MET D 1 57 ? -14.840 -24.238 6.580 1.00 94.89 186 MET D C 1
ATOM 2966 O O . MET D 1 57 ? -15.659 -25.161 6.514 1.00 97.65 186 MET D O 1
ATOM 2971 N N . LYS D 1 58 ? -15.035 -23.064 5.972 1.00 93.91 187 LYS D N 1
ATOM 2972 C CA . LYS D 1 58 ? -16.200 -22.879 5.115 1.00 92.97 187 LYS D CA 1
ATOM 2973 C C . LYS D 1 58 ? -16.165 -23.869 3.957 1.00 94.78 187 LYS D C 1
ATOM 2974 O O . LYS D 1 58 ? -17.196 -24.439 3.579 1.00 94.49 187 LYS D O 1
ATOM 2976 N N . ASP D 1 59 ? -14.980 -24.086 3.383 1.00 96.76 188 ASP D N 1
ATOM 2977 C CA . ASP D 1 59 ? -14.841 -25.071 2.317 1.00 98.76 188 ASP D CA 1
ATOM 2978 C C . ASP D 1 59 ? -15.057 -26.484 2.850 1.00 101.23 188 ASP D C 1
ATOM 2979 O O . ASP D 1 59 ? -15.643 -27.331 2.165 1.00 103.82 188 ASP D O 1
ATOM 2984 N N . LYS D 1 60 ? -14.586 -26.757 4.071 1.00 99.56 189 LYS D N 1
ATOM 2985 C CA . LYS D 1 60 ? -14.792 -28.071 4.672 1.00 100.14 189 LYS D CA 1
ATOM 2986 C C . LYS D 1 60 ? -16.247 -28.287 5.072 1.00 98.33 189 LYS D C 1
ATOM 2987 O O . LYS D 1 60 ? -16.743 -29.418 5.011 1.00 98.98 189 LYS D O 1
ATOM 2989 N N . ILE D 1 61 ? -16.940 -27.225 5.489 1.00 96.14 190 ILE D N 1
ATOM 2990 C CA . ILE D 1 61 ? -18.371 -27.328 5.764 1.00 94.45 190 ILE D CA 1
ATOM 2991 C C . ILE D 1 61 ? -19.131 -27.665 4.488 1.00 94.93 190 ILE D C 1
ATOM 2992 O O . ILE D 1 61 ? -19.954 -28.587 4.458 1.00 95.02 190 ILE D O 1
ATOM 2997 N N . VAL D 1 62 ? -18.867 -26.916 3.413 1.00 95.32 191 VAL D N 1
ATOM 2998 C CA . VAL D 1 62 ? -19.564 -27.132 2.148 1.00 97.05 191 VAL D CA 1
ATOM 2999 C C . VAL D 1 62 ? -19.290 -28.529 1.609 1.00 101.97 191 VAL D C 1
ATOM 3000 O O . VAL D 1 62 ? -20.172 -29.158 1.010 1.00 102.59 191 VAL D O 1
ATOM 3004 N N . ALA D 1 63 ? -18.091 -29.054 1.844 1.00 104.68 192 ALA D N 1
ATOM 3005 C CA . ALA D 1 63 ? -17.709 -30.368 1.342 1.00 109.60 192 ALA D CA 1
ATOM 3006 C C . ALA D 1 63 ? -18.161 -31.504 2.248 1.00 115.48 192 ALA D C 1
ATOM 3007 O O . ALA D 1 63 ? -17.721 -32.642 2.045 1.00 125.13 192 ALA D O 1
ATOM 3009 N N . ASN D 1 64 ? -19.039 -31.219 3.209 1.00 111.22 193 ASN D N 1
ATOM 3010 C CA . ASN D 1 64 ? -19.481 -32.183 4.216 1.00 112.71 193 ASN D CA 1
ATOM 3011 C C . ASN D 1 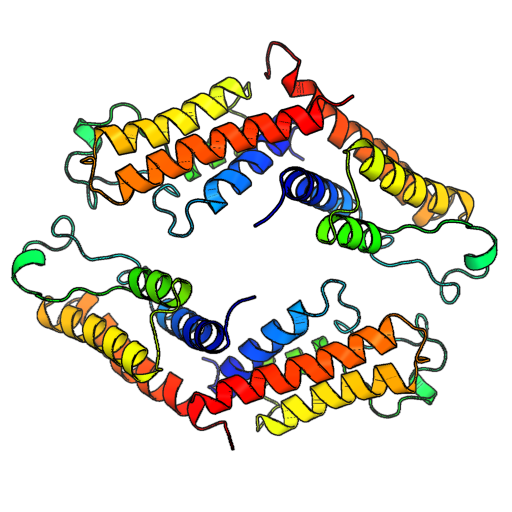64 ? -18.302 -32.999 4.737 1.00 117.40 193 ASN D C 1
ATOM 3012 O O . ASN D 1 64 ? -18.307 -34.232 4.740 1.00 122.79 193 ASN D O 1
ATOM 3014 N N . GLU D 1 65 ? -17.278 -32.281 5.196 1.00 115.70 194 GLU D N 1
ATOM 3015 C CA . GLU D 1 65 ? -16.081 -32.902 5.739 1.00 120.13 194 GLU D CA 1
ATOM 3016 C C . GLU D 1 65 ? -16.077 -32.949 7.257 1.00 121.66 194 GLU D C 1
ATOM 3017 O O . GLU D 1 65 ? -15.300 -33.715 7.837 1.00 126.32 194 GLU D O 1
ATOM 3019 N N . TYR D 1 66 ? -16.919 -32.153 7.908 1.00 120.41 195 TYR D N 1
ATOM 3020 C CA . TYR D 1 66 ? -17.093 -32.236 9.349 1.00 121.64 195 TYR D CA 1
ATOM 3021 C C . TYR D 1 66 ? -18.120 -33.304 9.683 1.00 124.49 195 TYR D C 1
ATOM 3022 O O . TYR D 1 66 ? -19.269 -33.238 9.233 1.00 121.70 195 TYR D O 1
ATOM 3031 N N . LYS D 1 67 ? -17.701 -34.279 10.479 1.00 130.09 196 LYS D N 1
ATOM 3032 C CA . LYS D 1 67 ? -18.579 -35.322 10.976 1.00 135.94 196 LYS D CA 1
ATOM 3033 C C . LYS D 1 67 ? -19.022 -35.037 12.401 1.00 137.67 196 LYS D C 1
ATOM 3034 O O . LYS D 1 67 ? -19.782 -35.824 12.976 1.00 143.19 196 LYS D O 1
ATOM 3036 N N . SER D 1 68 ? -18.560 -33.931 12.981 1.00 131.83 197 SER D N 1
ATOM 3037 C CA . SER D 1 68 ? -18.804 -33.625 14.381 1.00 131.68 197 SER D CA 1
ATOM 3038 C C . SER D 1 68 ? -18.671 -32.128 14.607 1.00 127.05 197 SER D C 1
ATOM 3039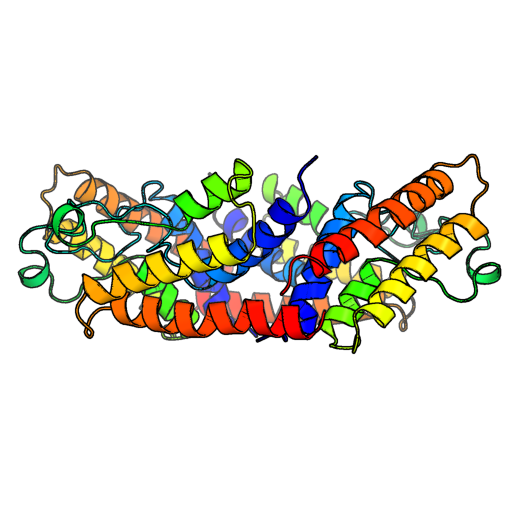 O O . SER D 1 68 ? -18.109 -31.401 13.782 1.00 129.16 197 SER D O 1
ATOM 3042 N N . VAL D 1 69 ? -19.240 -31.671 15.723 1.00 123.15 198 VAL D N 1
ATOM 3043 C CA . VAL D 1 69 ? -18.981 -30.311 16.179 1.00 118.55 198 VAL D CA 1
ATOM 3044 C C . VAL D 1 69 ? -17.587 -30.227 16.797 1.00 126.06 198 VAL D C 1
ATOM 3045 O O . VAL D 1 69 ? -16.910 -29.196 16.682 1.00 127.53 198 VAL D O 1
ATOM 3049 N N . THR D 1 70 ? -17.123 -31.313 17.432 1.00 130.54 199 THR D N 1
ATOM 3050 C CA . THR D 1 70 ? -15.797 -31.310 18.045 1.00 133.87 199 THR D CA 1
ATOM 3051 C C . THR D 1 70 ? -14.706 -31.141 16.997 1.00 135.44 199 THR D C 1
ATOM 3052 O O . THR D 1 70 ? -13.729 -30.420 17.229 1.00 139.04 199 THR D O 1
ATOM 3054 N N . GLU D 1 71 ? -14.836 -31.819 15.852 1.00 134.61 200 GLU D N 1
ATOM 3055 C CA . GLU D 1 71 ? -13.893 -31.586 14.764 1.00 132.05 200 GLU D CA 1
ATOM 3056 C C . GLU D 1 71 ? -13.886 -30.114 14.386 1.00 120.71 200 GLU D C 1
ATOM 3057 O O . GLU D 1 71 ? -12.824 -29.523 14.162 1.00 119.44 200 GLU D O 1
ATOM 3063 N N . PHE D 1 72 ? -15.074 -29.509 14.310 1.00 116.76 201 PHE D N 1
ATOM 3064 C CA . PHE D 1 72 ? -15.186 -28.085 14.015 1.00 110.58 201 PHE D CA 1
ATOM 3065 C C . PHE D 1 72 ? -14.575 -27.247 15.131 1.00 109.65 201 PHE D C 1
ATOM 3066 O O . PHE D 1 72 ? -13.874 -26.263 14.866 1.00 106.35 201 PHE D O 1
ATOM 3074 N N . LYS D 1 73 ? -14.830 -27.622 16.388 1.00 112.85 202 LYS D N 1
ATOM 3075 C CA . LYS D 1 73 ? -14.275 -26.879 17.513 1.00 112.29 202 LYS D CA 1
ATOM 3076 C C . LYS D 1 73 ? -12.763 -27.033 17.596 1.00 114.99 202 LYS D C 1
ATOM 3077 O O . LYS D 1 73 ? -12.073 -26.122 18.069 1.00 113.32 202 LYS D O 1
ATOM 3079 N N . ALA D 1 74 ? -12.232 -28.172 17.149 1.00 119.34 203 ALA D N 1
ATOM 3080 C CA . ALA D 1 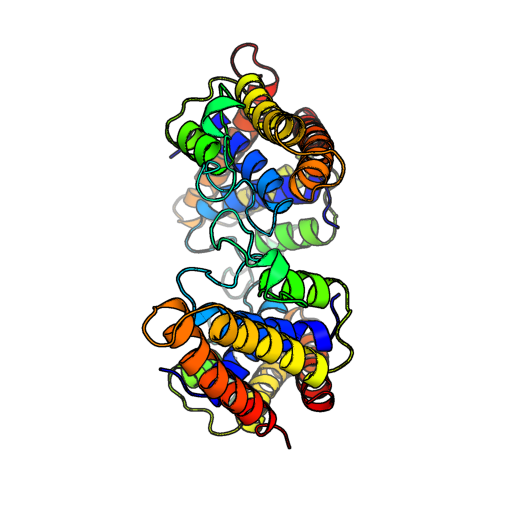74 ? -10.787 -28.364 17.159 1.00 122.12 203 ALA D CA 1
ATOM 3081 C C . ALA D 1 74 ? -10.107 -27.482 16.120 1.00 118.21 203 ALA D C 1
ATOM 3082 O O . ALA D 1 74 ? -9.024 -26.940 16.373 1.00 118.22 203 ALA D O 1
ATOM 3084 N N . ASP D 1 75 ? -10.726 -27.322 14.945 1.00 114.94 204 ASP D N 1
ATOM 3085 C CA . ASP D 1 75 ? -10.140 -26.468 13.918 1.00 111.10 204 ASP D CA 1
ATOM 3086 C C . ASP D 1 75 ? -10.138 -25.008 14.346 1.00 106.18 204 ASP D C 1
ATOM 3087 O O . ASP D 1 75 ? -9.210 -24.265 14.009 1.00 104.38 204 ASP D O 1
ATOM 3092 N N . PHE D 1 76 ? -11.170 -24.582 15.078 1.00 104.08 205 PHE D N 1
ATOM 3093 C CA . PHE D 1 76 ? -11.230 -23.205 15.548 1.00 99.56 205 PHE D CA 1
ATOM 3094 C C . PHE D 1 76 ? -10.188 -22.965 16.631 1.00 102.04 205 PHE D C 1
ATOM 3095 O O . PHE D 1 76 ? -9.558 -21.903 16.673 1.00 99.26 205 PHE D O 1
ATOM 3103 N N . LYS D 1 77 ? -10.003 -23.941 17.522 1.00 107.38 206 LYS D N 1
ATOM 3104 C CA . LYS D 1 77 ? -8.958 -23.836 18.534 1.00 110.38 206 LYS D CA 1
ATOM 3105 C C . LYS D 1 77 ? -7.576 -23.911 17.896 1.00 112.14 206 LYS D C 1
ATOM 3106 O O . LYS D 1 77 ? -6.641 -23.237 18.346 1.00 117.21 206 LYS D O 1
ATOM 3108 N N . LEU D 1 78 ? -7.428 -24.729 16.850 1.00 113.94 207 LEU D N 1
ATOM 3109 C CA . LEU D 1 78 ? -6.150 -24.812 16.152 1.00 117.65 207 LEU D CA 1
ATOM 3110 C C . LEU D 1 78 ? -5.788 -23.480 15.509 1.00 112.23 207 LEU D C 1
ATOM 3111 O O . LEU D 1 78 ? -4.624 -23.063 15.542 1.00 114.73 207 LEU D O 1
ATOM 3113 N N . MET D 1 79 ? -6.769 -22.805 14.906 1.00 105.03 208 MET D N 1
ATOM 3114 C CA . MET D 1 79 ? -6.520 -21.484 14.338 1.00 104.46 208 MET D CA 1
ATOM 3115 C C . MET D 1 79 ? -6.110 -20.474 15.401 1.00 106.32 208 MET D C 1
ATOM 3116 O O . MET D 1 79 ? -5.167 -19.698 15.202 1.00 107.94 208 MET D O 1
ATOM 3121 N N . CYS D 1 80 ? -6.807 -20.470 16.540 1.00 103.29 209 CYS D N 1
ATOM 3122 C CA . CYS D 1 80 ? -6.520 -19.481 17.574 1.00 97.52 209 CYS D CA 1
ATOM 3123 C C . CYS D 1 80 ? -5.187 -19.746 18.259 1.00 102.19 209 CYS D C 1
ATOM 3124 O O . CYS D 1 80 ? -4.482 -18.800 18.628 1.00 101.00 209 CYS D O 1
ATOM 3127 N N . ASP D 1 81 ? -4.827 -21.018 18.438 1.00 107.61 210 ASP D N 1
ATOM 3128 C CA . ASP D 1 81 ? -3.548 -21.340 19.058 1.00 112.35 210 ASP D CA 1
ATOM 3129 C C . ASP D 1 81 ? -2.389 -20.929 18.160 1.00 111.75 210 ASP D C 1
ATOM 3130 O O . ASP D 1 81 ? -1.359 -20.449 18.647 1.00 113.15 210 ASP D O 1
ATOM 3135 N N . ASN D 1 82 ? -2.533 -21.135 16.848 1.00 109.95 211 ASN D N 1
ATOM 3136 C CA . ASN D 1 82 ? -1.513 -20.699 15.900 1.00 109.07 211 ASN D CA 1
ATOM 3137 C C . ASN D 1 82 ? -1.249 -19.202 16.017 1.00 108.94 211 ASN D C 1
ATOM 3138 O O . ASN D 1 82 ? -0.093 -18.764 15.993 1.00 113.14 211 ASN D O 1
ATOM 3143 N N . ALA D 1 83 ? -2.310 -18.399 16.139 1.00 105.07 212 ALA D N 1
ATOM 3144 C CA . ALA D 1 83 ? -2.156 -16.949 16.179 1.00 100.66 212 ALA D CA 1
ATOM 3145 C C . ALA D 1 83 ? -1.487 -16.478 17.461 1.00 102.55 212 ALA D C 1
ATOM 3146 O O . ALA D 1 83 ? -0.892 -15.396 17.475 1.00 102.62 212 ALA D O 1
ATOM 3148 N N . MET D 1 84 ? -1.576 -17.260 18.534 1.00 105.11 213 MET D N 1
ATOM 3149 C CA . MET D 1 84 ? -0.912 -16.939 19.786 1.00 109.09 213 MET D CA 1
ATOM 3150 C C . MET D 1 84 ? 0.453 -17.600 19.907 1.00 116.00 213 MET D C 1
ATOM 3151 O O . MET D 1 84 ? 1.202 -17.276 20.835 1.00 122.62 213 MET D O 1
ATOM 3156 N N . THR D 1 85 ? 0.786 -18.518 18.998 1.00 117.23 214 THR D N 1
ATOM 3157 C CA . THR D 1 85 ? 2.153 -19.011 18.885 1.00 118.37 214 THR D CA 1
ATOM 3158 C C . THR D 1 85 ? 3.005 -18.073 18.035 1.00 117.91 214 THR D C 1
ATOM 3159 O O . THR D 1 85 ? 4.102 -17.677 18.441 1.00 124.23 214 THR D O 1
ATOM 3163 N N . TYR D 1 86 ? 2.512 -17.708 16.848 1.00 113.90 215 TYR D N 1
ATOM 3164 C CA . TYR D 1 86 ? 3.326 -16.928 15.921 1.00 113.64 215 TYR D CA 1
ATOM 3165 C C . TYR D 1 86 ? 3.452 -15.468 16.336 1.00 112.76 215 TYR D C 1
ATOM 3166 O O . TYR D 1 86 ? 4.474 -14.835 16.050 1.00 119.66 215 TYR D O 1
ATOM 3175 N N . ASN D 1 87 ? 2.456 -14.922 17.018 1.00 127.00 216 ASN D N 1
ATOM 3176 C CA . ASN D 1 87 ? 2.460 -13.508 17.356 1.00 126.45 216 ASN D CA 1
ATOM 3177 C C . ASN D 1 87 ? 2.934 -13.278 18.784 1.00 129.81 216 ASN D C 1
ATOM 3178 O O . ASN D 1 87 ? 2.805 -14.144 19.653 1.00 131.05 216 ASN D O 1
ATOM 3183 N N . ARG D 1 88 ? 3.487 -12.090 19.015 1.00 131.79 217 ARG D N 1
ATOM 3184 C CA . ARG D 1 88 ? 3.872 -11.731 20.365 1.00 135.31 217 ARG D CA 1
ATOM 3185 C C . ARG D 1 88 ? 2.639 -11.287 21.146 1.00 132.23 217 ARG D C 1
ATOM 3186 O O . ARG D 1 88 ? 1.686 -10.758 20.567 1.00 127.96 217 ARG D O 1
ATOM 3188 N N . PRO D 1 89 ? 2.631 -11.495 22.464 1.00 134.77 218 PRO D N 1
ATOM 3189 C CA . PRO D 1 89 ? 1.438 -11.150 23.255 1.00 132.51 218 PRO D CA 1
ATOM 3190 C C . PRO D 1 89 ? 1.004 -9.695 23.149 1.00 131.18 218 PRO D C 1
ATOM 3191 O O . PRO D 1 89 ? -0.164 -9.400 23.434 1.00 128.35 218 PRO D O 1
ATOM 3195 N N . ASP D 1 90 ? 1.888 -8.775 22.758 1.00 133.62 219 ASP D N 1
ATOM 3196 C CA . ASP D 1 90 ? 1.552 -7.357 22.701 1.00 133.60 219 ASP D CA 1
ATOM 3197 C C . ASP D 1 90 ? 1.123 -6.897 21.308 1.00 134.02 219 ASP D C 1
ATOM 3198 O O . ASP D 1 90 ? 1.313 -5.726 20.961 1.00 142.18 219 ASP D O 1
ATOM 3200 N N . THR D 1 91 ? 0.551 -7.789 20.501 1.00 125.83 220 THR D N 1
ATOM 3201 C CA . THR D 1 91 ? 0.118 -7.468 19.148 1.00 121.57 220 THR D CA 1
ATOM 3202 C C . THR D 1 91 ? -1.394 -7.643 19.020 1.00 119.88 220 THR D C 1
ATOM 3203 O O . THR D 1 91 ? -2.020 -8.410 19.758 1.00 119.20 220 THR D O 1
ATOM 3207 N N . VAL D 1 92 ? -1.977 -6.880 18.090 1.00 116.51 221 VAL D N 1
ATOM 3208 C CA . VAL D 1 92 ? -3.400 -7.009 17.771 1.00 109.36 221 VAL D CA 1
ATOM 3209 C C . VAL D 1 92 ? -3.772 -8.448 17.422 1.00 107.49 221 VAL D C 1
ATOM 3210 O O . VAL D 1 92 ? -4.851 -8.926 17.792 1.00 105.91 221 VAL D O 1
ATOM 3212 N N . TYR D 1 93 ? -2.903 -9.161 16.698 1.00 108.65 222 TYR D N 1
ATOM 3213 C CA . TYR D 1 93 ? -3.250 -10.523 16.295 1.00 107.35 222 TYR D CA 1
ATOM 3214 C C . TYR D 1 93 ? -3.323 -11.465 17.489 1.00 109.05 222 TYR D C 1
ATOM 3215 O O . TYR D 1 93 ? -4.148 -12.387 17.500 1.00 107.72 222 TYR D O 1
ATOM 3224 N N . TYR D 1 94 ? -2.470 -11.260 18.492 1.00 112.49 223 TYR D N 1
ATOM 3225 C CA . TYR D 1 94 ? -2.542 -12.067 19.704 1.00 114.56 223 TYR D CA 1
ATOM 3226 C C . TYR D 1 94 ? -3.794 -11.726 20.503 1.00 113.00 223 TYR D C 1
ATOM 3227 O O . TYR D 1 94 ? -4.508 -12.621 20.972 1.00 112.86 223 TYR D O 1
ATOM 3236 N N . LYS D 1 95 ? -4.063 -10.430 20.680 1.00 112.76 224 LYS D N 1
ATOM 3237 C CA . LYS D 1 95 ? -5.223 -10.002 21.454 1.00 112.94 224 LYS D CA 1
ATOM 3238 C C . LYS D 1 95 ? -6.519 -10.506 20.834 1.00 108.08 224 LYS D C 1
ATOM 3239 O O . LYS D 1 95 ? -7.419 -10.965 21.548 1.00 109.88 224 LYS D O 1
ATOM 3241 N N . LEU D 1 96 ? -6.637 -10.421 19.506 1.00 105.32 225 LEU D N 1
ATOM 3242 C CA . LEU D 1 96 ? -7.852 -10.885 18.847 1.00 102.50 225 LEU D CA 1
ATOM 3243 C C . LEU D 1 96 ? -8.063 -12.376 19.073 1.00 103.53 225 LEU D C 1
ATOM 3244 O O . LEU D 1 96 ? -9.169 -12.808 19.411 1.00 105.02 225 LEU D O 1
ATOM 3246 N N . ALA D 1 97 ? -7.002 -13.173 18.932 1.00 105.39 226 ALA D N 1
ATOM 3247 C CA . ALA D 1 97 ? -7.125 -14.617 19.108 1.00 106.95 226 ALA D CA 1
ATOM 3248 C C . ALA D 1 97 ? -7.486 -14.988 20.541 1.00 109.40 226 ALA D C 1
ATOM 3249 O O . ALA D 1 97 ? -8.137 -16.014 20.766 1.00 110.41 226 ALA D O 1
ATOM 3251 N N . LYS D 1 98 ? -7.081 -14.173 21.518 1.00 110.92 227 LYS D N 1
ATOM 3252 C CA . LYS D 1 98 ? -7.367 -14.481 22.916 1.00 113.84 227 LYS D CA 1
ATOM 3253 C C . LYS D 1 98 ? -8.859 -14.378 23.212 1.00 112.81 227 LYS D C 1
ATOM 3254 O O . LYS D 1 98 ? -9.485 -15.350 23.651 1.00 114.44 227 LYS D O 1
ATOM 3256 N N . LYS D 1 99 ? -9.447 -13.201 22.986 1.00 110.64 228 LYS D N 1
ATOM 3257 C CA . LYS D 1 99 ? -10.875 -13.027 23.232 1.00 110.06 228 LYS D CA 1
ATOM 3258 C C . LYS D 1 99 ? -11.697 -13.971 22.364 1.00 108.60 228 LYS D C 1
ATOM 3259 O O . LYS D 1 99 ? -12.636 -14.615 22.843 1.00 110.25 228 LYS D O 1
ATOM 3261 N N . ILE D 1 100 ? -11.338 -14.079 21.082 1.00 106.12 229 ILE D N 1
ATOM 3262 C CA . ILE D 1 100 ? -12.095 -14.904 20.144 1.00 105.06 229 ILE D CA 1
ATOM 3263 C C . ILE D 1 100 ? -12.083 -16.369 20.559 1.00 108.11 229 ILE D C 1
ATOM 3264 O O . ILE D 1 100 ? -13.067 -17.090 20.351 1.00 108.90 229 ILE D O 1
ATOM 3269 N N . LEU D 1 101 ? -10.998 -16.824 21.185 1.00 110.41 230 LEU D N 1
ATOM 3270 C CA . LEU D 1 101 ? -10.921 -18.210 21.637 1.00 113.84 230 LEU D CA 1
ATOM 3271 C C . LEU D 1 101 ? -11.991 -18.511 22.682 1.00 116.38 230 LEU D C 1
ATOM 3272 O O . LEU D 1 101 ? -12.907 -19.306 22.444 1.00 117.58 230 LEU D O 1
ATOM 3277 N N . HIS D 1 102 ? -11.892 -17.876 23.854 1.00 117.82 231 HIS D N 1
ATOM 3278 C CA . HIS D 1 102 ? -12.765 -18.227 24.971 1.00 121.24 231 HIS D CA 1
ATOM 3279 C C . HIS D 1 102 ? -14.188 -17.713 24.774 1.00 123.10 231 HIS D C 1
ATOM 3280 O O . HIS D 1 102 ? -15.150 -18.405 25.124 1.00 125.47 231 HIS D O 1
ATOM 3282 N N . ALA D 1 103 ? -14.345 -16.500 24.234 1.00 119.41 232 ALA D N 1
ATOM 3283 C CA . ALA D 1 103 ? -15.687 -15.981 23.992 1.00 114.93 232 ALA D CA 1
ATOM 3284 C C . ALA D 1 103 ? -16.420 -16.803 22.941 1.00 110.71 232 ALA D C 1
ATOM 3285 O O . ALA D 1 103 ? -17.643 -16.962 23.023 1.00 108.99 232 ALA D O 1
ATOM 3287 N N . GLY D 1 104 ? -15.695 -17.329 21.949 1.00 109.33 233 GLY D N 1
ATOM 3288 C CA . GLY D 1 104 ? -16.324 -18.108 20.898 1.00 108.49 233 GLY D CA 1
ATOM 3289 C C . GLY D 1 104 ? -16.620 -19.545 21.268 1.00 107.93 233 GLY D C 1
ATOM 3290 O O . GLY D 1 104 ? -17.500 -20.159 20.656 1.00 107.40 233 GLY D O 1
ATOM 3291 N N . PHE D 1 105 ? -15.919 -20.092 22.263 1.00 107.53 234 PHE D N 1
ATOM 3292 C CA . PHE D 1 105 ? -16.144 -21.469 22.693 1.00 107.13 234 PHE D CA 1
ATOM 3293 C C . PHE D 1 105 ? -17.435 -21.644 23.482 1.00 105.71 234 PHE D C 1
ATOM 3294 O O . PHE D 1 105 ? -18.382 -22.265 22.988 1.00 104.22 234 PHE D O 1
ATOM 3302 N N . LYS D 1 106 ? -17.481 -21.123 24.713 1.00 106.52 235 LYS D N 1
ATOM 3303 C CA . LYS D 1 106 ? -18.657 -21.328 25.554 1.00 108.21 235 LYS D CA 1
ATOM 3304 C C . LYS D 1 106 ? -19.916 -20.761 24.913 1.00 110.81 235 LYS D C 1
ATOM 3305 O O . LYS D 1 106 ? -21.014 -21.287 25.136 1.00 112.90 235 LYS D O 1
ATOM 3307 N N . MET D 1 107 ? -19.779 -19.698 24.115 1.00 112.20 236 MET D N 1
ATOM 3308 C CA . MET D 1 107 ? -20.937 -19.115 23.445 1.00 112.94 236 MET D CA 1
ATOM 3309 C C . MET D 1 107 ? -21.622 -20.149 22.564 1.00 109.90 236 MET D C 1
ATOM 3310 O O . MET D 1 107 ? -22.852 -20.266 22.564 1.00 104.05 236 MET D O 1
ATOM 3315 N N . MET D 1 108 ? -20.834 -20.905 21.797 1.00 109.85 237 MET D N 1
ATOM 3316 C CA . MET D 1 108 ? -21.400 -21.934 20.935 1.00 104.11 237 MET D CA 1
ATOM 3317 C C . MET D 1 108 ? -21.807 -23.184 21.704 1.00 99.63 237 MET D C 1
ATOM 3318 O O . MET D 1 108 ? -22.643 -23.953 21.215 1.00 98.87 237 MET D O 1
ATOM 3323 N N . SER D 1 109 ? -21.247 -23.404 22.892 1.00 101.37 238 SER D N 1
ATOM 3324 C CA . SER D 1 109 ? -21.684 -24.509 23.733 1.00 102.63 238 SER D CA 1
ATOM 3325 C C . SER D 1 109 ? -22.902 -24.131 24.566 1.00 106.82 238 SER D C 1
ATOM 3326 O O . SER D 1 109 ? -23.768 -24.982 24.812 1.00 108.70 238 SER D O 1
ATOM 3329 N N . LYS D 1 110 ? -22.989 -22.868 25.009 1.00 106.30 239 LYS D N 1
ATOM 3330 C CA . LYS D 1 110 ? -24.147 -22.446 25.791 1.00 100.28 239 LYS D CA 1
ATOM 3331 C C . LYS D 1 110 ? -25.414 -22.497 24.951 1.00 98.21 239 LYS D C 1
ATOM 3332 O O . LYS D 1 110 ? -26.518 -22.609 25.495 1.00 97.96 239 LYS D O 1
ATOM 3334 N N . GLN D 1 111 ? -25.274 -22.398 23.628 1.00 98.95 240 GLN D N 1
ATOM 3335 C CA . GLN D 1 111 ? -26.411 -22.575 22.735 1.00 98.07 240 GLN D CA 1
ATOM 3336 C C . GLN D 1 111 ? -26.760 -24.049 22.578 1.00 95.68 240 GLN D C 1
ATOM 3337 O O . GLN D 1 111 ? -27.931 -24.387 22.367 1.00 98.98 240 GLN D O 1
ATOM 3343 N N . ALA D 1 112 ? -25.764 -24.935 22.674 1.00 97.18 241 ALA D N 1
ATOM 3344 C CA . ALA D 1 112 ? -26.043 -26.365 22.619 1.00 98.16 241 ALA D CA 1
ATOM 3345 C C . ALA D 1 112 ? -26.770 -26.833 23.872 1.00 99.20 241 ALA D C 1
ATOM 3346 O O . ALA D 1 112 ? -27.485 -27.841 23.832 1.00 99.88 241 ALA D O 1
ATOM 3348 N N . ALA D 1 113 ? -26.608 -26.117 24.988 1.00 104.05 242 ALA D N 1
ATOM 3349 C CA . ALA D 1 113 ? -27.331 -26.484 26.199 1.00 104.19 242 ALA D CA 1
ATOM 3350 C C . ALA D 1 113 ? -28.820 -26.223 26.033 1.00 106.07 242 ALA D C 1
ATOM 3351 O O . ALA D 1 113 ? -29.645 -26.949 26.599 1.00 108.19 242 ALA D O 1
ATOM 3353 N N . LEU D 1 114 ? -29.179 -25.192 25.265 1.00 100.79 243 LEU D N 1
ATOM 3354 C CA . LEU D 1 114 ? -30.572 -24.906 24.928 1.00 96.01 243 LEU D CA 1
ATOM 3355 C C . LEU D 1 114 ? -31.051 -25.997 23.974 1.00 100.83 243 LEU D C 1
ATOM 3356 O O . LEU D 1 114 ? -31.168 -25.806 22.761 1.00 101.76 243 LEU D O 1
ATOM 3358 N N . LEU D 1 115 ? -31.319 -27.171 24.549 1.00 107.71 244 LEU D N 1
ATOM 3359 C CA . LEU D 1 115 ? -31.795 -28.332 23.808 1.00 108.69 244 LEU D CA 1
ATOM 3360 C C . LEU D 1 115 ? -32.127 -29.465 24.772 1.00 112.16 244 LEU D C 1
ATOM 3361 O O . LEU D 1 115 ? -31.224 -30.123 25.298 1.00 108.86 244 LEU D O 1
ATOM 3363 N N . GLY D 1 116 ? -33.411 -29.697 25.015 1.00 110.85 245 GLY D N 1
ATOM 3364 C CA . GLY D 1 116 ? -33.829 -30.755 25.916 1.00 111.82 245 GLY D CA 1
ATOM 3365 C C . GLY D 1 116 ? -35.137 -31.404 25.511 1.00 112.68 245 GLY D C 1
ATOM 3366 O O . GLY D 1 116 ? -35.914 -30.824 24.754 1.00 109.64 245 GLY D O 1
#

B-factor: mean 74.06, std 23.78, range [34.3, 149.83]

GO terms:
  GO:0005515 protein binding (F, IPI)
  GO:0035861 site of double-strand break (C, IDA)
  GO:0030674 protein-macromolecule adaptor activity (F, IDA)
  GO:0000724 double-strand break repair via homologous recombination (P, IDA)
  GO:0016514 SWI/SNF complex (C, IDA)
  GO:0140566 histone reader activity (F, IDA)
  GO:0005654 nucleoplasm (C, TAS)
  GO:0005654 nucleoplasm (C, IDA)
  GO:0005634 nucleus (C, IDA)

Secondary structure (DSSP, 8-state):
---HHHHHHHHHHHHHHTT-TT-TTSS---TTTSTTHHHH-SS---HHHHHHHHHTT---SHHHHHHHHHHHHHHHHHHS-TTSHHHHHHHHHHHHHHHHHHHHHHTTTSTTT-/---HHHHHHHHHHHHHHTT-TT-TTSS---TTTSTTHHHH-SS---HHHHHHHHHTT---SHHHHHHHHHHHHHHHHHHS-TTSHHHHHHHHHHHHHHHHHHHHHHHHH--/---HHHHHHHHHHHHHHTT-TT-TTSS---TTTSTTHHHH-SS---HHHHHHHHHTT---SHHHHHHHHHHHHHHHHHHS-TTSHHHHHHHHHHHHHHHHHHHHHHH-/---HHHHHHHHHHHHHHHT-TT-TTSS---TTTSTTHHHH-SS---HHHHHHHHHTT----HHHHHHHHHHHHHHHHHHS-TTSHHHHHHHHHHHHHHHHHHHHHHS--

Nearest PDB structures (foldseek):
  5twx-assembly5_A  TM=1.009E+00  e=4.566E-18  Homo sapiens
  6uzf-assembly1_A  TM=9.916E-01  e=9.295E-16  Homo sapiens
  6bqa-assembly1_A  TM=1.003E+00  e=3.822E-15  Homo sapiens
  6v0x-assembly1_A  TM=1.002E+00  e=3.413E-15  Homo sapiens
  8ahc-assembly2_B  TM=9.202E-01  e=2.431E-15  Homo sapiens

Sequence (442 aa):
ESTPIQQLLEHFLRQLQRKDPHGFFAFPVTDAIAPGYSMIIKHPMDFGTMKDKIVANEYKSVTEFKADFKLMCDNAMTYNRPDTVYYKLAKKILHAGFKMMSKQAALLGNEDTAESTPIQQLLEHFLRQLQRKDPHGFFAFPVTDAIAPGYSMIIKHPMDFGTMKDKIVANEYKSVTEFKADFKLMCDNAMTYNRPDTVYYKLAKKILHAGFKMMSKQAALLGNEESTPIQQLLEHFLRQLQRKDPHGFFAFPVTDAIAPGYSMIIKHPMDFGTMKDKIVANEYKSVTEFKADFKLMCDNAMTYNRPDTVYYKLAKKILHAGFKMMSKQAALLESTPIQQLLEHFLRQLQRKDPHGFFAFPVTDAIAPGYSMIIKHPMDFGTMKDKIVANEYKSVTEFKADFKLMCDNAMTYNRPDTVYYKLAKKILHAGFKMMSKQAALLG

Foldseek 3Di:
DADPVLVVVVVLLVVLVVLVVPQPQVDWDDCVVQPCLVPQQPDEAGSNVLNVCSVVVVDPDVVVSLVRLLSNLVSQCRSDDCPDPSVVSSVVSNVVSVVVVVVVVVLVVDPVRD/DADVVLVVLVVLLVVLVVLVVPQPQVDWDDCVVQPCLVPQQVDEAGSVNLNVCSVVVNDPDVVVVLVRLLSNLVSQCRSDDCPDPSVVSSVVSNVVSVVVVVVVVVVVPPD/DADPQLVVVVVLLVVLVVLPVVQPQVDWDDCVNPPCLVPQQVDEAGSVNLNVCSVVVVDPDVVVSLVRLLSNLVSQQVSDDCPDPSVVSSVVSNVVSVCVVVVVVVVD/DADPVLVLVVVLLVVLVVLPPPQPQVDWDDCVVQPPLVPQQVDEHGSNVVNVCSVVVVDPDVVVVLVRLLSNLVSQCRSDDCPDPSVVSSVCSNPVSVVVSVVVVVPDD